Protein AF-0000000086481536 (afdb_homodimer)

Structure (mmCIF, N/CA/C/O backbone):
data_AF-0000000086481536-model_v1
#
loop_
_entity.id
_entity.type
_entity.pdbx_description
1 polymer 'Signal transducing adaptor molecule (SH3 domain and ITAM motif) 1'
#
loop_
_atom_site.group_PDB
_atom_site.id
_atom_site.type_symbol
_atom_site.label_atom_id
_atom_site.label_alt_id
_atom_site.label_comp_id
_atom_site.label_asym_id
_atom_site.label_entity_id
_atom_site.label_seq_id
_atom_site.pdbx_PDB_ins_code
_atom_site.Cartn_x
_atom_site.Cartn_y
_atom_site.Cartn_z
_atom_site.occupancy
_atom_site.B_iso_or_equiv
_atom_site.auth_seq_id
_atom_site.auth_comp_id
_atom_site.auth_asym_id
_atom_site.auth_atom_id
_atom_site.pdbx_PDB_model_num
ATOM 1 N N . ALA A 1 1 ? -9.383 -13.039 -30.172 1 30.11 1 ALA A N 1
ATOM 2 C CA . ALA A 1 1 ? -8.82 -13.742 -29.031 1 30.11 1 ALA A CA 1
ATOM 3 C C . ALA A 1 1 ? -9.461 -13.266 -27.734 1 30.11 1 ALA A C 1
ATOM 5 O O . ALA A 1 1 ? -9.453 -12.07 -27.422 1 30.11 1 ALA A O 1
ATOM 6 N N . GLY A 1 2 ? -10.602 -13.688 -27.375 1 34.97 2 GLY A N 1
ATOM 7 C CA . GLY A 1 2 ? -11.539 -13.227 -26.359 1 34.97 2 GLY A CA 1
ATOM 8 C C . GLY A 1 2 ? -10.852 -12.766 -25.078 1 34.97 2 GLY A C 1
ATOM 9 O O . GLY A 1 2 ? -9.914 -13.414 -24.609 1 34.97 2 GLY A O 1
ATOM 10 N N . LEU A 1 3 ? -10.633 -11.531 -24.875 1 40.69 3 LEU A N 1
ATOM 11 C CA . LEU A 1 3 ? -10.094 -11.023 -23.609 1 40.69 3 LEU A CA 1
ATOM 12 C C . LEU A 1 3 ? -10.508 -11.914 -22.453 1 40.69 3 LEU A C 1
ATOM 14 O O . LEU A 1 3 ? -11.688 -12.227 -22.281 1 40.69 3 LEU A O 1
ATOM 18 N N . CYS A 1 4 ? -9.891 -13.125 -22.219 1 49.91 4 CYS A N 1
ATOM 19 C CA . CYS A 1 4 ? -10.242 -14.117 -21.219 1 49.91 4 CYS A CA 1
ATOM 20 C C . CYS A 1 4 ? -10.969 -13.477 -20.031 1 49.91 4 CYS A C 1
ATOM 22 O O . CYS A 1 4 ? -10.641 -12.359 -19.641 1 49.91 4 CYS A O 1
ATOM 24 N N . PRO A 1 5 ? -12.375 -13.617 -19.969 1 56.5 5 PRO A N 1
ATOM 25 C CA . PRO A 1 5 ? -13.148 -13.188 -18.797 1 56.5 5 PRO A CA 1
ATOM 26 C C . PRO A 1 5 ? -12.266 -12.883 -17.578 1 56.5 5 PRO A C 1
ATOM 28 O O . PRO A 1 5 ? -12.57 -11.977 -16.812 1 56.5 5 PRO A O 1
ATOM 31 N N . THR A 1 6 ? -11.016 -13.312 -17.797 1 75.88 6 THR A N 1
ATOM 32 C CA . THR A 1 6 ? -10.078 -13.211 -16.688 1 75.88 6 THR A CA 1
ATOM 33 C C . THR A 1 6 ? -9.219 -11.961 -16.812 1 75.88 6 THR A C 1
ATOM 35 O O . THR A 1 6 ? -8.797 -11.383 -15.812 1 75.88 6 THR A O 1
ATOM 38 N N . ALA A 1 7 ? -9.391 -11.328 -18.078 1 83 7 ALA A N 1
ATOM 39 C CA . ALA A 1 7 ? -8.461 -10.211 -18.234 1 83 7 ALA A CA 1
ATOM 40 C C . ALA A 1 7 ? -8.984 -8.961 -17.547 1 83 7 ALA A C 1
ATOM 42 O O . ALA A 1 7 ? -8.219 -8.25 -16.875 1 83 7 ALA A O 1
ATOM 43 N N . GLU A 1 8 ? -10.266 -8.766 -17.75 1 90.81 8 GLU A N 1
ATOM 44 C CA . GLU A 1 8 ? -10.852 -7.605 -17.078 1 90.81 8 GLU A CA 1
ATOM 45 C C . GLU A 1 8 ? -10.789 -7.754 -15.555 1 90.81 8 GLU A C 1
ATOM 47 O O . GLU A 1 8 ? -10.492 -6.793 -14.844 1 90.81 8 GLU A O 1
ATOM 52 N N . ALA A 1 9 ? -11.125 -8.922 -15.164 1 94.75 9 ALA A N 1
ATOM 53 C CA . ALA A 1 9 ? -11.078 -9.188 -13.727 1 94.75 9 ALA A CA 1
ATOM 54 C C . ALA A 1 9 ? -9.656 -9.039 -13.188 1 94.75 9 ALA A C 1
ATOM 56 O O . ALA A 1 9 ? -9.461 -8.492 -12.094 1 94.75 9 ALA A O 1
ATOM 57 N N . LEU A 1 10 ? -8.789 -9.445 -13.961 1 96.12 10 LEU A N 1
ATOM 58 C CA . LEU A 1 10 ? -7.387 -9.367 -13.562 1 96.12 10 LEU A CA 1
ATOM 59 C C . LEU A 1 10 ? -6.918 -7.914 -13.492 1 96.12 10 LEU A C 1
ATOM 61 O O . LEU A 1 10 ? -6.227 -7.523 -12.547 1 96.12 10 LEU A O 1
ATOM 65 N N . GLU A 1 11 ? -7.348 -7.129 -14.422 1 96.62 11 GLU A N 1
ATOM 66 C CA . GLU A 1 11 ? -6.988 -5.715 -14.406 1 96.62 11 GLU A CA 1
ATOM 67 C C . GLU A 1 11 ? -7.602 -5.004 -13.203 1 96.62 11 GLU A C 1
ATOM 69 O O . GLU A 1 11 ? -6.953 -4.164 -12.57 1 96.62 11 GLU A O 1
ATOM 74 N N . LYS A 1 12 ? -8.789 -5.398 -12.922 1 97.25 12 LYS A N 1
ATOM 75 C CA . LYS A 1 12 ? -9.461 -4.812 -11.766 1 97.25 12 LYS A CA 1
ATOM 76 C C . LYS A 1 12 ? -8.789 -5.227 -10.469 1 97.25 12 LYS A C 1
ATOM 78 O O . LYS A 1 12 ? -8.594 -4.402 -9.57 1 97.25 12 LYS A O 1
ATOM 83 N N . ALA A 1 13 ? -8.383 -6.465 -10.367 1 97.62 13 ALA A N 1
ATOM 84 C CA . ALA A 1 13 ? -7.773 -7.016 -9.164 1 97.62 13 ALA A CA 1
ATOM 85 C C . ALA A 1 13 ? -6.398 -6.402 -8.914 1 97.62 13 ALA A C 1
ATOM 87 O O . ALA A 1 13 ? -5.902 -6.41 -7.785 1 97.62 13 ALA A O 1
ATOM 88 N N . THR A 1 14 ? -5.797 -5.852 -9.938 1 98 14 THR A N 1
ATOM 89 C CA . THR A 1 14 ? -4.438 -5.34 -9.812 1 98 14 THR A CA 1
ATOM 90 C C . THR A 1 14 ? -4.379 -3.861 -10.18 1 98 14 THR A C 1
ATOM 92 O O . THR A 1 14 ? -3.328 -3.355 -10.578 1 98 14 THR A O 1
ATOM 95 N N . SER A 1 15 ? -5.465 -3.193 -10.117 1 97.94 15 SER A N 1
ATOM 96 C CA . SER A 1 15 ? -5.562 -1.791 -10.508 1 97.94 15 SER A CA 1
ATOM 97 C C . SER A 1 15 ? -4.648 -0.917 -9.656 1 97.94 15 SER A C 1
ATOM 99 O O . SER A 1 15 ? -4.508 -1.143 -8.453 1 97.94 15 SER A O 1
ATOM 101 N N . GLU A 1 16 ? -4.129 0.098 -10.297 1 97 16 GLU A N 1
ATOM 102 C CA . GLU A 1 16 ? -3.297 1.069 -9.594 1 97 16 GLU A CA 1
ATOM 103 C C . GLU A 1 16 ? -4.117 1.87 -8.586 1 97 16 GLU A C 1
ATOM 105 O O . GLU A 1 16 ? -3.559 2.527 -7.707 1 97 16 GLU A O 1
ATOM 110 N N . MET A 1 17 ? -5.422 1.769 -8.68 1 97.44 17 MET A N 1
ATOM 111 C CA . MET A 1 17 ? -6.312 2.531 -7.812 1 97.44 17 MET A CA 1
ATOM 112 C C . MET A 1 17 ? -6.652 1.74 -6.555 1 97.44 17 MET A C 1
ATOM 114 O O . MET A 1 17 ? -7.258 2.277 -5.621 1 97.44 17 MET A O 1
ATOM 118 N N . ASN A 1 18 ? -6.246 0.458 -6.562 1 97.25 18 ASN A N 1
ATOM 119 C CA . ASN A 1 18 ? -6.527 -0.368 -5.395 1 97.25 18 ASN A CA 1
ATOM 120 C C . ASN A 1 18 ? -5.641 0.015 -4.211 1 97.25 18 ASN A C 1
ATOM 122 O O . ASN A 1 18 ? -4.434 0.187 -4.367 1 97.25 18 ASN A O 1
ATOM 126 N N . THR A 1 19 ? -6.332 0.157 -3.045 1 95.62 19 THR A N 1
ATOM 127 C CA . THR A 1 19 ? -5.57 0.422 -1.829 1 95.62 19 THR A CA 1
ATOM 128 C C . THR A 1 19 ? -5.594 -0.789 -0.901 1 95.62 19 THR A C 1
ATOM 130 O O . THR A 1 19 ? -5.082 -0.729 0.219 1 95.62 19 THR A O 1
ATOM 133 N N . ALA A 1 20 ? -6.246 -1.794 -1.311 1 93.81 20 ALA A N 1
ATOM 134 C CA . ALA A 1 20 ? -6.309 -3.082 -0.623 1 93.81 20 ALA A CA 1
ATOM 135 C C . ALA A 1 20 ? -6.582 -4.215 -1.606 1 93.81 20 ALA A C 1
ATOM 137 O O . ALA A 1 20 ? -7.066 -3.98 -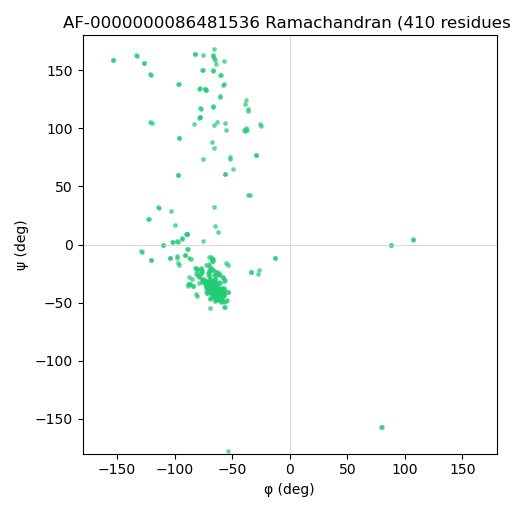2.715 1 93.81 20 ALA A O 1
ATOM 138 N N . GLU A 1 21 ? -6.215 -5.395 -1.151 1 94.94 21 GLU A N 1
ATOM 139 C CA . GLU A 1 21 ? -6.473 -6.57 -1.977 1 94.94 21 GLU A CA 1
ATOM 140 C C . GLU A 1 21 ? -7.957 -6.926 -1.981 1 94.94 21 GLU A C 1
ATOM 142 O O . GLU A 1 21 ? -8.617 -6.871 -0.941 1 94.94 21 GLU A O 1
ATOM 147 N N . ASP A 1 22 ? -8.453 -7.18 -3.135 1 94.62 22 ASP A N 1
ATOM 148 C CA . ASP A 1 22 ? -9.805 -7.711 -3.252 1 94.62 22 ASP A CA 1
ATOM 149 C C . ASP A 1 22 ? -9.789 -9.234 -3.373 1 94.62 22 ASP A C 1
ATOM 151 O O . ASP A 1 22 ? -9.859 -9.773 -4.477 1 94.62 22 ASP A O 1
ATOM 155 N N . TRP A 1 23 ? -9.875 -9.891 -2.262 1 96.44 23 TRP A N 1
ATOM 156 C CA . TRP A 1 23 ? -9.703 -11.336 -2.23 1 96.44 23 TRP A CA 1
ATOM 157 C C . TRP A 1 23 ? -10.898 -12.039 -2.861 1 96.44 23 TRP A C 1
ATOM 159 O O . TRP A 1 23 ? -10.766 -13.141 -3.406 1 96.44 23 TRP A O 1
ATOM 169 N N . GLY A 1 24 ? -12.062 -11.414 -2.703 1 96 24 GLY A N 1
ATOM 170 C CA . GLY A 1 24 ? -13.195 -11.969 -3.428 1 96 24 GLY A CA 1
ATOM 171 C C . GLY A 1 24 ? -12.945 -12.094 -4.922 1 96 24 GLY A C 1
ATOM 172 O O . GLY A 1 24 ? -13.195 -13.141 -5.512 1 96 24 GLY A O 1
ATOM 173 N N . LEU A 1 25 ? -12.492 -11.086 -5.422 1 96 25 LEU A N 1
ATOM 174 C CA . LEU A 1 25 ? -12.188 -11.07 -6.848 1 96 25 LEU A CA 1
ATOM 175 C C . LEU A 1 25 ? -11.031 -12.008 -7.172 1 96 25 LEU A C 1
ATOM 177 O O . LEU A 1 25 ? -11.07 -12.719 -8.18 1 96 25 LEU A O 1
ATOM 181 N N . ILE A 1 26 ? -10.047 -12.039 -6.379 1 96.75 26 ILE A N 1
ATOM 182 C CA . ILE A 1 26 ? -8.883 -12.898 -6.566 1 96.75 26 ILE A CA 1
ATOM 183 C C . ILE A 1 26 ? -9.328 -14.359 -6.586 1 96.75 26 ILE A C 1
ATOM 185 O O . ILE A 1 26 ? -8.945 -15.117 -7.48 1 96.75 26 ILE A O 1
ATOM 189 N N . LEU A 1 27 ? -10.188 -14.75 -5.648 1 95.75 27 LEU A N 1
ATOM 190 C CA . LEU A 1 27 ? -10.648 -16.125 -5.586 1 95.75 27 LEU A CA 1
ATOM 191 C C . LEU A 1 27 ? -11.547 -16.453 -6.777 1 95.75 27 LEU A C 1
ATOM 193 O O . LEU A 1 27 ? -11.508 -17.578 -7.293 1 95.75 27 LEU A O 1
ATOM 197 N N . ASP A 1 28 ? -12.289 -15.461 -7.199 1 94.75 28 ASP A N 1
ATOM 198 C CA . ASP A 1 28 ? -13.102 -15.648 -8.391 1 94.75 28 ASP A CA 1
ATOM 199 C C . ASP A 1 28 ? -12.234 -15.945 -9.609 1 94.75 28 ASP A C 1
ATOM 201 O O . ASP A 1 28 ? -12.578 -16.781 -10.438 1 94.75 28 ASP A O 1
ATOM 205 N N . ILE A 1 29 ? -11.195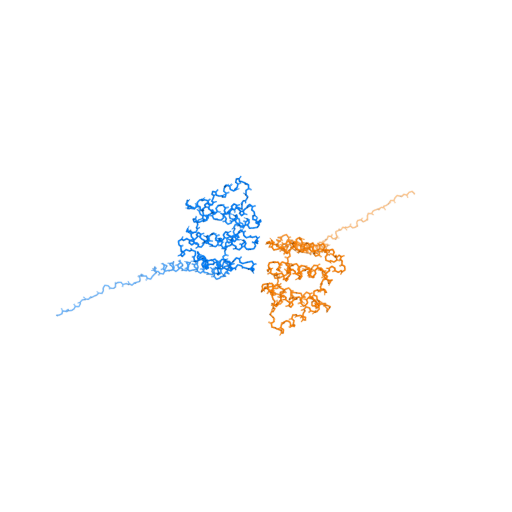 -15.258 -9.75 1 96.12 29 ILE A N 1
ATOM 206 C CA . ILE A 1 29 ? -10.258 -15.477 -10.844 1 96.12 29 ILE A CA 1
ATOM 207 C C . ILE A 1 29 ? -9.688 -16.891 -10.766 1 96.12 29 ILE A C 1
ATOM 209 O O . ILE A 1 29 ? -9.664 -17.625 -11.758 1 96.12 29 ILE A O 1
ATOM 213 N N . CYS A 1 30 ? -9.297 -17.281 -9.602 1 95.31 30 CYS A N 1
ATOM 214 C CA . CYS A 1 30 ? -8.742 -18.625 -9.414 1 95.31 30 CYS A CA 1
ATOM 215 C C . CYS A 1 30 ? -9.742 -19.688 -9.852 1 95.31 30 CYS A C 1
ATOM 217 O O . CYS A 1 30 ? -9.359 -20.672 -10.484 1 95.31 30 CYS A O 1
ATOM 219 N N . ASP A 1 31 ? -10.977 -19.516 -9.586 1 94.12 31 ASP A N 1
ATOM 220 C CA . ASP A 1 31 ? -12.016 -20.484 -9.891 1 94.12 31 ASP A CA 1
ATOM 221 C C . ASP A 1 31 ? -12.203 -20.641 -11.398 1 94.12 31 ASP A C 1
ATOM 223 O O . ASP A 1 31 ? -12.664 -21.672 -11.875 1 94.12 31 ASP A O 1
ATOM 227 N N . LYS A 1 32 ? -11.805 -19.672 -12.094 1 94.38 32 LYS A N 1
ATOM 228 C CA . LYS A 1 32 ? -12.062 -19.641 -13.531 1 94.38 32 LYS A CA 1
ATOM 229 C C . LYS A 1 32 ? -10.859 -20.156 -14.312 1 94.38 32 LYS A C 1
ATOM 231 O O . LYS A 1 32 ? -10.969 -20.5 -15.492 1 94.38 32 LYS A O 1
ATOM 236 N N . VAL A 1 33 ? -9.773 -20.203 -13.719 1 94.75 33 VAL A N 1
ATOM 237 C CA . VAL A 1 33 ? -8.508 -20.562 -14.367 1 94.75 33 VAL A CA 1
ATOM 238 C C . VAL A 1 33 ? -8.617 -21.953 -14.977 1 94.75 33 VAL A C 1
ATOM 240 O O . VAL A 1 33 ? -8.156 -22.172 -16.094 1 94.75 33 VAL A O 1
ATOM 243 N N . GLY A 1 34 ? -9.258 -22.922 -14.258 1 93 34 GLY A N 1
ATOM 244 C CA . GLY A 1 34 ? -9.297 -24.312 -14.68 1 93 34 GLY A CA 1
ATOM 245 C C . GLY A 1 34 ? -10.477 -24.641 -15.578 1 93 34 GLY A C 1
ATOM 246 O O . GLY A 1 34 ? -10.68 -25.781 -15.969 1 93 34 GLY A O 1
ATOM 247 N N . GLN A 1 35 ? -11.172 -23.609 -15.992 1 92.81 35 GLN A N 1
ATOM 248 C CA . GLN A 1 35 ? -12.391 -23.844 -16.75 1 92.81 35 GLN A CA 1
ATOM 249 C C . GLN A 1 35 ? -12.078 -24.109 -18.219 1 92.81 35 GLN A C 1
ATOM 251 O O . GLN A 1 35 ? -12.922 -24.656 -18.953 1 92.81 35 GLN A O 1
ATOM 256 N N . SER A 1 36 ? -10.906 -23.688 -18.656 1 92 36 SER A N 1
ATOM 257 C CA . SER A 1 36 ? -10.453 -23.969 -20.016 1 92 36 SER A CA 1
ATOM 258 C C . SER A 1 36 ? -9.078 -24.625 -20.031 1 92 36 SER A C 1
ATOM 260 O O . SER A 1 36 ? -8.305 -24.469 -19.078 1 92 36 SER A O 1
ATOM 262 N N . ARG A 1 37 ? -8.859 -25.312 -21.109 1 92.25 37 ARG A N 1
ATOM 263 C CA . ARG A 1 37 ? -7.598 -26.031 -21.25 1 92.25 37 ARG A CA 1
ATOM 264 C C . ARG A 1 37 ? -6.41 -25.078 -21.234 1 92.25 37 ARG A C 1
ATOM 266 O O . ARG A 1 37 ? -5.359 -25.391 -20.672 1 92.25 37 ARG A O 1
ATOM 273 N N . THR A 1 38 ? -6.602 -23.922 -21.906 1 94.38 38 THR A N 1
ATOM 274 C CA . THR A 1 38 ? -5.5 -22.969 -22 1 9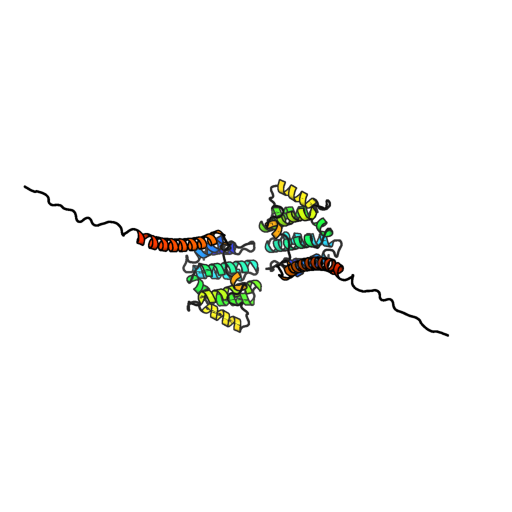4.38 38 THR A CA 1
ATOM 275 C C . THR A 1 38 ? -5.594 -21.922 -20.875 1 94.38 38 THR A C 1
ATOM 277 O O . THR A 1 38 ? -4.805 -20.984 -20.844 1 94.38 38 THR A O 1
ATOM 280 N 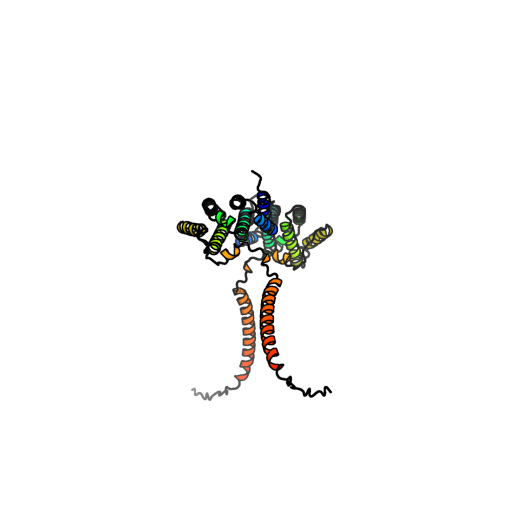N . GLY A 1 39 ? -6.566 -22.125 -19.984 1 94.5 39 GLY A N 1
ATOM 281 C CA . GLY A 1 39 ? -6.848 -21.172 -18.922 1 94.5 39 GLY A CA 1
ATOM 282 C C . GLY A 1 39 ? -5.641 -20.875 -18.047 1 94.5 39 GLY A C 1
ATOM 283 O O . GLY A 1 39 ? -5.25 -19.719 -17.875 1 94.5 39 GLY A O 1
ATOM 284 N N . PRO A 1 40 ? -5.066 -21.906 -17.531 1 96.31 40 PRO A N 1
ATOM 285 C CA . PRO A 1 40 ? -3.914 -21.703 -16.641 1 96.31 40 PRO A CA 1
ATOM 286 C C . PRO A 1 40 ? -2.768 -20.969 -17.328 1 96.31 40 PRO A C 1
ATOM 288 O O . PRO A 1 40 ? -2.213 -20.016 -16.75 1 96.31 40 PRO A O 1
ATOM 291 N N . LYS A 1 41 ? -2.506 -21.281 -18.547 1 96.12 41 LYS A N 1
ATOM 292 C CA . LYS A 1 41 ? -1.422 -20.641 -19.297 1 96.12 41 LYS A CA 1
ATOM 293 C C . LYS A 1 41 ? -1.739 -19.188 -19.594 1 96.12 41 LYS A C 1
ATOM 295 O O . LYS A 1 41 ? -0.891 -18.312 -19.391 1 96.12 41 LYS A O 1
ATOM 300 N N . ASP A 1 42 ? -2.924 -18.953 -20.047 1 95.19 42 ASP A N 1
ATOM 301 C CA . ASP A 1 42 ? -3.342 -17.594 -20.375 1 95.19 42 ASP A CA 1
ATOM 302 C C . ASP A 1 42 ? -3.379 -16.703 -19.125 1 95.19 42 ASP A C 1
ATOM 304 O O . ASP A 1 42 ? -2.992 -15.539 -19.172 1 95.19 42 ASP A O 1
ATOM 308 N N . CYS A 1 43 ? -3.873 -17.266 -18.078 1 95.12 43 CYS A N 1
ATOM 309 C CA . CYS A 1 43 ? -3.93 -16.531 -16.828 1 95.12 43 CYS A CA 1
ATOM 310 C C . CYS A 1 43 ? -2.533 -16.156 -16.359 1 95.12 43 CYS A C 1
ATOM 312 O O . CYS A 1 43 ? -2.295 -15 -15.984 1 95.12 43 CYS A O 1
ATOM 314 N N . LEU A 1 44 ? -1.641 -17.078 -16.422 1 97 44 LEU A N 1
ATOM 315 C CA . LEU A 1 44 ? -0.271 -16.797 -16 1 97 44 LEU A CA 1
ATOM 316 C C . LEU A 1 44 ? 0.345 -15.695 -16.859 1 97 44 LEU A C 1
ATOM 318 O O . LEU A 1 44 ? 0.983 -14.773 -16.328 1 97 44 LEU A O 1
ATOM 322 N N . ARG A 1 45 ? 0.13 -15.719 -18.094 1 96.19 45 ARG A N 1
ATOM 323 C CA . ARG A 1 45 ? 0.661 -14.703 -19 1 96.19 45 ARG A CA 1
ATOM 324 C C . ARG A 1 45 ? 0.137 -13.32 -18.641 1 96.19 45 ARG A C 1
ATOM 326 O O . ARG A 1 45 ? 0.902 -12.352 -18.594 1 96.19 45 ARG A O 1
ATOM 333 N N . SER A 1 46 ? -1.134 -13.289 -18.375 1 96.81 46 SER A N 1
ATOM 334 C CA . SER A 1 46 ? -1.756 -12.023 -18.016 1 96.81 46 SER A CA 1
ATOM 335 C C . SER A 1 46 ? -1.233 -11.516 -16.672 1 96.81 46 SER A C 1
ATOM 337 O O . SER A 1 46 ? -0.971 -10.32 -16.516 1 96.81 46 SER A O 1
ATOM 339 N N . ILE A 1 47 ? -1.056 -12.398 -15.758 1 97.62 47 ILE A N 1
ATOM 340 C CA . ILE A 1 47 ? -0.525 -12.031 -14.453 1 97.62 47 ILE A CA 1
ATOM 341 C C . ILE A 1 47 ? 0.89 -11.477 -14.602 1 97.62 47 ILE A C 1
ATOM 343 O O . ILE A 1 47 ? 1.22 -10.43 -14.039 1 97.62 47 ILE A O 1
ATOM 347 N N . MET A 1 48 ? 1.653 -12.133 -15.383 1 98.06 48 MET A N 1
ATOM 348 C CA . MET A 1 48 ? 3.051 -11.727 -15.516 1 98.06 48 MET A CA 1
ATOM 349 C C . MET A 1 48 ? 3.162 -10.398 -16.25 1 98.06 48 MET A C 1
ATOM 351 O O . MET A 1 48 ? 4.074 -9.609 -15.977 1 98.06 48 MET A O 1
ATOM 355 N N . ARG A 1 49 ? 2.23 -10.141 -17.109 1 96.94 49 ARG A N 1
ATOM 356 C CA . ARG A 1 49 ? 2.182 -8.828 -17.734 1 96.94 49 ARG A CA 1
ATOM 357 C C . ARG A 1 49 ? 2.01 -7.73 -16.688 1 96.94 49 ARG A C 1
ATOM 359 O O . ARG A 1 49 ? 2.641 -6.672 -16.781 1 96.94 49 ARG A O 1
ATOM 366 N N . ARG A 1 50 ? 1.192 -8.031 -15.734 1 97.94 50 ARG A N 1
ATOM 367 C CA . ARG A 1 50 ? 0.937 -7.055 -14.68 1 97.94 50 ARG A CA 1
ATOM 368 C C . ARG A 1 50 ? 2.104 -6.988 -13.703 1 97.94 50 ARG A C 1
ATOM 370 O O . ARG A 1 50 ? 2.387 -5.934 -13.133 1 97.94 50 ARG A O 1
ATOM 377 N N . VAL A 1 51 ? 2.789 -8.086 -13.539 1 98.38 51 VAL A N 1
ATOM 378 C CA . VAL A 1 51 ? 3.957 -8.117 -12.664 1 98.38 51 VAL A CA 1
ATOM 379 C C . VAL A 1 51 ? 5.051 -7.219 -13.234 1 98.38 51 VAL A C 1
ATOM 381 O O . VAL A 1 51 ? 5.809 -6.594 -12.492 1 98.38 51 VAL A O 1
ATOM 384 N N . ASN A 1 52 ? 5.035 -7.113 -14.516 1 97.94 52 ASN A N 1
ATOM 385 C CA . ASN A 1 52 ? 6.055 -6.32 -15.188 1 97.94 52 ASN A CA 1
ATOM 386 C C . ASN A 1 52 ? 5.629 -4.863 -15.336 1 97.94 52 ASN A C 1
ATOM 388 O O . ASN A 1 52 ? 6.312 -4.074 -15.984 1 97.94 52 ASN A O 1
ATOM 392 N N . HIS A 1 53 ? 4.578 -4.496 -14.727 1 97.44 53 HIS A N 1
ATOM 393 C CA . HIS A 1 53 ? 4.09 -3.123 -14.789 1 97.44 53 HIS A CA 1
ATOM 394 C C . HIS A 1 53 ? 5.055 -2.166 -14.102 1 97.44 53 HIS A C 1
ATOM 396 O O . HIS A 1 53 ? 5.691 -2.527 -13.109 1 97.44 53 HIS A O 1
ATOM 402 N N . LYS A 1 54 ? 5.129 -0.981 -14.531 1 96.81 54 LYS A N 1
ATOM 403 C CA . LYS A 1 54 ? 6.051 0.022 -14.008 1 96.81 54 LYS A CA 1
ATOM 404 C C . LYS A 1 54 ? 5.668 0.427 -12.586 1 96.81 54 LYS A C 1
ATOM 406 O O . LYS A 1 54 ? 6.539 0.747 -11.773 1 96.81 54 LYS A O 1
ATOM 411 N N . ASP A 1 55 ? 4.406 0.435 -12.367 1 97.38 55 ASP A N 1
ATOM 412 C CA . ASP A 1 55 ? 3.922 0.773 -11.031 1 97.38 55 ASP A CA 1
ATOM 413 C C . ASP A 1 55 ? 4.074 -0.409 -10.078 1 97.38 55 ASP A C 1
ATOM 415 O O . ASP A 1 55 ? 3.439 -1.45 -10.266 1 97.38 55 ASP A O 1
ATOM 419 N N . PRO A 1 56 ? 4.891 -0.2 -9.055 1 98.12 56 PRO A N 1
ATOM 420 C CA . PRO A 1 56 ? 5.152 -1.33 -8.164 1 98.12 56 PRO A CA 1
ATOM 421 C C . PRO A 1 56 ? 3.9 -1.808 -7.43 1 98.12 56 PRO A C 1
ATOM 423 O O . PRO A 1 56 ? 3.811 -2.979 -7.055 1 98.12 56 PRO A O 1
ATOM 426 N N . HIS A 1 57 ? 2.924 -0.974 -7.281 1 98.06 57 HIS A N 1
ATOM 427 C CA . HIS A 1 57 ? 1.709 -1.382 -6.586 1 98.06 57 HIS A CA 1
ATOM 428 C C . HIS A 1 57 ? 0.878 -2.334 -7.438 1 98.06 57 HIS A C 1
ATOM 430 O O . HIS A 1 57 ? 0.272 -3.273 -6.918 1 98.06 57 HIS A O 1
ATOM 436 N N . VAL A 1 58 ? 0.898 -2.061 -8.672 1 98.38 58 VAL A N 1
ATOM 437 C CA . VAL A 1 58 ? 0.266 -2.984 -9.602 1 98.38 58 VAL A CA 1
ATOM 438 C C . VAL A 1 58 ? 1.009 -4.32 -9.594 1 98.38 58 VAL A C 1
ATOM 440 O O . VAL A 1 58 ? 0.392 -5.379 -9.469 1 98.38 58 VAL A O 1
ATOM 443 N N . ALA A 1 59 ? 2.301 -4.219 -9.703 1 98.5 59 ALA A N 1
ATOM 444 C CA . ALA A 1 59 ? 3.131 -5.418 -9.75 1 98.5 59 ALA A CA 1
ATOM 445 C C . ALA A 1 59 ? 2.979 -6.238 -8.469 1 98.5 59 ALA A C 1
ATOM 447 O O . ALA A 1 59 ? 2.867 -7.465 -8.523 1 98.5 59 ALA A O 1
ATOM 448 N N . MET A 1 60 ? 2.877 -5.562 -7.367 1 98.38 60 MET A N 1
ATOM 449 C CA . MET A 1 60 ? 2.73 -6.23 -6.074 1 98.38 60 MET A CA 1
ATOM 450 C C . MET A 1 60 ? 1.391 -6.953 -5.988 1 98.38 60 MET A C 1
ATOM 452 O O . MET A 1 60 ? 1.321 -8.086 -5.496 1 98.38 60 MET A O 1
ATOM 456 N N . GLN A 1 61 ? 0.387 -6.293 -6.438 1 97.81 61 GLN A N 1
ATOM 457 C CA . GLN A 1 61 ? -0.939 -6.902 -6.449 1 97.81 61 GLN A CA 1
ATOM 458 C C . GLN A 1 61 ? -0.981 -8.109 -7.383 1 97.81 61 GLN A C 1
ATOM 460 O O . GLN A 1 61 ? -1.633 -9.109 -7.082 1 97.81 61 GLN A O 1
ATOM 465 N N . ALA A 1 62 ? -0.271 -8.016 -8.477 1 98.25 62 ALA A N 1
ATOM 466 C CA . ALA A 1 62 ? -0.204 -9.117 -9.43 1 98.25 62 ALA A CA 1
ATOM 467 C C . ALA A 1 62 ? 0.505 -10.32 -8.82 1 98.25 62 ALA A C 1
ATOM 469 O O . ALA A 1 62 ? 0.101 -11.469 -9.047 1 98.25 62 ALA A O 1
ATOM 470 N N . LEU A 1 63 ? 1.477 -10.086 -8.023 1 98.31 63 LEU A N 1
ATOM 471 C CA . LEU A 1 63 ? 2.176 -11.172 -7.344 1 98.31 63 LEU A CA 1
ATOM 472 C C . LEU A 1 63 ? 1.274 -11.836 -6.309 1 98.31 63 LEU A C 1
ATOM 474 O O . LEU A 1 63 ? 1.319 -13.055 -6.137 1 98.31 63 LEU A O 1
ATOM 478 N N . THR A 1 64 ? 0.469 -11.031 -5.676 1 98 64 THR A N 1
ATOM 479 C CA . THR A 1 64 ? -0.503 -11.594 -4.746 1 98 64 THR A CA 1
ATOM 480 C C . THR A 1 64 ? -1.472 -12.523 -5.477 1 98 64 THR A C 1
ATOM 482 O O . THR A 1 64 ? -1.751 -13.633 -5.012 1 98 64 THR A O 1
ATOM 485 N N . LEU A 1 65 ? -1.88 -12.078 -6.594 1 97.62 65 LEU A N 1
ATOM 486 C CA . LEU A 1 65 ? -2.762 -12.891 -7.426 1 97.62 65 LEU A CA 1
ATOM 487 C C . LEU A 1 65 ? -2.049 -14.156 -7.902 1 97.62 65 LEU A C 1
ATOM 489 O O . LEU A 1 65 ? -2.631 -15.242 -7.891 1 97.62 65 LEU A O 1
ATOM 493 N N . LEU A 1 66 ? -0.827 -14.016 -8.297 1 98 66 LEU A N 1
ATOM 494 C CA . LEU A 1 66 ? -0.022 -15.164 -8.703 1 98 66 LEU A CA 1
ATOM 495 C C . LEU A 1 66 ? 0.066 -16.188 -7.586 1 98 66 LEU A C 1
ATOM 497 O O . LEU A 1 66 ? -0.178 -17.375 -7.809 1 98 66 LEU A O 1
ATOM 501 N N . GLY A 1 67 ? 0.396 -15.734 -6.41 1 97.88 67 GLY A N 1
ATOM 502 C CA . GLY A 1 67 ? 0.45 -16.625 -5.266 1 97.88 67 GLY A CA 1
ATOM 503 C C . GLY A 1 67 ? -0.87 -17.328 -4.988 1 97.88 67 GLY A C 1
ATOM 504 O O . GLY A 1 67 ? -0.895 -18.516 -4.676 1 97.88 67 GLY A O 1
ATOM 505 N N . ALA A 1 68 ? -1.964 -16.578 -5.105 1 96.94 68 ALA A N 1
ATOM 506 C CA . ALA A 1 68 ? -3.291 -17.141 -4.887 1 96.94 68 ALA A CA 1
ATOM 507 C C . ALA A 1 68 ? -3.586 -18.25 -5.898 1 96.94 68 ALA A C 1
ATOM 509 O O . ALA A 1 68 ? -4.121 -19.297 -5.539 1 96.94 68 ALA A O 1
ATOM 510 N N . CYS A 1 69 ? -3.252 -18 -7.113 1 96.81 69 CYS A N 1
ATOM 511 C CA . CYS A 1 69 ? -3.488 -19 -8.148 1 96.81 69 CYS A CA 1
ATOM 512 C C . CYS A 1 69 ? -2.666 -20.266 -7.887 1 96.81 69 CYS A C 1
ATOM 514 O O . CYS A 1 69 ? -3.172 -21.375 -8.016 1 96.81 69 CYS A O 1
ATOM 516 N N . VAL A 1 70 ? -1.425 -20.109 -7.473 1 97.94 70 VAL A N 1
ATOM 517 C CA . VAL A 1 70 ? -0.575 -21.25 -7.199 1 97.94 70 VAL A CA 1
ATOM 518 C C . VAL A 1 70 ? -1.159 -22.062 -6.043 1 97.94 70 VAL A C 1
ATOM 520 O O . VAL A 1 70 ? -1.177 -23.297 -6.086 1 97.94 70 VAL A O 1
ATOM 523 N N . SER A 1 71 ? -1.755 -21.391 -5.121 1 96.69 71 SER A N 1
ATOM 524 C CA . SER A 1 71 ? -2.27 -22.031 -3.92 1 96.69 71 SER A CA 1
ATOM 525 C C . SER A 1 71 ? -3.627 -22.688 -4.18 1 96.69 71 SER A C 1
ATOM 527 O O . SER A 1 71 ? -4 -23.641 -3.508 1 96.69 71 SER A O 1
ATOM 529 N N . ASN A 1 72 ? -4.297 -22.219 -5.211 1 95.25 72 ASN A N 1
ATOM 530 C CA . ASN A 1 72 ? -5.703 -22.594 -5.285 1 95.25 72 ASN A CA 1
ATOM 531 C C . ASN A 1 72 ? -6.016 -23.359 -6.574 1 95.25 72 ASN A C 1
ATOM 533 O O . ASN A 1 72 ? -7.066 -24 -6.688 1 95.25 72 ASN A O 1
ATOM 537 N N . CYS A 1 73 ? -5.148 -23.375 -7.535 1 95.88 73 CYS A N 1
ATOM 538 C CA . CYS A 1 73 ? -5.539 -23.891 -8.844 1 95.88 73 CYS A CA 1
ATOM 539 C C . CYS A 1 73 ? -4.965 -25.281 -9.07 1 95.88 73 CYS A C 1
ATOM 541 O O . CYS A 1 73 ? -5.262 -25.922 -10.086 1 95.88 73 CYS A O 1
ATOM 543 N N . GLY A 1 74 ? -4.051 -25.703 -8.219 1 96.62 74 GLY A N 1
ATOM 544 C CA . GLY A 1 74 ? -3.555 -27.078 -8.273 1 96.62 74 GLY A CA 1
ATOM 545 C C . GLY A 1 74 ? -2.504 -27.281 -9.352 1 96.62 74 GLY A C 1
ATOM 546 O O . GLY A 1 74 ? -1.852 -26.328 -9.781 1 96.62 74 GLY A O 1
ATOM 547 N N . LYS A 1 75 ? -2.33 -28.547 -9.805 1 97.56 75 LYS A N 1
ATOM 548 C CA . LYS A 1 75 ? -1.205 -28.969 -10.633 1 97.56 75 LYS A CA 1
ATOM 549 C C . LYS A 1 75 ? -1.274 -28.359 -12.023 1 97.56 75 LYS A C 1
ATOM 551 O O . LYS A 1 75 ? -0.243 -28.062 -12.625 1 97.56 75 LYS A O 1
ATOM 556 N N . ILE A 1 76 ? -2.49 -28.125 -12.547 1 96.56 76 ILE A N 1
ATOM 557 C CA . ILE A 1 76 ? -2.627 -27.562 -13.883 1 96.56 76 ILE A CA 1
ATOM 558 C C . ILE A 1 76 ? -1.957 -26.188 -13.945 1 96.56 76 ILE A C 1
ATOM 560 O O . ILE A 1 76 ? -1.409 -25.812 -14.984 1 96.56 76 ILE A O 1
ATOM 564 N N . PHE A 1 77 ? -2.006 -25.531 -12.891 1 97.5 77 PHE A N 1
ATOM 565 C CA . PHE A 1 77 ? -1.383 -24.219 -12.836 1 97.5 77 PHE A CA 1
ATOM 566 C C . PHE A 1 77 ? 0.081 -24.328 -12.422 1 97.5 77 PHE A C 1
ATOM 568 O O . PHE A 1 77 ? 0.928 -23.578 -12.922 1 97.5 77 PHE A O 1
ATOM 575 N N . HIS A 1 78 ? 0.373 -25.266 -11.578 1 98.5 78 HIS A N 1
ATOM 576 C CA . HIS A 1 78 ? 1.746 -25.484 -11.141 1 98.5 78 HIS A CA 1
ATOM 577 C C . HIS A 1 78 ? 2.658 -25.797 -12.328 1 98.5 78 HIS A C 1
ATOM 579 O O . HIS A 1 78 ? 3.797 -25.328 -12.375 1 98.5 78 HIS A O 1
ATOM 585 N N . LEU A 1 79 ? 2.109 -26.516 -13.188 1 98.38 79 LEU A N 1
ATOM 586 C CA . LEU A 1 79 ? 2.895 -26.891 -14.359 1 98.38 79 LEU A CA 1
ATOM 587 C C . LEU A 1 79 ? 3.24 -25.656 -15.195 1 98.38 79 LEU A C 1
ATOM 589 O O . LEU A 1 79 ? 4.316 -25.578 -15.789 1 98.38 79 LEU A O 1
ATOM 593 N N . GLU A 1 80 ? 2.328 -24.656 -15.203 1 97.56 80 GLU A N 1
ATOM 594 C CA . GLU A 1 80 ? 2.6 -23.422 -15.93 1 97.56 80 GLU A CA 1
ATOM 595 C C . GLU A 1 80 ? 3.682 -22.609 -15.242 1 97.56 80 GLU A C 1
ATOM 597 O O . GLU A 1 80 ? 4.508 -21.969 -15.898 1 97.56 80 GLU A O 1
ATOM 602 N N . VAL A 1 81 ? 3.68 -22.609 -13.969 1 98.31 81 VAL A N 1
ATOM 603 C CA . VAL A 1 81 ? 4.672 -21.891 -13.172 1 98.31 81 VAL A CA 1
ATOM 604 C C . VAL A 1 81 ? 6.027 -22.578 -13.289 1 98.31 81 VAL A C 1
ATOM 606 O O . VAL A 1 81 ? 7.074 -21.938 -13.227 1 98.31 81 VAL A O 1
ATOM 609 N N . CYS A 1 82 ? 5.953 -23.859 -13.539 1 98.06 82 CYS A N 1
ATOM 610 C CA . CYS A 1 82 ? 7.164 -24.641 -13.766 1 98.06 82 CYS A CA 1
ATOM 611 C C . CYS A 1 82 ? 7.445 -24.797 -15.25 1 98.06 82 CYS A C 1
ATOM 613 O O . CYS A 1 82 ? 7.434 -25.906 -15.781 1 98.06 82 CYS A O 1
ATOM 615 N N . SER A 1 83 ? 7.609 -23.75 -15.914 1 97.62 83 SER A N 1
ATOM 616 C CA . SER A 1 83 ? 7.844 -23.734 -17.359 1 97.62 83 SER A CA 1
ATOM 617 C C . SER A 1 83 ? 9 -22.797 -17.703 1 97.62 83 SER A C 1
ATOM 619 O O . SER A 1 83 ? 9.391 -21.953 -16.906 1 97.62 83 SER A O 1
ATOM 621 N N . ARG A 1 84 ? 9.531 -22.969 -18.938 1 96.44 84 ARG A N 1
ATOM 622 C CA . ARG A 1 84 ? 10.602 -22.109 -19.406 1 96.44 84 ARG A CA 1
ATOM 623 C C . ARG A 1 84 ? 10.109 -20.672 -19.594 1 96.44 84 ARG A C 1
ATOM 625 O O . ARG A 1 84 ? 10.844 -19.719 -19.328 1 96.44 84 ARG A O 1
ATOM 632 N N . ASP A 1 85 ? 8.883 -20.531 -20 1 97.19 85 ASP A N 1
ATOM 633 C CA . ASP A 1 85 ? 8.297 -19.219 -20.188 1 97.19 85 ASP A CA 1
ATOM 634 C C . ASP A 1 85 ? 8.266 -18.438 -18.859 1 97.19 85 ASP A C 1
ATOM 636 O O . ASP A 1 85 ? 8.648 -17.266 -18.828 1 97.19 85 ASP A O 1
ATOM 640 N N . PHE A 1 86 ? 7.855 -19.125 -17.875 1 98.25 86 PHE A N 1
ATOM 641 C CA . PHE A 1 86 ? 7.82 -18.484 -16.562 1 98.25 86 PHE A CA 1
ATOM 642 C C . PHE A 1 86 ? 9.227 -18.125 -16.094 1 98.25 86 PHE A C 1
ATOM 644 O O . PHE A 1 86 ? 9.453 -17.047 -15.555 1 98.25 86 PHE A O 1
ATOM 651 N N . ALA A 1 87 ? 10.141 -19.031 -16.344 1 97.75 87 ALA A N 1
ATOM 652 C CA . ALA A 1 87 ? 11.539 -18.797 -15.969 1 97.75 87 ALA A CA 1
ATOM 653 C C . ALA A 1 87 ? 12.07 -17.516 -16.609 1 97.75 87 ALA A C 1
ATOM 655 O O . ALA A 1 87 ? 12.766 -16.734 -15.969 1 97.75 87 ALA A O 1
ATOM 656 N N . SER A 1 88 ? 11.727 -17.344 -17.828 1 97.62 88 SER A N 1
ATOM 657 C CA . SER A 1 88 ? 12.164 -16.156 -18.562 1 97.62 88 SER A CA 1
ATOM 658 C C . SER A 1 88 ? 11.57 -14.891 -17.953 1 97.62 88 SER A C 1
ATOM 660 O O . SER A 1 88 ? 12.258 -13.883 -17.797 1 97.62 88 SER A O 1
ATOM 662 N N . GLU A 1 89 ? 10.32 -14.953 -17.594 1 98 89 GLU A N 1
ATOM 663 C CA . GLU A 1 89 ? 9.648 -13.812 -16.984 1 98 89 GLU A CA 1
ATOM 664 C C . GLU A 1 89 ? 10.258 -13.477 -15.625 1 98 89 GLU A C 1
ATOM 666 O O . GLU A 1 89 ? 10.461 -12.305 -15.305 1 98 89 GLU A O 1
ATOM 671 N N . VAL A 1 90 ? 10.57 -14.516 -14.891 1 98.56 90 VAL A N 1
ATOM 672 C CA . VAL A 1 90 ? 11.18 -14.328 -13.578 1 98.56 90 VAL A CA 1
ATOM 673 C C . VAL A 1 90 ? 12.516 -13.609 -13.734 1 98.56 90 VAL A C 1
ATOM 675 O O . VAL A 1 90 ? 12.789 -12.641 -13.016 1 98.56 90 VAL A O 1
ATOM 678 N N . SER A 1 91 ? 13.242 -14.039 -14.664 1 97.69 91 SER A N 1
ATOM 679 C CA . SER A 1 91 ? 14.531 -13.406 -14.914 1 97.69 91 SER A CA 1
ATOM 680 C C . SER A 1 91 ? 14.367 -11.93 -15.266 1 97.69 91 SER A C 1
ATOM 682 O O . SER A 1 91 ? 15.102 -11.078 -14.773 1 97.69 91 SER A O 1
ATOM 684 N N . ASN A 1 92 ? 13.445 -11.633 -16.062 1 97.81 92 ASN A N 1
ATOM 685 C CA . ASN A 1 92 ? 13.172 -10.258 -16.469 1 97.81 92 ASN A CA 1
ATOM 686 C C . ASN A 1 92 ? 12.797 -9.391 -15.266 1 97.81 92 ASN A C 1
ATOM 688 O O . ASN A 1 92 ? 13.305 -8.281 -15.117 1 97.81 92 ASN A O 1
ATOM 692 N N . VAL A 1 93 ? 11.953 -9.883 -14.422 1 98.5 93 VAL A N 1
ATOM 693 C CA . VAL A 1 93 ? 11.484 -9.148 -13.25 1 98.5 93 VAL A CA 1
ATOM 694 C C . VAL A 1 93 ? 12.648 -8.914 -12.289 1 98.5 93 VAL A C 1
ATOM 696 O O . VAL A 1 93 ? 12.82 -7.801 -11.773 1 98.5 93 VAL A O 1
ATOM 699 N N . LEU A 1 94 ? 13.453 -9.898 -12.047 1 98.25 94 LEU A N 1
ATOM 700 C CA . LEU A 1 94 ? 14.547 -9.805 -11.086 1 98.25 94 LEU A CA 1
ATOM 701 C C . LEU A 1 94 ? 15.641 -8.883 -11.602 1 98.25 94 LEU A C 1
ATOM 703 O O . LEU A 1 94 ? 16.375 -8.273 -10.812 1 98.25 94 LEU A O 1
ATOM 707 N N . ASN A 1 95 ? 15.711 -8.68 -12.914 1 96.56 95 ASN A N 1
ATOM 708 C CA . ASN A 1 95 ? 16.734 -7.84 -13.523 1 96.56 95 ASN A CA 1
ATOM 709 C C . ASN A 1 95 ? 16.312 -6.375 -13.562 1 96.56 95 ASN A C 1
ATOM 711 O O . ASN A 1 95 ? 17.125 -5.477 -13.391 1 96.56 95 ASN A O 1
ATOM 715 N N . LYS A 1 96 ? 15.078 -6.105 -13.734 1 96.38 96 LYS A N 1
ATOM 716 C CA . LYS A 1 96 ? 14.68 -4.738 -14.055 1 96.38 96 LYS A CA 1
ATOM 717 C C . LYS A 1 96 ? 13.578 -4.25 -13.125 1 96.38 96 LYS A C 1
ATOM 719 O O . LYS A 1 96 ? 13.188 -3.084 -13.172 1 96.38 96 LYS A O 1
ATOM 724 N N . GLY A 1 97 ? 13.086 -5.156 -12.297 1 96.69 97 GLY A N 1
ATOM 725 C CA . GLY A 1 97 ? 11.906 -4.828 -11.516 1 96.69 97 GLY A CA 1
ATOM 726 C C . GLY A 1 97 ? 12.227 -4.031 -10.258 1 96.69 97 GLY A C 1
ATOM 727 O O . GLY A 1 97 ? 13.391 -3.906 -9.875 1 96.69 97 GLY A O 1
ATOM 728 N N . HIS A 1 98 ? 11.195 -3.439 -9.711 1 97.75 98 HIS A N 1
ATOM 729 C CA . HIS A 1 98 ? 11.289 -2.752 -8.43 1 97.75 98 HIS A CA 1
ATOM 730 C C . HIS A 1 98 ? 11.781 -3.691 -7.332 1 97.75 98 HIS A C 1
ATOM 732 O O . HIS A 1 98 ? 11.359 -4.852 -7.273 1 97.75 98 HIS A O 1
ATOM 738 N N . PRO A 1 99 ? 12.672 -3.266 -6.453 1 97.31 99 PRO A N 1
ATOM 739 C CA . PRO A 1 99 ? 13.289 -4.125 -5.438 1 97.31 99 PRO A CA 1
ATOM 740 C C . PRO A 1 99 ? 12.258 -4.859 -4.586 1 97.31 99 PRO A C 1
ATOM 742 O O . PRO A 1 99 ? 12.406 -6.055 -4.324 1 97.31 99 PRO A O 1
ATOM 745 N N . LYS A 1 100 ? 11.195 -4.199 -4.215 1 97.44 100 LYS A N 1
ATOM 746 C CA . LYS A 1 100 ? 10.195 -4.828 -3.357 1 97.44 100 LYS A CA 1
ATOM 747 C C . LYS A 1 100 ? 9.406 -5.883 -4.121 1 97.44 100 LYS A C 1
ATOM 749 O O . LYS A 1 100 ? 9 -6.898 -3.551 1 97.44 100 LYS A O 1
ATOM 754 N N . VAL A 1 101 ? 9.211 -5.621 -5.344 1 98.31 101 VAL A N 1
ATOM 755 C CA . VAL A 1 101 ? 8.547 -6.594 -6.207 1 98.31 101 VAL A CA 1
ATOM 756 C C . VAL A 1 101 ? 9.43 -7.828 -6.359 1 98.31 101 VAL A C 1
ATOM 758 O O . VAL A 1 101 ? 8.945 -8.961 -6.262 1 98.31 101 VAL A O 1
ATOM 761 N N . CYS A 1 102 ? 10.703 -7.602 -6.59 1 98.44 102 CYS A N 1
ATOM 762 C CA . CYS A 1 102 ? 11.656 -8.695 -6.699 1 98.44 102 CYS A CA 1
ATOM 763 C C . CYS A 1 102 ? 11.68 -9.531 -5.422 1 98.44 102 CYS A C 1
ATOM 765 O O . CYS A 1 102 ? 11.672 -10.758 -5.48 1 98.44 102 CYS A O 1
ATOM 767 N N . GLU A 1 103 ? 11.664 -8.891 -4.352 1 97.81 103 GLU A N 1
ATOM 768 C CA . GLU A 1 103 ? 11.688 -9.562 -3.053 1 97.81 103 GLU A CA 1
ATOM 769 C C . GLU A 1 103 ? 10.469 -10.453 -2.873 1 97.81 103 GLU A C 1
ATOM 771 O O . GLU A 1 103 ? 10.586 -11.602 -2.434 1 97.81 103 GLU A O 1
ATOM 776 N N . LYS A 1 104 ? 9.328 -9.938 -3.158 1 97.69 104 LYS A N 1
ATOM 777 C CA . LYS A 1 104 ? 8.102 -10.711 -3.004 1 97.69 104 LYS A CA 1
ATOM 778 C C . LYS A 1 104 ? 8.086 -11.914 -3.945 1 97.69 104 LYS A C 1
ATOM 780 O O . LYS A 1 104 ? 7.68 -13.008 -3.555 1 97.69 104 LYS A O 1
ATOM 785 N N . LEU A 1 105 ? 8.57 -11.703 -5.152 1 98.44 105 LEU A N 1
ATOM 786 C CA . LEU A 1 105 ? 8.625 -12.805 -6.102 1 98.44 105 LEU A CA 1
ATOM 787 C C . LEU A 1 105 ? 9.578 -13.898 -5.609 1 98.44 105 LEU A C 1
ATOM 789 O O . LEU A 1 105 ? 9.234 -15.086 -5.648 1 98.44 105 LEU A O 1
ATOM 793 N N . LYS A 1 106 ? 10.703 -13.516 -5.176 1 98.31 106 LYS A N 1
ATOM 794 C CA . LYS A 1 106 ? 11.664 -14.469 -4.633 1 98.31 106 LYS A CA 1
ATOM 795 C C . LYS A 1 106 ? 11.07 -15.258 -3.469 1 98.31 106 LYS A C 1
ATOM 797 O O . LYS A 1 106 ? 11.25 -16.469 -3.377 1 98.31 106 LYS A O 1
ATOM 802 N N . ALA A 1 107 ? 10.398 -14.602 -2.627 1 97.81 107 ALA A N 1
ATOM 803 C CA . ALA A 1 107 ? 9.773 -15.25 -1.479 1 97.81 107 ALA A CA 1
ATOM 804 C C . ALA A 1 107 ? 8.727 -16.266 -1.925 1 97.81 107 ALA A C 1
ATOM 806 O O . ALA A 1 107 ? 8.656 -17.375 -1.38 1 97.81 107 ALA A O 1
ATOM 807 N N . LEU A 1 108 ? 7.945 -15.906 -2.873 1 97.88 108 LEU A N 1
ATOM 808 C CA . LEU A 1 108 ? 6.941 -16.812 -3.414 1 97.88 108 LEU A CA 1
ATOM 809 C C . LEU A 1 108 ? 7.598 -18.062 -3.994 1 97.88 108 LEU A C 1
ATOM 811 O O . LEU A 1 108 ? 7.168 -19.188 -3.709 1 97.88 108 LEU A O 1
ATOM 815 N N . MET A 1 109 ? 8.664 -17.812 -4.781 1 98.19 109 MET A N 1
ATOM 816 C CA . MET A 1 109 ? 9.359 -18.922 -5.426 1 98.19 109 MET A CA 1
ATOM 817 C C . MET A 1 109 ? 9.906 -19.906 -4.387 1 98.19 109 MET A C 1
ATOM 819 O O . MET A 1 109 ? 9.812 -21.109 -4.559 1 98.19 109 MET A O 1
ATOM 823 N N . VAL A 1 110 ? 10.406 -19.359 -3.307 1 97.69 110 VAL A N 1
ATOM 824 C CA . VAL A 1 110 ? 10.961 -20.188 -2.244 1 97.69 110 VAL A CA 1
ATOM 825 C C . VAL A 1 110 ? 9.852 -21.016 -1.603 1 97.69 110 VAL A C 1
ATOM 827 O O . VAL A 1 110 ? 10.023 -22.219 -1.348 1 97.69 110 VAL A O 1
ATOM 830 N N . GLU A 1 111 ? 8.75 -20.422 -1.382 1 96.56 111 GLU A N 1
ATOM 831 C CA . GLU A 1 111 ? 7.605 -21.141 -0.817 1 96.56 111 GLU A CA 1
ATOM 832 C C . GLU A 1 111 ? 7.156 -22.281 -1.736 1 96.56 111 GLU A C 1
ATOM 834 O O . GLU A 1 111 ? 6.805 -23.359 -1.269 1 96.56 111 GLU A O 1
ATOM 839 N N . TRP A 1 112 ? 7.207 -22.047 -2.949 1 97.75 112 TRP A N 1
ATOM 840 C CA . TRP A 1 112 ? 6.742 -23.031 -3.916 1 97.75 112 TRP A CA 1
ATOM 841 C C . TRP A 1 112 ? 7.688 -24.219 -3.973 1 97.75 112 TRP A C 1
ATOM 843 O O . TRP A 1 112 ? 7.266 -25.344 -4.25 1 97.75 112 TRP A O 1
ATOM 853 N N . THR A 1 113 ? 9 -24 -3.752 1 96.5 113 THR A N 1
ATOM 854 C CA . THR A 1 113 ? 9.922 -25.125 -3.709 1 96.5 113 THR A CA 1
ATOM 855 C C . THR A 1 113 ? 9.508 -26.125 -2.637 1 96.5 113 THR A C 1
ATOM 857 O O . THR A 1 113 ? 9.633 -27.344 -2.828 1 96.5 113 THR A O 1
ATOM 860 N N . ASP A 1 114 ? 9.062 -25.578 -1.572 1 94.56 114 ASP A N 1
ATOM 861 C CA . ASP A 1 114 ? 8.602 -26.453 -0.495 1 94.56 114 ASP A CA 1
ATOM 862 C C . ASP A 1 114 ? 7.277 -27.125 -0.858 1 94.56 114 ASP A C 1
ATOM 864 O O . ASP A 1 114 ? 7.094 -28.312 -0.612 1 94.56 114 ASP A O 1
ATOM 868 N N . GLU A 1 115 ? 6.41 -26.406 -1.426 1 94.44 115 GLU A N 1
ATOM 869 C CA . GLU A 1 115 ? 5.09 -26.906 -1.794 1 94.44 115 GLU A CA 1
ATOM 870 C C . GLU A 1 115 ? 5.184 -27.984 -2.879 1 94.44 115 GLU A C 1
ATOM 872 O O . GLU A 1 115 ? 4.387 -28.922 -2.9 1 94.44 115 GLU A O 1
ATOM 877 N N . PHE A 1 116 ? 6.203 -27.859 -3.736 1 97.12 116 PHE A N 1
ATOM 878 C CA . PHE A 1 116 ? 6.293 -28.719 -4.914 1 97.12 116 PHE A CA 1
ATOM 879 C C . PHE A 1 116 ? 7.309 -29.844 -4.695 1 97.12 116 PHE A C 1
ATOM 881 O O . PHE A 1 116 ? 7.574 -30.625 -5.605 1 97.12 116 PHE A O 1
ATOM 888 N N . LYS A 1 117 ? 7.922 -29.969 -3.574 1 95.38 117 LYS A N 1
ATOM 889 C CA . LYS A 1 117 ? 9.102 -30.781 -3.303 1 95.38 117 LYS A CA 1
ATOM 890 C C . LYS A 1 117 ? 8.82 -32.25 -3.586 1 95.38 117 LYS A C 1
ATOM 892 O O . LYS A 1 117 ? 9.734 -33 -3.93 1 95.38 117 LYS A O 1
ATOM 897 N N . ASN A 1 118 ? 7.539 -32.656 -3.496 1 96.38 118 ASN A N 1
ATOM 898 C CA . ASN A 1 118 ? 7.219 -34.062 -3.592 1 96.38 118 ASN A CA 1
ATOM 899 C C . ASN A 1 118 ? 6.781 -34.469 -5.004 1 96.38 118 ASN A C 1
ATOM 901 O O . ASN A 1 118 ? 6.426 -35.625 -5.258 1 96.38 118 ASN A O 1
ATOM 905 N N . ASP A 1 119 ? 6.777 -33.594 -5.918 1 96.75 119 ASP A N 1
ATOM 906 C CA . ASP A 1 119 ? 6.371 -33.844 -7.293 1 96.75 119 ASP A CA 1
ATOM 907 C C . ASP A 1 119 ? 7.508 -33.562 -8.266 1 96.75 119 ASP A C 1
ATOM 909 O O . ASP A 1 119 ? 7.793 -32.406 -8.562 1 96.75 119 ASP A O 1
ATOM 913 N N . PRO A 1 120 ? 8.109 -34.562 -8.773 1 96.38 120 PRO A N 1
ATOM 914 C CA . PRO A 1 120 ? 9.242 -34.375 -9.68 1 96.38 120 PRO A CA 1
ATOM 915 C C . PRO A 1 120 ? 8.891 -33.531 -10.914 1 96.38 120 PRO A C 1
ATOM 917 O O . PRO A 1 120 ? 9.758 -32.875 -11.492 1 96.38 120 PRO A O 1
ATOM 920 N N . GLN A 1 121 ? 7.582 -33.562 -11.336 1 96.94 121 GLN A N 1
ATOM 921 C CA . GLN A 1 121 ? 7.16 -32.812 -12.492 1 96.94 121 GLN A CA 1
ATOM 922 C C . GLN A 1 121 ? 7.242 -31.297 -12.219 1 96.94 121 GLN A C 1
ATOM 924 O O . GLN A 1 121 ? 7.191 -30.484 -13.141 1 96.94 121 GLN A O 1
ATOM 929 N N . LEU A 1 122 ? 7.375 -31 -11.008 1 98.19 122 LEU A N 1
ATOM 930 C CA . LEU A 1 122 ? 7.367 -29.609 -10.594 1 98.19 122 LEU A CA 1
ATOM 931 C C . LEU A 1 122 ? 8.727 -29.203 -10.031 1 98.19 122 LEU A C 1
ATOM 933 O O . LEU A 1 122 ? 8.805 -28.297 -9.195 1 98.19 122 LEU A O 1
ATOM 937 N N . SER A 1 123 ? 9.773 -29.719 -10.477 1 97.12 123 SER A N 1
ATOM 938 C CA . SER A 1 123 ? 11.117 -29.531 -9.93 1 97.12 123 SER A CA 1
ATOM 939 C C . SER A 1 123 ? 11.789 -28.297 -10.523 1 97.12 123 SER A C 1
ATOM 941 O O . SER A 1 123 ? 12.812 -27.844 -10.016 1 97.12 123 SER A O 1
ATOM 943 N N . LEU A 1 124 ? 11.211 -27.734 -11.555 1 97.62 124 LEU A N 1
ATOM 944 C CA . LEU A 1 124 ? 11.867 -26.672 -12.305 1 97.62 124 LEU A CA 1
ATOM 945 C C . LEU A 1 124 ? 12.062 -25.438 -11.43 1 97.62 124 LEU A C 1
ATOM 947 O O . LEU A 1 124 ? 13.055 -24.719 -11.586 1 97.62 124 LEU A O 1
ATOM 951 N N . ILE A 1 125 ? 11.148 -25.125 -10.484 1 97.69 125 ILE A N 1
ATOM 952 C CA . ILE A 1 125 ? 11.25 -23.953 -9.633 1 97.69 125 ILE A CA 1
ATOM 953 C C . ILE A 1 125 ? 12.516 -24.031 -8.789 1 97.69 125 ILE A C 1
ATOM 955 O O . ILE A 1 125 ? 13.258 -23.047 -8.672 1 97.69 125 ILE A O 1
ATOM 959 N N . SER A 1 126 ? 12.727 -25.219 -8.242 1 96.88 126 SER A N 1
ATOM 960 C CA . SER A 1 126 ? 13.945 -25.422 -7.461 1 96.88 126 SER A CA 1
ATOM 961 C C . SER A 1 126 ? 15.195 -25.234 -8.32 1 96.88 126 SER A C 1
ATOM 963 O O . SER A 1 126 ? 16.172 -24.625 -7.887 1 96.88 126 SER A O 1
ATOM 965 N N . ALA A 1 127 ? 15.156 -25.75 -9.477 1 97.5 127 ALA A N 1
ATOM 966 C CA . ALA A 1 127 ? 16.281 -25.609 -10.406 1 97.5 127 ALA A CA 1
ATOM 967 C C . ALA A 1 127 ? 16.5 -24.141 -10.758 1 97.5 127 ALA A C 1
ATOM 969 O O . ALA A 1 127 ? 17.656 -23.688 -10.859 1 97.5 127 ALA A O 1
ATOM 970 N N . MET A 1 128 ? 15.406 -23.391 -10.945 1 97.5 128 MET A N 1
ATOM 971 C CA . MET A 1 128 ? 15.484 -21.969 -11.258 1 97.5 128 MET A CA 1
ATOM 972 C C . MET A 1 128 ? 16.172 -21.203 -10.133 1 97.5 128 MET A C 1
ATOM 974 O O . MET A 1 128 ? 17.047 -20.375 -10.391 1 97.5 128 MET A O 1
ATOM 978 N N . ILE A 1 129 ? 15.812 -21.484 -8.93 1 97.69 129 ILE A N 1
ATOM 979 C CA . ILE A 1 129 ? 16.359 -20.797 -7.77 1 97.69 129 ILE A CA 1
ATOM 980 C C . ILE A 1 129 ? 17.859 -21.094 -7.664 1 97.69 129 ILE A C 1
ATOM 982 O O . ILE A 1 129 ? 18.656 -20.188 -7.422 1 97.69 129 ILE A O 1
ATOM 986 N N . LYS A 1 130 ? 18.234 -22.312 -7.895 1 97.62 130 LYS A N 1
ATOM 987 C CA . LYS A 1 130 ? 19.641 -22.688 -7.867 1 97.62 130 LYS A CA 1
ATOM 988 C C . LYS A 1 130 ? 20.438 -21.906 -8.898 1 97.62 130 LYS A C 1
ATOM 990 O O . LYS A 1 130 ? 21.5 -21.359 -8.586 1 97.62 130 LYS A O 1
ATOM 995 N N . ASN A 1 131 ? 19.922 -21.891 -10.109 1 97.81 131 ASN A N 1
ATOM 996 C CA . ASN A 1 131 ? 20.562 -21.156 -11.188 1 97.81 131 ASN A CA 1
ATOM 997 C C . ASN A 1 131 ? 20.719 -19.672 -10.859 1 97.81 131 ASN A C 1
ATOM 999 O O . ASN A 1 131 ? 21.766 -19.094 -11.094 1 97.81 131 ASN A O 1
ATOM 1003 N N . LEU A 1 132 ? 19.656 -19.078 -10.32 1 98.25 132 LEU A N 1
ATOM 1004 C CA . LEU A 1 132 ? 19.656 -17.656 -9.969 1 98.25 132 LEU A CA 1
ATOM 1005 C C . LEU A 1 132 ? 20.625 -17.375 -8.828 1 98.25 132 LEU A C 1
ATOM 1007 O O . LEU A 1 132 ? 21.312 -16.359 -8.828 1 98.25 132 LEU A O 1
ATOM 1011 N N . LYS A 1 133 ? 20.672 -18.297 -7.879 1 97.81 133 LYS A N 1
ATOM 1012 C CA . LYS A 1 133 ? 21.641 -18.156 -6.797 1 97.81 133 LYS A CA 1
ATOM 1013 C C . LYS A 1 133 ? 23.062 -18.188 -7.328 1 97.81 133 LYS A C 1
ATOM 1015 O O . LYS A 1 133 ? 23.922 -17.422 -6.859 1 97.81 133 LYS A O 1
ATOM 1020 N N . GLU A 1 134 ? 23.297 -19.016 -8.234 1 97.88 134 GLU A N 1
ATOM 1021 C CA . GLU A 1 134 ? 24.609 -19.078 -8.867 1 97.88 134 GLU A CA 1
ATOM 1022 C C . GLU A 1 134 ? 24.953 -17.781 -9.586 1 97.88 134 GLU A C 1
ATOM 1024 O O . GLU A 1 134 ? 26.125 -17.422 -9.719 1 97.88 134 GLU A O 1
ATOM 1029 N N . GLN A 1 135 ? 24.016 -17.031 -10.023 1 97.25 135 GLN A N 1
ATOM 1030 C CA . GLN A 1 135 ? 24.203 -15.758 -10.711 1 97.25 135 GLN A CA 1
ATOM 1031 C C . GLN A 1 135 ? 24.281 -14.609 -9.711 1 97.25 135 GLN A C 1
ATOM 1033 O O . GLN A 1 135 ? 24.328 -13.438 -10.109 1 97.25 135 GLN A O 1
ATOM 1038 N N . GLY A 1 136 ? 24.094 -14.922 -8.5 1 97.31 136 GLY A N 1
ATOM 1039 C CA . GLY A 1 136 ? 24.312 -13.914 -7.473 1 97.31 136 GLY A CA 1
ATOM 1040 C C . GLY A 1 136 ? 23.016 -13.398 -6.863 1 97.31 136 GLY A C 1
ATOM 1041 O O . GLY A 1 136 ? 23.031 -12.453 -6.074 1 97.31 136 GLY A O 1
ATOM 1042 N N . VAL A 1 137 ? 21.938 -13.977 -7.266 1 98 137 VAL A N 1
ATOM 1043 C CA . VAL A 1 137 ? 20.656 -13.547 -6.707 1 98 137 VAL A CA 1
ATOM 1044 C C . VAL A 1 137 ? 20.453 -14.164 -5.324 1 98 137 VAL A C 1
ATOM 1046 O O . VAL A 1 137 ? 20.703 -15.359 -5.129 1 98 137 VAL A O 1
ATOM 1049 N N . THR A 1 138 ? 20.031 -13.352 -4.363 1 97.69 138 THR A N 1
ATOM 1050 C CA . THR A 1 138 ? 19.781 -13.82 -3.002 1 97.69 138 THR A CA 1
ATOM 1051 C C . THR A 1 138 ? 18.312 -14.133 -2.791 1 97.69 138 THR A C 1
ATOM 1053 O O . THR A 1 138 ? 17.438 -13.422 -3.289 1 97.69 138 THR A O 1
ATOM 1056 N N . PHE A 1 139 ? 18.078 -15.227 -2.117 1 97.81 139 PHE A N 1
ATOM 1057 C CA . PHE A 1 139 ? 16.734 -15.648 -1.788 1 97.81 139 PHE A CA 1
ATOM 1058 C C . PHE A 1 139 ? 16.547 -15.766 -0.28 1 97.81 139 PHE A C 1
ATOM 1060 O O . PHE A 1 139 ? 17.5 -16.078 0.441 1 97.81 139 PHE A O 1
ATOM 1067 N N . PRO A 1 140 ? 15.359 -15.453 0.182 1 96.44 140 PRO A N 1
ATOM 1068 C CA . PRO A 1 140 ? 15.102 -15.711 1.601 1 96.44 140 PRO A CA 1
ATOM 1069 C C . PRO A 1 140 ? 15.086 -17.203 1.934 1 96.44 140 PRO A C 1
ATOM 1071 O O . PRO A 1 140 ? 14.977 -18.047 1.033 1 96.44 140 PRO A O 1
ATOM 1074 N N . ALA A 1 141 ? 15.219 -17.484 3.189 1 92.44 141 ALA A N 1
ATOM 1075 C CA . ALA A 1 141 ? 15.211 -18.875 3.633 1 92.44 141 ALA A CA 1
ATOM 1076 C C . ALA A 1 141 ? 13.789 -19.438 3.621 1 92.44 141 ALA A C 1
ATOM 1078 O O . ALA A 1 141 ? 12.82 -18.703 3.807 1 92.44 141 ALA A O 1
ATOM 1079 N N . VAL A 1 142 ? 13.734 -20.719 3.404 1 89 142 VAL A N 1
ATOM 1080 C CA . VAL A 1 142 ? 12.445 -21.391 3.506 1 89 142 VAL A CA 1
ATOM 1081 C C . VAL A 1 142 ? 11.883 -21.234 4.918 1 89 142 VAL A C 1
ATOM 1083 O O . VAL A 1 142 ? 12.602 -21.422 5.902 1 89 142 VAL A O 1
ATOM 1086 N N . GLY A 1 143 ? 10.68 -20.766 5.031 1 85.5 143 GLY A N 1
ATOM 1087 C CA . GLY A 1 143 ? 10.062 -20.594 6.34 1 85.5 143 GLY A CA 1
ATOM 1088 C C . GLY A 1 143 ? 10.352 -19.25 6.961 1 85.5 143 GLY A C 1
ATOM 1089 O O . GLY A 1 143 ? 9.922 -18.969 8.078 1 85.5 143 GLY A O 1
ATOM 1090 N N . SER A 1 144 ? 11.047 -18.469 6.336 1 87.75 144 SER A N 1
ATOM 1091 C CA . SER A 1 144 ? 11.305 -17.125 6.844 1 87.75 144 SER A CA 1
ATOM 1092 C C . SER A 1 144 ? 10.031 -16.297 6.895 1 87.75 144 SER A C 1
ATOM 1094 O O . SER A 1 144 ? 9.047 -16.625 6.227 1 87.75 144 SER A O 1
ATOM 1096 N N . GLN A 1 145 ? 10.094 -15.273 7.719 1 86.69 145 GLN A N 1
ATOM 1097 C CA . GLN A 1 145 ? 8.953 -14.367 7.82 1 86.69 145 GLN A CA 1
ATOM 1098 C C . G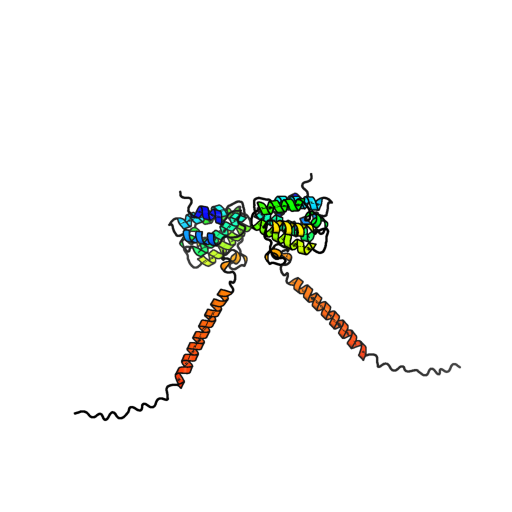LN A 1 145 ? 8.609 -13.766 6.465 1 86.69 145 GLN A C 1
ATOM 1100 O O . GLN A 1 145 ? 7.43 -13.641 6.121 1 86.69 145 GLN A O 1
ATOM 1105 N N . ALA A 1 146 ? 9.586 -13.5 5.762 1 85.12 146 ALA A N 1
ATOM 1106 C CA . ALA A 1 146 ? 9.375 -12.922 4.434 1 85.12 146 ALA A CA 1
ATOM 1107 C C . ALA A 1 146 ? 8.656 -13.898 3.516 1 85.12 146 ALA A C 1
ATOM 1109 O O . ALA A 1 146 ? 7.723 -13.516 2.803 1 85.12 146 ALA A O 1
ATOM 1110 N N . ALA A 1 147 ? 9.055 -15.117 3.605 1 85.25 147 ALA A N 1
ATOM 1111 C CA . ALA A 1 147 ? 8.422 -16.141 2.781 1 85.25 147 ALA A CA 1
ATOM 1112 C C . ALA A 1 147 ? 6.984 -16.391 3.221 1 85.25 147 ALA A C 1
ATOM 1114 O O . ALA A 1 147 ? 6.09 -16.547 2.385 1 85.25 147 ALA A O 1
ATOM 1115 N N . GLU A 1 148 ? 6.801 -16.281 4.492 1 83.56 148 GLU A N 1
ATOM 1116 C CA . GLU A 1 148 ? 5.465 -16.547 5.023 1 83.56 148 GLU A CA 1
ATOM 1117 C C . GLU A 1 148 ? 4.5 -15.414 4.676 1 83.56 148 GLU A C 1
ATOM 1119 O O . GLU A 1 148 ? 3.326 -15.664 4.395 1 83.56 148 GLU A O 1
ATOM 1124 N N . GLN A 1 149 ? 5.047 -14.297 4.594 1 84.81 149 GLN A N 1
ATOM 1125 C CA . GLN A 1 149 ? 4.23 -13.125 4.305 1 84.81 149 GLN A CA 1
ATOM 1126 C C . GLN A 1 149 ? 3.85 -13.07 2.828 1 84.81 149 GLN A C 1
ATOM 1128 O O . GLN A 1 149 ? 2.865 -12.43 2.459 1 84.81 149 GLN A O 1
ATOM 1133 N N . ALA A 1 150 ? 4.613 -13.703 2.072 1 83.62 150 ALA A N 1
ATOM 1134 C CA . ALA A 1 150 ? 4.371 -13.672 0.632 1 83.62 150 ALA A CA 1
ATOM 1135 C C . ALA A 1 150 ? 3.211 -14.586 0.249 1 83.62 150 ALA A C 1
ATOM 1137 O O . ALA A 1 150 ? 2.574 -14.391 -0.791 1 83.62 150 ALA A O 1
ATOM 1138 N N . LYS A 1 151 ? 2.996 -15.5 1.194 1 73.94 151 LYS A N 1
ATOM 1139 C CA . LYS A 1 151 ? 1.892 -16.422 0.928 1 73.94 151 LYS A CA 1
ATOM 1140 C C . LYS A 1 151 ? 0.554 -15.68 0.942 1 73.94 151 LYS A C 1
ATOM 1142 O O . LYS A 1 151 ? 0.304 -14.852 1.819 1 73.94 151 LYS A O 1
ATOM 1147 N N . ALA A 1 152 ? -0.168 -15.68 -0.133 1 66.19 152 ALA A N 1
ATOM 1148 C CA . ALA A 1 152 ? -1.457 -15.016 -0.309 1 66.19 152 ALA A CA 1
ATOM 1149 C C . ALA A 1 152 ? -2.465 -15.484 0.736 1 66.19 152 ALA A C 1
ATOM 1151 O O . ALA A 1 152 ? -2.824 -16.672 0.773 1 66.19 152 ALA A O 1
ATOM 1152 N N . SER A 1 153 ? -2.24 -15.297 2.037 1 58.19 153 SER A N 1
ATOM 1153 C CA . SER A 1 153 ? -3.275 -15.828 2.916 1 58.19 153 SER A CA 1
ATOM 1154 C C . SER A 1 153 ? -4.492 -14.914 2.961 1 58.19 153 SER A C 1
ATOM 1156 O O . SER A 1 153 ? -4.352 -13.703 3.139 1 58.19 153 SER A O 1
ATOM 1158 N N . PRO A 1 154 ? -5.562 -15.352 2.391 1 51.91 154 PRO A N 1
ATOM 1159 C CA . PRO A 1 154 ? -6.762 -14.539 2.641 1 51.91 154 PRO A CA 1
ATOM 1160 C C . PRO A 1 154 ? -6.801 -13.969 4.055 1 51.91 154 PRO A C 1
ATOM 1162 O O . PRO A 1 154 ? -6.254 -14.57 4.984 1 51.91 154 PRO A O 1
ATOM 1165 N N . ALA A 1 155 ? -6.77 -12.734 4.227 1 44.25 155 ALA A N 1
ATOM 1166 C CA . ALA A 1 155 ? -7.148 -12.281 5.562 1 44.25 155 ALA A CA 1
ATOM 1167 C C . ALA A 1 155 ? -8.102 -13.273 6.227 1 44.25 155 ALA A C 1
ATOM 1169 O O . ALA A 1 155 ? -8.586 -13.031 7.336 1 44.25 155 ALA A O 1
ATOM 1170 N N . LEU A 1 156 ? -8.812 -14.023 5.504 1 42.81 156 LEU A N 1
ATOM 1171 C CA . LEU A 1 156 ? -9.703 -14.922 6.234 1 42.81 156 LEU A CA 1
ATOM 1172 C C . LEU A 1 156 ? -8.914 -15.773 7.23 1 42.81 156 LEU A C 1
ATOM 1174 O O . LEU A 1 156 ? -9.477 -16.672 7.863 1 42.81 156 LEU A O 1
ATOM 1178 N N . ALA A 1 157 ? -7.723 -15.852 7.121 1 35.94 157 ALA A N 1
ATOM 1179 C CA . ALA A 1 157 ? -7.148 -16.391 8.352 1 35.94 157 ALA A CA 1
ATOM 1180 C C . ALA A 1 157 ? -7.285 -15.383 9.5 1 35.94 157 ALA A C 1
ATOM 1182 O O . ALA A 1 157 ? -6.527 -15.438 10.469 1 35.94 157 ALA A O 1
ATOM 1183 N N . ALA A 1 158 ? -7.641 -14.234 9.234 1 36.03 158 ALA A N 1
ATOM 1184 C CA . ALA A 1 158 ? -7.93 -13.539 10.484 1 36.03 158 ALA A CA 1
ATOM 1185 C C . ALA A 1 158 ? -8.602 -14.469 11.492 1 36.03 158 ALA A C 1
ATOM 1187 O O . ALA A 1 158 ? -9.367 -15.352 11.109 1 36.03 158 ALA A O 1
ATOM 1188 N N . LYS A 1 159 ? -8.055 -14.586 12.625 1 36.84 159 LYS A N 1
ATOM 1189 C CA . LYS A 1 159 ? -8.539 -15.406 13.727 1 36.84 159 LYS A CA 1
ATOM 1190 C C . LYS A 1 159 ? -10.062 -15.406 13.781 1 36.84 159 LYS A C 1
ATOM 1192 O O . LYS A 1 159 ? -10.68 -14.422 14.195 1 36.84 159 LYS A O 1
ATOM 1197 N N . ASP A 1 160 ? -10.711 -15.5 12.75 1 33.31 160 ASP A N 1
ATOM 1198 C CA . ASP A 1 160 ? -12.055 -15.719 13.273 1 33.31 160 ASP A CA 1
ATOM 1199 C C . ASP A 1 160 ? -12.031 -16.594 14.523 1 33.31 160 ASP A C 1
ATOM 1201 O O . ASP A 1 160 ? -11.438 -17.672 14.523 1 33.31 160 ASP A O 1
ATOM 1205 N N . PRO A 1 161 ? -12.094 -15.898 15.688 1 35.75 161 PRO A N 1
ATOM 1206 C CA . PRO A 1 161 ? -12.148 -16.656 16.938 1 35.75 161 PRO A CA 1
ATOM 1207 C C . PRO A 1 161 ? -12.922 -17.969 16.797 1 35.75 161 PRO A C 1
ATOM 1209 O O . PRO A 1 161 ? -12.984 -18.75 17.75 1 35.75 161 PRO A O 1
ATOM 1212 N N . GLY A 1 162 ? -13.797 -17.969 15.805 1 32.94 162 GLY A N 1
ATOM 1213 C CA . GLY A 1 162 ? -14.672 -19.125 15.852 1 32.94 162 GLY A CA 1
ATOM 1214 C C . GLY A 1 162 ? -13.984 -20.406 15.438 1 32.94 162 GLY A C 1
ATOM 1215 O O . GLY A 1 162 ? -14.57 -21.484 15.531 1 32.94 162 GLY A O 1
ATOM 1216 N N . THR A 1 163 ? -13.055 -20.328 14.547 1 34.34 163 THR A N 1
ATOM 1217 C CA . THR A 1 163 ? -12.531 -21.625 14.133 1 34.34 163 THR A CA 1
ATOM 1218 C C . THR A 1 163 ? -11.547 -22.156 15.164 1 34.34 163 THR A C 1
ATOM 1220 O O . THR A 1 163 ? -11.211 -23.344 15.141 1 34.34 163 THR A O 1
ATOM 1223 N N . ALA A 1 164 ? -10.953 -21.25 15.844 1 36.28 164 ALA A N 1
ATOM 1224 C CA . ALA A 1 164 ? -10.305 -21.828 17.016 1 36.28 164 ALA A CA 1
ATOM 1225 C C . ALA A 1 164 ? -11.305 -22.578 17.891 1 36.28 164 ALA A C 1
ATOM 1227 O O . ALA A 1 164 ? -10.922 -23.375 18.75 1 36.28 164 ALA A O 1
ATOM 1228 N N . ALA A 1 165 ? -12.523 -22 17.812 1 35.06 165 ALA A N 1
ATOM 1229 C CA . ALA A 1 165 ? -13.531 -22.703 18.609 1 35.06 165 ALA A CA 1
ATOM 1230 C C . ALA A 1 165 ? -13.891 -24.047 17.984 1 35.06 165 ALA A C 1
ATOM 1232 O O . ALA A 1 165 ? -14.398 -24.938 18.672 1 35.06 165 ALA A O 1
ATOM 1233 N N . ASN A 1 166 ? -13.656 -24.094 16.688 1 36.03 166 ASN A N 1
ATOM 1234 C CA . ASN A 1 166 ? -14.117 -25.344 16.094 1 36.03 166 ASN A CA 1
ATOM 1235 C C . ASN A 1 166 ? -13.086 -26.453 16.234 1 36.03 166 ASN A C 1
ATOM 1237 O O . ASN A 1 166 ? -13.438 -27.641 16.234 1 36.03 166 ASN A O 1
ATOM 1241 N N . LYS A 1 167 ? -11.875 -26.078 16.141 1 41.97 167 LYS A N 1
ATOM 1242 C CA . LYS A 1 167 ? -10.898 -27.109 16.453 1 41.97 167 LYS A CA 1
ATOM 1243 C C . LYS A 1 167 ? -10.984 -27.531 17.922 1 41.97 167 LYS A C 1
ATOM 1245 O O . LYS A 1 167 ? -10.82 -28.719 18.234 1 41.97 167 LYS A O 1
ATOM 1250 N N . LYS A 1 168 ? -11.281 -26.516 18.781 1 42.66 168 LYS A N 1
ATOM 1251 C CA . LYS A 1 168 ? -11.5 -26.828 20.203 1 42.66 168 LYS A CA 1
ATOM 1252 C C . LYS A 1 168 ? -12.766 -27.641 20.391 1 42.66 168 LYS A C 1
ATOM 1254 O O . LYS A 1 168 ? -12.805 -28.547 21.234 1 42.66 168 LYS A O 1
ATOM 1259 N N . GLU A 1 169 ? -13.672 -27.344 19.562 1 46.38 169 GLU A N 1
ATOM 1260 C CA . GLU A 1 169 ? -14.883 -28.156 19.609 1 46.38 169 GLU A CA 1
ATOM 1261 C C . GLU A 1 169 ? -14.633 -29.562 19.062 1 46.38 169 GLU A C 1
ATOM 1263 O O . GLU A 1 169 ? -15.203 -30.547 19.547 1 46.38 169 GLU A O 1
ATOM 1268 N N . GLU A 1 170 ? -13.805 -29.625 18.031 1 45.69 170 GLU A N 1
ATOM 1269 C CA . GLU A 1 170 ? -13.484 -30.953 17.531 1 45.69 170 GLU A CA 1
ATOM 1270 C C . GLU A 1 170 ? -12.602 -31.719 18.5 1 45.69 170 GLU A C 1
ATOM 1272 O O . GLU A 1 170 ? -12.758 -32.938 18.672 1 45.69 170 GLU A O 1
ATOM 1277 N N . GLU A 1 171 ? -11.758 -30.922 19.172 1 47.47 171 GLU A N 1
ATOM 1278 C CA . GLU A 1 171 ? -10.977 -31.609 20.203 1 47.47 171 GLU A CA 1
ATOM 1279 C C . GLU A 1 171 ? -11.844 -31.953 21.422 1 47.47 171 GLU A C 1
ATOM 1281 O O . GLU A 1 171 ? -11.664 -33 22.047 1 47.47 171 GLU A O 1
ATOM 1286 N N . ASP A 1 172 ? -12.781 -31.062 21.688 1 49.19 172 ASP A N 1
ATOM 1287 C CA . ASP A 1 172 ? -13.695 -31.344 22.781 1 49.19 172 ASP A CA 1
ATOM 1288 C C . ASP A 1 172 ? -14.648 -32.469 22.438 1 49.19 172 ASP A C 1
ATOM 1290 O O . ASP A 1 172 ? -15.031 -33.281 23.297 1 49.19 172 ASP A O 1
ATOM 1294 N N . LEU A 1 173 ? -14.984 -32.5 21.078 1 47.53 173 LEU A N 1
ATOM 1295 C CA . LEU A 1 173 ? -15.867 -33.562 20.656 1 47.53 173 LEU A CA 1
ATOM 1296 C C . LEU A 1 173 ? -15.133 -34.906 20.672 1 47.53 173 LEU A C 1
ATOM 1298 O O . LEU A 1 173 ? -15.703 -35.938 21.062 1 47.53 173 LEU A O 1
ATOM 1302 N N . ALA A 1 174 ? -13.828 -34.906 20.297 1 52.91 174 ALA A N 1
ATOM 1303 C CA . ALA A 1 174 ? -13.039 -36.156 20.328 1 52.91 174 ALA A CA 1
ATOM 1304 C C . ALA A 1 174 ? -12.836 -36.625 21.766 1 52.91 174 ALA A C 1
ATOM 1306 O O . ALA A 1 174 ? -12.922 -37.812 22.047 1 52.91 174 ALA A O 1
ATOM 1307 N N . LYS A 1 175 ? -12.602 -35.594 22.656 1 51.31 175 LYS A N 1
ATOM 1308 C CA . LYS A 1 175 ? -12.438 -35.969 24.062 1 51.31 175 LYS A CA 1
ATOM 1309 C C . LYS A 1 175 ? -13.75 -36.469 24.656 1 51.31 175 LYS A C 1
ATOM 1311 O O . LYS A 1 175 ? -13.742 -37.375 25.484 1 51.31 175 LYS A O 1
ATOM 1316 N N . ALA A 1 176 ? -14.828 -35.906 24.219 1 55.66 176 ALA A N 1
ATOM 1317 C CA . ALA A 1 176 ? -16.141 -36.312 24.719 1 55.66 176 ALA A CA 1
ATOM 1318 C C . ALA A 1 176 ? -16.469 -37.719 24.266 1 55.66 176 ALA A C 1
ATOM 1320 O O . ALA A 1 176 ? -17 -38.531 25.047 1 55.66 176 ALA A O 1
ATOM 1321 N N . ILE A 1 177 ? -16.078 -38.062 22.984 1 50.97 177 ILE A N 1
ATOM 1322 C CA . ILE A 1 177 ? -16.281 -39.406 22.453 1 50.97 177 ILE A CA 1
ATOM 1323 C C . ILE A 1 177 ? -15.422 -40.406 23.219 1 50.97 177 ILE A C 1
ATOM 1325 O O . ILE A 1 177 ? -15.883 -41.469 23.578 1 50.97 177 ILE A O 1
ATOM 1329 N N . GLU A 1 178 ? -14.156 -39.844 23.438 1 53.84 178 GLU A N 1
ATOM 1330 C CA . GLU A 1 178 ? -13.25 -40.719 24.188 1 53.84 178 GLU A CA 1
ATOM 1331 C C . GLU A 1 178 ? -13.758 -40.969 25.594 1 53.84 178 GLU A C 1
ATOM 1333 O O . GLU A 1 178 ? -13.711 -42.094 26.094 1 53.84 178 GLU A O 1
ATOM 1338 N N . LEU A 1 179 ? -14.242 -39.875 26.172 1 54.22 179 LEU A N 1
ATOM 1339 C CA . LEU A 1 179 ? -14.75 -40 27.531 1 54.22 179 LEU A CA 1
ATOM 1340 C C . LEU A 1 179 ? -16.031 -40.812 27.562 1 54.22 179 LEU A C 1
ATOM 1342 O O . LEU A 1 179 ? -16.25 -41.594 28.484 1 54.22 179 LEU A O 1
ATOM 1346 N N . SER A 1 180 ? -16.906 -40.594 26.469 1 54.31 180 SER A N 1
ATOM 1347 C CA . SER A 1 180 ? -18.172 -41.312 26.391 1 54.31 180 SER A CA 1
ATOM 1348 C C . SER A 1 180 ? -17.938 -42.781 26.156 1 54.31 180 SER A C 1
ATOM 1350 O O . SER A 1 180 ? -18.609 -43.625 26.75 1 54.31 180 SER A O 1
ATOM 1352 N N . LEU A 1 181 ? -16.938 -43.062 25.281 1 51.72 181 LEU A N 1
ATOM 1353 C CA . LEU A 1 181 ? -16.578 -44.469 25 1 51.72 181 LEU A CA 1
ATOM 1354 C C . LEU A 1 181 ? -15.992 -45.125 26.234 1 51.72 181 LEU A C 1
ATOM 1356 O O . LEU A 1 181 ? -16.266 -46.312 26.5 1 51.72 181 LEU A O 1
ATOM 1360 N N . LYS A 1 182 ? -15.273 -44.312 27.047 1 49.66 182 LYS A N 1
ATOM 1361 C CA . LYS A 1 182 ? -14.703 -44.844 28.281 1 49.66 182 LYS A CA 1
ATOM 1362 C C . LYS A 1 182 ? -15.789 -45.094 29.328 1 49.66 182 LYS A C 1
ATOM 1364 O O . LYS A 1 182 ? -15.75 -46.094 30.047 1 49.66 182 LYS A O 1
ATOM 1369 N N . GLU A 1 183 ? -16.734 -44.094 29.344 1 50.5 183 GLU A N 1
ATOM 1370 C CA . GLU A 1 183 ? -17.781 -44.25 30.344 1 50.5 183 GLU A CA 1
ATOM 1371 C C . GLU A 1 183 ? -18.703 -45.406 30.016 1 50.5 183 GLU A C 1
ATOM 1373 O O . GLU A 1 183 ? -19.219 -46.062 30.922 1 50.5 183 GLU A O 1
ATOM 1378 N N . GLN A 1 184 ? -18.984 -45.594 28.703 1 45.59 184 GLN A N 1
ATOM 1379 C CA . GLN A 1 184 ? -19.859 -46.688 28.297 1 45.59 184 GLN A CA 1
ATOM 1380 C C . GLN A 1 184 ? -19.234 -48.031 28.625 1 45.59 184 GLN A C 1
ATOM 1382 O O . GLN A 1 184 ? -19.938 -49 28.953 1 45.59 184 GLN A O 1
ATOM 1387 N N . ARG A 1 185 ? -17.891 -48.125 28.562 1 44.09 185 ARG A N 1
ATOM 1388 C CA . ARG A 1 185 ? -17.266 -49.375 28.953 1 44.09 185 ARG A CA 1
ATOM 1389 C C . ARG A 1 185 ? -17.422 -49.625 30.453 1 44.09 185 ARG A C 1
ATOM 1391 O O . ARG A 1 185 ? -17.547 -50.781 30.891 1 44.09 185 ARG A O 1
ATOM 1398 N N . GLN A 1 186 ? -17.406 -48.5 31.203 1 42.72 186 GLN A N 1
ATOM 1399 C CA . GLN A 1 186 ? -17.453 -48.719 32.656 1 42.72 186 GLN A CA 1
ATOM 1400 C C . GLN A 1 186 ? -18.859 -49.094 33.094 1 42.72 186 GLN A C 1
ATOM 1402 O O . GLN A 1 186 ? -19.031 -49.719 34.156 1 42.72 186 GLN A O 1
ATOM 1407 N N . GLN A 1 187 ? -19.875 -48.594 32.438 1 41.44 187 GLN A N 1
ATOM 1408 C CA . GLN A 1 187 ? -21.203 -48.875 32.969 1 41.44 187 GLN A CA 1
ATOM 1409 C C . GLN A 1 187 ? -21.609 -50.312 32.688 1 41.44 187 GLN A C 1
ATOM 1411 O O . GLN A 1 187 ? -22.578 -50.812 33.281 1 41.44 187 GLN A O 1
ATOM 1416 N N . SER A 1 188 ? -21.141 -50.906 31.625 1 40.75 188 SER A N 1
ATOM 1417 C CA . SER A 1 188 ? -21.672 -52.219 31.281 1 40.75 188 SER A CA 1
ATOM 1418 C C . SER A 1 188 ? -21.297 -53.25 32.344 1 40.75 188 SER A C 1
ATOM 1420 O O . SER A 1 188 ? -21.875 -54.344 32.375 1 40.75 188 SER A O 1
ATOM 1422 N N . THR A 1 189 ? -20.25 -53.031 33.031 1 37.59 189 THR A N 1
ATOM 1423 C CA . THR A 1 189 ? -19.859 -54.188 33.844 1 37.59 189 THR A CA 1
ATOM 1424 C C . THR A 1 189 ? -20.859 -54.438 34.969 1 37.59 189 THR A C 1
ATOM 1426 O O . THR A 1 189 ? -20.922 -55.562 35.5 1 37.59 189 THR A O 1
ATOM 1429 N N . THR A 1 190 ? -21.422 -53.438 35.531 1 36.47 190 THR A N 1
ATOM 1430 C CA . THR A 1 190 ? -21.938 -53.75 36.844 1 36.47 190 THR A CA 1
ATOM 1431 C C . THR A 1 190 ? -23.297 -54.438 36.75 1 36.47 190 THR A C 1
ATOM 1433 O O . THR A 1 190 ? -23.828 -54.938 37.75 1 36.47 190 THR A O 1
ATOM 1436 N N . LEU A 1 191 ? -24.016 -54.219 35.656 1 34.91 191 LEU A N 1
ATOM 1437 C CA . LEU A 1 191 ? -25.422 -54.531 35.875 1 34.91 191 LEU A CA 1
ATOM 1438 C C . LEU A 1 191 ? -25.656 -56.031 35.812 1 34.91 191 LEU A C 1
ATOM 1440 O O . LEU A 1 191 ? -26.734 -56.531 36.156 1 34.91 191 LEU A O 1
ATOM 1444 N N . SER A 1 192 ? -24.938 -56.719 35.031 1 35.72 192 SER A N 1
ATOM 1445 C CA . SER A 1 192 ? -25.531 -57.969 34.5 1 35.72 192 SER A CA 1
ATOM 1446 C C . SER A 1 192 ? -25.75 -59 35.625 1 35.72 192 SER A C 1
ATOM 1448 O O . SER A 1 192 ? -26.031 -60.156 35.344 1 35.72 192 SER A O 1
ATOM 1450 N N . THR A 1 193 ? -25.234 -58.844 36.75 1 34.84 193 THR A N 1
ATOM 1451 C CA . THR A 1 193 ? -25.078 -60.094 37.438 1 34.84 193 THR A CA 1
ATOM 1452 C C . THR A 1 193 ? -26.422 -60.625 37.906 1 34.84 193 THR A C 1
ATOM 1454 O O . THR A 1 193 ? -26.516 -61.75 38.438 1 34.84 193 THR A O 1
ATOM 1457 N N . LEU A 1 194 ? -27.469 -59.875 38 1 30.5 194 LEU A N 1
ATOM 1458 C CA . LEU A 1 194 ? -28.281 -60.281 39.125 1 30.5 194 LEU A CA 1
ATOM 1459 C C . LEU A 1 194 ? -29.25 -61.375 38.719 1 30.5 194 LEU A C 1
ATOM 1461 O O . LEU A 1 194 ? -29.984 -61.938 39.562 1 30.5 194 LEU A O 1
ATOM 1465 N N . TYR A 1 195 ? -29.734 -61.531 37.469 1 32.25 195 TYR A N 1
ATOM 1466 C CA . TYR A 1 195 ? -31.062 -62.125 37.375 1 32.25 195 TYR A CA 1
ATOM 1467 C C . TYR A 1 195 ? -30.969 -63.656 37.562 1 32.25 195 TYR A C 1
ATOM 1469 O O . TYR A 1 195 ? -30.188 -64.312 36.906 1 32.25 195 TYR A O 1
ATOM 1477 N N . PRO A 1 196 ? -31.422 -64.312 38.688 1 36.47 196 PRO A N 1
ATOM 1478 C CA . PRO A 1 196 ? -31.453 -65.688 39.094 1 36.47 196 PRO A CA 1
ATOM 1479 C C . PRO A 1 196 ? -32.375 -66.562 38.219 1 36.47 196 PRO A C 1
ATOM 1481 O O . PRO A 1 196 ? -33.406 -66.062 37.75 1 36.47 196 PRO A O 1
ATOM 1484 N N . SER A 1 197 ? -31.875 -67.438 37.219 1 32.62 197 SER A N 1
ATOM 1485 C CA . SER A 1 197 ? -32.469 -68.375 36.312 1 32.62 197 SER A CA 1
ATOM 1486 C C . SER A 1 197 ? -33.406 -69.375 37.031 1 32.62 197 SER A C 1
ATOM 1488 O O . SER A 1 197 ? -32.906 -70.188 37.781 1 32.62 197 SER A O 1
ATOM 1490 N N . THR A 1 198 ? -34.594 -69.062 37.5 1 28.12 198 THR A N 1
ATOM 1491 C CA . THR A 1 198 ? -35.562 -69.875 38.219 1 28.12 198 THR A CA 1
ATOM 1492 C C . THR A 1 198 ? -36.094 -71 37.312 1 28.12 198 THR A C 1
ATOM 1494 O O . THR A 1 198 ? -36.594 -70.75 36.219 1 28.12 198 THR A O 1
ATOM 1497 N N . SER A 1 199 ? -35.469 -72.188 37.094 1 33.31 199 SER A N 1
ATOM 1498 C CA . SER A 1 199 ? -35.844 -73.5 36.469 1 33.31 199 SER A CA 1
ATOM 1499 C C . SER A 1 199 ? -37.188 -74 37.031 1 33.31 199 SER A C 1
ATOM 1501 O O . SER A 1 199 ? -37.281 -74.375 38.188 1 33.31 199 SER A O 1
ATOM 1503 N N . ASN A 1 200 ? -38.375 -73.312 36.812 1 26.86 200 ASN A N 1
ATOM 1504 C CA . ASN A 1 200 ? -39.656 -73.688 37.406 1 26.86 200 ASN A CA 1
ATOM 1505 C C . ASN A 1 200 ? -40.125 -75 36.906 1 26.86 200 ASN A C 1
ATOM 1507 O O . ASN A 1 200 ? -39.719 -75.438 35.812 1 26.86 200 ASN A O 1
ATOM 1511 N N . LEU A 1 201 ? -41.25 -75.688 37.562 1 30.81 201 LEU A N 1
ATOM 1512 C CA . LEU A 1 201 ? -42 -76.812 38.156 1 30.81 201 LEU A CA 1
ATOM 1513 C C . LEU A 1 201 ? -43.062 -77.312 37.219 1 30.81 201 LEU A C 1
ATOM 1515 O O . LEU A 1 201 ? -43.906 -78.125 37.625 1 30.81 201 LEU A O 1
ATOM 1519 N N . LEU A 1 202 ? -43 -77.25 35.844 1 30.34 202 LEU A N 1
ATOM 1520 C CA . LEU A 1 202 ? -44.344 -77.438 35.281 1 30.34 202 LEU A CA 1
ATOM 1521 C C . LEU A 1 202 ? -44.781 -78.875 35.344 1 30.34 202 LEU A C 1
ATOM 1523 O O . LEU A 1 202 ? -44.25 -79.75 34.656 1 30.34 202 LEU A O 1
ATOM 1527 N N . THR A 1 203 ? -45.125 -79.438 36.406 1 31.98 203 THR A N 1
ATOM 1528 C CA . THR A 1 203 ? -45.688 -80.75 36.688 1 31.98 203 THR A CA 1
ATOM 1529 C C . THR A 1 203 ? -47.062 -80.938 36.094 1 31.98 203 THR A C 1
ATOM 1531 O O . THR A 1 203 ? -47.75 -81.938 36.312 1 31.98 203 THR A O 1
ATOM 1534 N N . ASN A 1 204 ? -47.562 -80.125 35.125 1 28.28 204 ASN A N 1
ATOM 1535 C CA . ASN A 1 204 ? -49 -80.188 35.062 1 28.28 204 ASN A CA 1
ATOM 1536 C C . ASN A 1 204 ? -49.5 -81.562 34.656 1 28.28 204 ASN A C 1
ATOM 1538 O O . ASN A 1 204 ? -48.781 -82.312 33.938 1 28.28 204 ASN A O 1
ATOM 1542 N N . HIS A 1 205 ? -50.75 -81.875 35.062 1 34.16 205 HIS A N 1
ATOM 1543 C CA . HIS A 1 205 ? -51.812 -82.812 35.438 1 34.16 205 HIS A CA 1
ATOM 1544 C C . HIS A 1 205 ? -52.406 -83.5 34.219 1 34.16 205 HIS A C 1
ATOM 1546 O O . HIS A 1 205 ? -53.344 -84.312 34.344 1 34.16 205 HIS A O 1
ATOM 1552 N N . GLN A 1 206 ? -51.938 -83.312 32.875 1 29.58 206 GLN A N 1
ATOM 1553 C CA . GLN A 1 206 ? -53.062 -83.625 31.969 1 29.58 206 GLN A CA 1
ATOM 1554 C C . GLN A 1 206 ? -53.5 -85.062 32.062 1 29.58 206 GLN A C 1
ATOM 1556 O O . GLN A 1 206 ? -52.688 -86 31.859 1 29.58 206 GLN A O 1
ATOM 1561 N N . HIS A 1 207 ? -54.75 -85.188 32.781 1 30.16 207 HIS A N 1
ATOM 1562 C CA . HIS A 1 207 ? -55.812 -86.188 32.719 1 30.16 207 HIS A CA 1
ATOM 1563 C C . HIS A 1 207 ? -56.219 -86.5 31.281 1 30.16 207 HIS A C 1
ATOM 1565 O O . HIS A 1 207 ? -56.375 -85.562 30.484 1 30.16 207 HIS A O 1
ATOM 1571 N N . ALA B 1 1 ? 11.383 31.156 -7.953 1 30.02 1 ALA B N 1
ATOM 1572 C CA . ALA B 1 1 ? 10.742 30.734 -6.703 1 30.02 1 ALA B CA 1
ATOM 1573 C C . ALA B 1 1 ? 11.281 29.391 -6.246 1 30.02 1 ALA B C 1
ATOM 1575 O O . ALA B 1 1 ? 11.227 28.406 -6.992 1 30.02 1 ALA B O 1
ATOM 1576 N N . GLY B 1 2 ? 12.398 29.266 -5.656 1 34.5 2 GLY B N 1
ATOM 1577 C CA . GLY B 1 2 ? 13.242 28.125 -5.359 1 34.5 2 GLY B CA 1
ATOM 1578 C C . GLY B 1 2 ? 12.453 26.906 -4.938 1 34.5 2 GLY B C 1
ATOM 1579 O O . GLY B 1 2 ? 11.508 27 -4.156 1 34.5 2 GLY B O 1
ATOM 1580 N N . LEU B 1 3 ? 12.188 25.984 -5.773 1 40.44 3 LEU B N 1
ATOM 1581 C CA . LEU B 1 3 ? 11.539 24.734 -5.41 1 40.44 3 LEU B CA 1
ATOM 1582 C C . LEU B 1 3 ? 11.859 24.344 -3.969 1 40.44 3 LEU B C 1
ATOM 1584 O O . LEU B 1 3 ? 13.031 24.328 -3.574 1 40.44 3 LEU B O 1
ATOM 1588 N N . CYS B 1 4 ? 11.234 24.953 -2.9 1 49.38 4 CYS B N 1
ATOM 1589 C CA . CYS B 1 4 ? 11.516 24.781 -1.48 1 49.38 4 CYS B CA 1
ATOM 1590 C C . CYS B 1 4 ? 12.141 23.422 -1.218 1 49.38 4 CYS B C 1
ATOM 1592 O O . CYS B 1 4 ? 11.805 22.438 -1.875 1 49.38 4 CYS B O 1
ATOM 1594 N N . PRO B 1 5 ? 13.555 23.375 -0.974 1 56.34 5 PRO B N 1
ATOM 1595 C CA . PRO B 1 5 ? 14.242 22.156 -0.549 1 56.34 5 PRO B CA 1
ATOM 1596 C C . PRO B 1 5 ? 13.273 21.062 -0.094 1 56.34 5 PRO B C 1
ATOM 1598 O O . PRO B 1 5 ? 13.531 19.875 -0.311 1 56.34 5 PRO B O 1
ATOM 1601 N N . THR B 1 6 ? 12.039 21.562 0.041 1 75.75 6 THR B N 1
ATOM 1602 C CA . THR B 1 6 ? 11.031 20.672 0.599 1 75.75 6 THR B CA 1
ATOM 1603 C C . THR B 1 6 ? 10.203 20.031 -0.511 1 75.75 6 THR B C 1
ATOM 1605 O O . THR B 1 6 ? 9.75 18.891 -0.375 1 75.75 6 THR B O 1
ATOM 1608 N N . ALA B 1 7 ? 10.445 20.656 -1.772 1 83.25 7 ALA B N 1
ATOM 1609 C CA . ALA B 1 7 ? 9.555 20.141 -2.801 1 83.25 7 ALA B CA 1
ATOM 1610 C C . ALA B 1 7 ? 10.07 18.797 -3.346 1 83.25 7 ALA B C 1
ATOM 1612 O O . ALA B 1 7 ? 9.289 17.875 -3.549 1 83.25 7 ALA B O 1
ATOM 1613 N N . GLU B 1 8 ? 11.359 18.828 -3.568 1 91 8 GLU B N 1
ATOM 1614 C CA . GLU B 1 8 ? 11.945 17.578 -4.051 1 91 8 GLU B CA 1
ATOM 1615 C C . GLU B 1 8 ? 11.805 16.469 -3.014 1 91 8 GLU B C 1
ATOM 1617 O O . GLU B 1 8 ? 11.5 15.32 -3.357 1 91 8 GLU B O 1
ATOM 1622 N N . ALA B 1 9 ? 12.094 16.859 -1.843 1 94.88 9 ALA B N 1
ATOM 1623 C CA . ALA B 1 9 ? 11.977 15.891 -0.756 1 94.88 9 ALA B CA 1
ATOM 1624 C C . ALA B 1 9 ? 10.539 15.391 -0.611 1 94.88 9 ALA B C 1
ATOM 1626 O O . ALA B 1 9 ? 10.305 14.203 -0.39 1 94.88 9 ALA B O 1
ATOM 1627 N N . LEU B 1 10 ? 9.695 16.266 -0.79 1 96.25 10 LEU B N 1
ATOM 1628 C CA . LEU B 1 10 ? 8.281 15.945 -0.672 1 96.25 10 LEU B CA 1
ATOM 1629 C C . LEU B 1 10 ? 7.844 15.008 -1.799 1 96.25 10 LEU B C 1
ATOM 1631 O O . LEU B 1 10 ? 7.113 14.047 -1.564 1 96.25 10 LEU B O 1
ATOM 1635 N N . GLU B 1 11 ? 8.328 15.266 -2.967 1 96.69 11 GLU B N 1
ATOM 1636 C CA . GLU B 1 11 ? 8.008 14.398 -4.094 1 96.69 11 GLU B CA 1
ATOM 1637 C C . GLU B 1 11 ? 8.578 12.992 -3.896 1 96.69 11 GLU B C 1
ATOM 1639 O O . GLU B 1 11 ? 7.922 12 -4.207 1 96.69 11 GLU B O 1
ATOM 1644 N N . LYS B 1 12 ? 9.742 12.992 -3.367 1 97.31 12 LYS B N 1
ATOM 1645 C CA . LYS B 1 12 ? 10.375 11.711 -3.096 1 97.31 12 LYS B CA 1
ATOM 1646 C C . LYS B 1 12 ? 9.633 10.945 -2.002 1 97.31 12 LYS B C 1
ATOM 1648 O O . LYS B 1 12 ? 9.414 9.742 -2.115 1 97.31 12 LYS B O 1
ATOM 1653 N N . ALA B 1 13 ? 9.195 11.633 -0.986 1 97.69 13 ALA B N 1
ATOM 1654 C CA . ALA B 1 13 ? 8.516 11.031 0.158 1 97.69 13 ALA B CA 1
ATOM 1655 C C . ALA B 1 13 ? 7.148 10.492 -0.238 1 97.69 13 ALA B C 1
ATOM 1657 O O . ALA B 1 13 ? 6.602 9.609 0.432 1 97.69 13 ALA B O 1
ATOM 1658 N N . THR B 1 14 ? 6.613 10.969 -1.323 1 98 14 THR B N 1
ATOM 1659 C CA . THR B 1 14 ? 5.258 10.578 -1.711 1 98 14 THR B CA 1
ATOM 1660 C C . THR B 1 14 ? 5.25 9.969 -3.109 1 98 14 THR B C 1
ATOM 1662 O O . THR B 1 14 ? 4.227 10 -3.797 1 98 14 THR B O 1
ATOM 1665 N N . SER B 1 15 ? 6.344 9.5 -3.551 1 97.94 15 SER B N 1
ATOM 1666 C CA . SER B 1 15 ? 6.488 8.945 -4.895 1 97.94 15 SER B CA 1
ATOM 1667 C C . SER B 1 15 ? 5.555 7.758 -5.105 1 97.94 15 SER B C 1
ATOM 1669 O O . SER B 1 15 ? 5.355 6.949 -4.195 1 97.94 15 SER B O 1
ATOM 1671 N N . GLU B 1 16 ? 5.082 7.652 -6.32 1 97 16 GLU B N 1
ATOM 1672 C CA . GLU B 1 16 ? 4.242 6.52 -6.691 1 97 16 GLU B CA 1
ATOM 1673 C C . GLU B 1 16 ? 5.039 5.215 -6.684 1 97 16 GLU B C 1
ATOM 1675 O O . GLU B 1 16 ? 4.457 4.129 -6.691 1 97 16 GLU B O 1
ATOM 1680 N N . MET B 1 17 ? 6.332 5.324 -6.609 1 97.44 17 MET B N 1
ATOM 1681 C CA . MET B 1 17 ? 7.207 4.152 -6.648 1 97.44 17 MET B CA 1
ATOM 1682 C C . MET B 1 17 ? 7.477 3.631 -5.242 1 97.44 17 MET B C 1
ATOM 1684 O O . MET B 1 17 ? 8.055 2.555 -5.074 1 97.44 17 MET B O 1
ATOM 1688 N N . ASN B 1 18 ? 7.039 4.434 -4.246 1 97.25 18 ASN B N 1
ATOM 1689 C CA . ASN B 1 18 ? 7.254 4.004 -2.871 1 97.25 18 ASN B CA 1
ATOM 1690 C C . ASN B 1 18 ? 6.328 2.852 -2.492 1 97.25 18 ASN B C 1
ATOM 1692 O O . ASN B 1 18 ? 5.129 2.895 -2.773 1 97.25 18 ASN B O 1
ATOM 1696 N N . THR B 1 19 ? 6.969 1.826 -1.853 1 95.62 19 THR B N 1
ATOM 1697 C CA . THR B 1 19 ? 6.164 0.714 -1.357 1 95.62 19 THR B CA 1
ATOM 1698 C C . THR B 1 19 ? 6.117 0.718 0.168 1 95.62 19 THR B C 1
ATOM 1700 O O . THR B 1 19 ? 5.559 -0.194 0.779 1 95.62 19 THR B O 1
ATOM 1703 N N . ALA B 1 20 ? 6.766 1.647 0.746 1 93.88 20 ALA B N 1
ATOM 1704 C CA . ALA B 1 20 ? 6.762 1.889 2.186 1 93.88 20 ALA B CA 1
ATOM 1705 C C . ALA B 1 20 ? 7.051 3.354 2.498 1 93.88 20 ALA B C 1
ATOM 1707 O O . ALA B 1 20 ? 7.594 4.078 1.659 1 93.88 20 ALA B O 1
ATOM 1708 N N . GLU B 1 21 ? 6.641 3.717 3.686 1 95 21 GLU B N 1
ATOM 1709 C CA . GLU B 1 21 ? 6.906 5.082 4.125 1 95 21 GLU B CA 1
ATOM 1710 C C . GLU B 1 21 ? 8.383 5.273 4.469 1 95 21 GLU B C 1
ATOM 1712 O O . GLU B 1 21 ? 8.992 4.406 5.09 1 95 21 GLU B O 1
ATOM 1717 N N . ASP B 1 22 ? 8.922 6.328 3.99 1 94.75 22 ASP B N 1
ATOM 1718 C CA . ASP B 1 22 ? 10.266 6.719 4.398 1 94.75 22 ASP B CA 1
ATOM 1719 C C . ASP B 1 22 ? 10.219 7.742 5.527 1 94.75 22 ASP B C 1
ATOM 1721 O O . ASP B 1 22 ? 10.328 8.945 5.289 1 94.75 22 ASP B O 1
ATOM 1725 N N . TRP B 1 23 ? 10.242 7.27 6.727 1 96.5 23 TRP B N 1
ATOM 1726 C CA . TRP B 1 23 ? 10.039 8.133 7.887 1 96.5 23 TRP B CA 1
ATOM 1727 C C . TRP B 1 23 ? 11.25 9.031 8.109 1 96.5 23 TRP B C 1
ATOM 1729 O O . TRP B 1 23 ? 11.117 10.141 8.641 1 96.5 23 TRP B O 1
ATOM 1739 N N . GLY B 1 24 ? 12.422 8.492 7.766 1 96.06 24 GLY B N 1
ATOM 1740 C CA . GLY B 1 24 ? 13.57 9.375 7.816 1 96.06 24 GLY B CA 1
ATOM 1741 C C . GLY B 1 24 ? 13.383 10.641 6.992 1 96.06 24 GLY B C 1
ATOM 1742 O O . GLY B 1 24 ? 13.641 11.742 7.477 1 96.06 24 GLY B O 1
ATOM 1743 N N . LEU B 1 25 ? 12.969 10.438 5.871 1 96.12 25 LEU B N 1
ATOM 1744 C CA . LEU B 1 25 ? 12.727 11.562 4.969 1 96.12 25 LEU B CA 1
ATOM 1745 C C . LEU B 1 25 ? 11.57 12.422 5.469 1 96.12 25 LEU B C 1
ATOM 1747 O O . LEU B 1 25 ? 11.633 13.648 5.418 1 96.12 25 LEU B O 1
ATOM 1751 N N . ILE B 1 26 ? 10.555 11.828 5.93 1 96.81 26 ILE B N 1
ATOM 1752 C CA . ILE B 1 26 ? 9.383 12.523 6.449 1 96.81 26 ILE B CA 1
ATOM 1753 C C . ILE B 1 26 ? 9.797 13.422 7.613 1 96.81 26 ILE B C 1
ATOM 1755 O O . ILE B 1 26 ? 9.438 14.602 7.648 1 96.81 26 ILE B O 1
ATOM 1759 N N . LEU B 1 27 ? 10.594 12.898 8.523 1 95.88 27 LEU B N 1
ATOM 1760 C CA . LEU B 1 27 ? 11.031 13.68 9.68 1 95.88 27 LEU B CA 1
ATOM 1761 C C . LEU B 1 27 ? 11.969 14.805 9.25 1 95.88 27 LEU B C 1
ATOM 1763 O O . LEU B 1 27 ? 11.93 15.898 9.828 1 95.88 27 LEU B O 1
ATOM 1767 N N . ASP B 1 28 ? 12.758 14.516 8.234 1 94.88 28 ASP B N 1
ATOM 1768 C CA . ASP B 1 28 ? 13.617 15.562 7.695 1 94.88 28 ASP B CA 1
ATOM 1769 C C . ASP B 1 28 ? 12.797 16.719 7.145 1 94.88 28 ASP B C 1
ATOM 1771 O O . ASP B 1 28 ? 13.164 17.891 7.324 1 94.88 28 ASP B O 1
ATOM 1775 N N . ILE B 1 29 ? 11.781 16.438 6.477 1 96.19 29 ILE B N 1
ATOM 1776 C CA . ILE B 1 29 ? 10.898 17.453 5.938 1 96.19 29 ILE B CA 1
ATOM 1777 C C . ILE B 1 29 ? 10.289 18.266 7.082 1 96.19 29 ILE B C 1
ATOM 1779 O O . ILE B 1 29 ? 10.297 19.5 7.055 1 96.19 29 ILE B O 1
ATOM 1783 N N . CYS B 1 30 ? 9.836 17.594 8.086 1 95.44 30 CYS B N 1
ATOM 1784 C CA . CYS B 1 30 ? 9.25 18.281 9.234 1 95.44 30 CYS B CA 1
ATOM 1785 C C . CYS B 1 30 ? 10.242 19.25 9.859 1 95.44 30 CYS B C 1
ATOM 1787 O O . CYS B 1 30 ? 9.875 20.359 10.242 1 95.44 30 CYS B O 1
ATOM 1789 N N . ASP B 1 31 ? 11.461 18.891 9.938 1 94.25 31 ASP B N 1
ATOM 1790 C CA . ASP B 1 31 ? 12.492 19.719 10.562 1 94.25 31 ASP B CA 1
ATOM 1791 C C . ASP B 1 31 ? 12.742 21 9.773 1 94.25 31 ASP B C 1
ATOM 1793 O O . ASP B 1 31 ? 13.195 22 10.328 1 94.25 31 ASP B O 1
ATOM 1797 N N . LYS B 1 32 ? 12.406 20.969 8.57 1 94.44 32 LYS B N 1
ATOM 1798 C CA . LYS B 1 32 ? 12.727 22.094 7.688 1 94.44 32 LYS B CA 1
ATOM 1799 C C . LYS B 1 32 ? 11.539 23.047 7.559 1 94.44 32 LYS B C 1
ATOM 1801 O O . LYS B 1 32 ? 11.703 24.188 7.113 1 94.44 32 LYS B O 1
ATOM 1806 N N . VAL B 1 33 ? 10.43 22.625 7.918 1 94.81 33 VAL B N 1
ATOM 1807 C CA . VAL B 1 33 ? 9.195 23.375 7.738 1 94.81 33 VAL B CA 1
ATOM 1808 C C . VAL B 1 33 ? 9.289 24.719 8.469 1 94.81 33 VAL B C 1
ATOM 1810 O O . VAL B 1 33 ? 8.875 25.75 7.945 1 94.81 33 VAL B O 1
ATOM 1813 N N . GLY B 1 34 ? 9.883 24.719 9.711 1 93 34 GLY B N 1
ATOM 1814 C CA . GLY B 1 34 ? 9.914 25.906 10.555 1 93 34 GLY B CA 1
ATOM 1815 C C . GLY B 1 34 ? 11.117 26.781 10.305 1 93 34 GLY B C 1
ATOM 1816 O O . GLY B 1 34 ? 11.305 27.797 10.984 1 93 34 GLY B O 1
ATOM 1817 N N . GLN B 1 35 ? 11.852 26.469 9.281 1 92.88 35 GLN B N 1
ATOM 1818 C CA . GLN B 1 35 ? 13.102 27.203 9.055 1 92.88 35 GLN B CA 1
ATOM 1819 C C . GLN B 1 35 ? 12.852 28.531 8.359 1 92.88 35 GLN B C 1
ATOM 1821 O O . GLN B 1 35 ? 13.703 29.422 8.367 1 92.88 35 GLN B O 1
ATOM 1826 N N . SER B 1 36 ? 11.695 28.641 7.707 1 92.06 36 SER B N 1
ATOM 1827 C CA . SER B 1 36 ? 11.297 29.891 7.074 1 92.06 36 SER B CA 1
ATOM 1828 C C . SER B 1 36 ? 9.906 30.328 7.535 1 92.06 36 SER B C 1
ATOM 1830 O O . SER B 1 36 ? 9.102 29.5 7.953 1 92.06 36 SER B O 1
ATOM 1832 N N . ARG B 1 37 ? 9.727 31.609 7.41 1 92.31 37 ARG B N 1
ATOM 1833 C CA . ARG B 1 37 ? 8.461 32.188 7.852 1 92.31 37 ARG B CA 1
ATOM 1834 C C . ARG B 1 37 ? 7.293 31.609 7.047 1 92.31 37 ARG B C 1
ATOM 1836 O O . ARG B 1 37 ? 6.215 31.375 7.59 1 92.31 37 ARG B O 1
ATOM 1843 N N . THR B 1 38 ? 7.539 31.438 5.723 1 94.44 38 THR B N 1
ATOM 1844 C CA . THR B 1 38 ? 6.465 30.953 4.867 1 94.44 38 THR B CA 1
ATOM 1845 C C . THR B 1 38 ? 6.535 29.438 4.727 1 94.44 38 THR B C 1
ATOM 1847 O O . THR B 1 38 ? 5.758 28.844 3.977 1 94.44 38 THR B O 1
ATOM 1850 N N . GLY B 1 39 ? 7.457 28.812 5.469 1 94.5 39 GLY B N 1
ATOM 1851 C CA . GLY B 1 39 ? 7.711 27.391 5.371 1 94.5 39 GLY B CA 1
ATOM 1852 C C . GLY B 1 39 ? 6.477 26.547 5.621 1 94.5 39 GLY B C 1
ATOM 1853 O O . GLY B 1 39 ? 6.102 25.719 4.785 1 94.5 39 GLY B O 1
ATOM 1854 N N . PRO B 1 40 ? 5.855 26.781 6.727 1 96.38 40 PRO B N 1
ATOM 1855 C CA . PRO B 1 40 ? 4.672 25.984 7.055 1 96.38 40 PRO B CA 1
ATOM 1856 C C . PRO B 1 40 ? 3.572 26.094 6.004 1 96.38 40 PRO B C 1
ATOM 1858 O O . PRO B 1 40 ? 3.014 25.078 5.578 1 96.38 40 PRO B O 1
ATOM 1861 N N . LYS B 1 41 ? 3.365 27.25 5.5 1 96.25 41 LYS B N 1
ATOM 1862 C CA . LYS B 1 41 ? 2.328 27.484 4.5 1 96.25 41 LYS B CA 1
ATOM 1863 C C . LYS B 1 41 ? 2.691 26.812 3.174 1 96.25 41 LYS B C 1
ATOM 1865 O O . LYS B 1 41 ? 1.856 26.156 2.559 1 96.25 41 LYS B O 1
ATOM 1870 N N . ASP B 1 42 ? 3.9 27.016 2.764 1 95.25 42 ASP B N 1
ATOM 1871 C CA . ASP B 1 42 ? 4.363 26.438 1.506 1 95.25 42 ASP B CA 1
ATOM 1872 C C . ASP B 1 42 ? 4.363 24.906 1.568 1 95.25 42 ASP B C 1
ATOM 1874 O O . ASP B 1 42 ? 4.008 24.25 0.593 1 95.25 42 ASP B O 1
ATOM 1878 N N . CYS B 1 43 ? 4.797 24.422 2.672 1 95.12 43 CYS B N 1
ATOM 1879 C CA . CYS B 1 43 ? 4.816 22.969 2.859 1 95.12 43 CYS B CA 1
ATOM 1880 C C . CYS B 1 43 ? 3.408 22.391 2.775 1 95.12 43 CYS B C 1
ATOM 1882 O O . CYS B 1 43 ? 3.18 21.406 2.08 1 95.12 43 CYS B O 1
ATOM 1884 N N . LEU B 1 44 ? 2.496 23.031 3.428 1 97 44 LEU B N 1
ATOM 1885 C CA . LEU B 1 44 ? 1.116 22.562 3.402 1 97 44 LEU B CA 1
ATOM 1886 C C . LEU B 1 44 ? 0.563 22.578 1.98 1 97 44 LEU B C 1
ATOM 1888 O O . LEU B 1 44 ? -0.078 21.625 1.548 1 97 44 LEU B O 1
ATOM 1892 N N . ARG B 1 45 ? 0.842 23.578 1.255 1 96.25 45 ARG B N 1
ATOM 1893 C CA . ARG B 1 45 ? 0.376 23.688 -0.124 1 96.25 45 ARG B CA 1
ATOM 1894 C C . ARG B 1 45 ? 0.913 22.547 -0.977 1 96.25 45 ARG B C 1
ATOM 1896 O O . ARG B 1 45 ? 0.169 21.938 -1.749 1 96.25 45 ARG B O 1
ATOM 1903 N N . SER B 1 46 ? 2.168 22.281 -0.777 1 96.88 46 SER B N 1
ATOM 1904 C CA . SER B 1 46 ? 2.801 21.203 -1.532 1 96.88 46 SER B CA 1
ATOM 1905 C C . SER B 1 46 ? 2.23 19.844 -1.142 1 96.88 46 SER B C 1
ATOM 1907 O O . SER B 1 46 ? 1.984 19 -2.002 1 96.88 46 SER B O 1
ATOM 1909 N N . ILE B 1 47 ? 1.99 19.672 0.107 1 97.69 47 ILE B N 1
ATOM 1910 C CA . ILE B 1 47 ? 1.411 18.422 0.589 1 97.69 47 ILE B CA 1
ATOM 1911 C C . ILE B 1 47 ? 0.015 18.234 -0.003 1 97.69 47 ILE B C 1
ATOM 1913 O O . ILE B 1 47 ? -0.315 17.156 -0.506 1 97.69 47 ILE B O 1
ATOM 1917 N N . MET B 1 48 ? -0.727 19.281 0.009 1 98.06 48 MET B N 1
ATOM 1918 C CA . MET B 1 48 ? -2.105 19.156 -0.458 1 98.06 48 MET B CA 1
ATOM 1919 C C . MET B 1 48 ? -2.154 18.922 -1.964 1 98.06 48 MET B C 1
ATOM 1921 O O . MET B 1 48 ? -3.057 18.25 -2.463 1 98.06 48 MET B O 1
ATOM 1925 N N . ARG B 1 49 ? -1.183 19.453 -2.646 1 97 49 ARG B N 1
ATOM 1926 C CA . ARG B 1 49 ? -1.076 19.141 -4.07 1 97 49 ARG B CA 1
ATOM 1927 C C . ARG B 1 49 ? -0.929 17.641 -4.289 1 97 49 ARG B C 1
ATOM 1929 O O . ARG B 1 49 ? -1.531 17.078 -5.211 1 97 49 ARG B O 1
ATOM 1936 N N . ARG B 1 50 ? -0.161 17.031 -3.445 1 98 50 ARG B N 1
ATOM 1937 C CA . ARG B 1 50 ? 0.067 15.594 -3.562 1 98 50 ARG B CA 1
ATOM 1938 C C . ARG B 1 50 ? -1.142 14.805 -3.068 1 98 50 ARG B C 1
ATOM 1940 O O . ARG B 1 50 ? -1.43 13.719 -3.574 1 98 50 ARG B O 1
ATOM 1947 N N . VAL B 1 51 ? -1.85 15.352 -2.121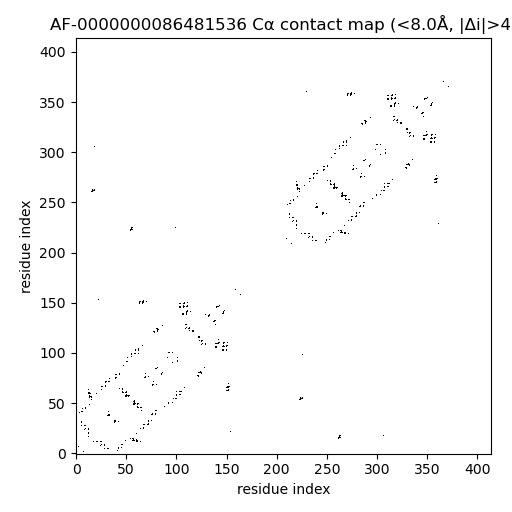 1 98.31 51 VAL B N 1
ATOM 1948 C CA . VAL B 1 51 ? -3.057 14.703 -1.621 1 98.31 51 VAL B CA 1
ATOM 1949 C C . VAL B 1 51 ? -4.105 14.633 -2.729 1 98.31 51 VAL B C 1
ATOM 1951 O O . VAL B 1 51 ? -4.879 13.672 -2.803 1 98.31 51 VAL B O 1
ATOM 1954 N N . ASN B 1 52 ? -4.031 15.586 -3.582 1 97.88 52 ASN B N 1
ATOM 1955 C CA . ASN B 1 52 ? -5 15.664 -4.668 1 97.88 52 ASN B CA 1
ATOM 1956 C C . ASN B 1 52 ? -4.535 14.883 -5.891 1 97.88 52 ASN B C 1
ATOM 1958 O O . ASN B 1 52 ? -5.176 14.93 -6.945 1 97.88 52 ASN B O 1
ATOM 1962 N N . HIS B 1 53 ? -3.51 14.156 -5.766 1 97.5 53 HIS B N 1
ATOM 1963 C CA . HIS B 1 53 ? -2.994 13.359 -6.871 1 97.5 53 HIS B CA 1
ATOM 1964 C C . HIS B 1 53 ? -3.965 12.25 -7.25 1 97.5 53 HIS B C 1
ATOM 1966 O O . HIS B 1 53 ? -4.652 11.695 -6.383 1 97.5 53 HIS B O 1
ATOM 1972 N N . LYS B 1 54 ? -3.992 11.867 -8.453 1 96.88 54 LYS B N 1
ATOM 1973 C CA . LYS B 1 54 ? -4.914 10.859 -8.969 1 96.88 54 LYS B CA 1
ATOM 1974 C C . LYS B 1 54 ? -4.586 9.477 -8.406 1 96.88 54 LYS B C 1
ATOM 1976 O O . LYS B 1 54 ? -5.484 8.656 -8.195 1 96.88 54 LYS B O 1
ATOM 1981 N N . ASP B 1 55 ? -3.334 9.273 -8.234 1 97.38 55 ASP B N 1
ATOM 1982 C CA . ASP B 1 55 ? -2.902 7.996 -7.664 1 97.38 55 ASP B CA 1
ATOM 1983 C C . ASP B 1 55 ? -3.121 7.965 -6.152 1 97.38 55 ASP B C 1
ATOM 1985 O O . ASP B 1 55 ? -2.502 8.734 -5.418 1 97.38 55 ASP B O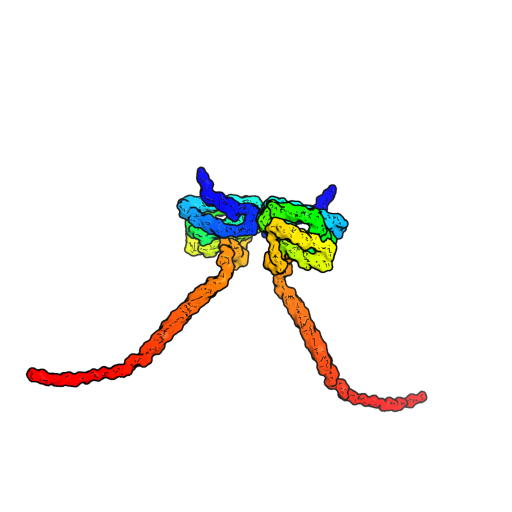 1
ATOM 1989 N N . PRO B 1 56 ? -3.98 7.051 -5.723 1 98.12 56 PRO B N 1
ATOM 1990 C CA . PRO B 1 56 ? -4.305 7.039 -4.293 1 98.12 56 PRO B CA 1
ATOM 1991 C C . PRO B 1 56 ? -3.098 6.727 -3.416 1 98.12 56 PRO B C 1
ATOM 1993 O O . PRO B 1 56 ? -3.051 7.137 -2.252 1 98.12 56 PRO B O 1
ATOM 1996 N N . HIS B 1 57 ? -2.111 6.078 -3.941 1 98.06 57 HIS B N 1
ATOM 1997 C CA . HIS B 1 57 ? -0.938 5.75 -3.141 1 98.06 57 HIS B CA 1
ATOM 1998 C C . HIS B 1 57 ? -0.09 6.988 -2.873 1 98.06 57 HIS B C 1
ATOM 2000 O O . HIS B 1 57 ? 0.472 7.137 -1.785 1 98.06 57 HIS B O 1
ATOM 2006 N N . VAL B 1 58 ? -0.053 7.797 -3.84 1 98.44 58 VAL B N 1
ATOM 2007 C CA . VAL B 1 58 ? 0.597 9.094 -3.652 1 98.44 58 VAL B CA 1
ATOM 2008 C C . VAL B 1 58 ? -0.174 9.914 -2.623 1 98.44 58 VAL B C 1
ATOM 2010 O O . VAL B 1 58 ? 0.414 10.453 -1.682 1 98.44 58 VAL B O 1
ATOM 2013 N N . ALA B 1 59 ? -1.452 9.953 -2.82 1 98.5 59 ALA B N 1
ATOM 2014 C CA . ALA B 1 59 ? -2.307 10.734 -1.932 1 98.5 59 ALA B CA 1
ATOM 2015 C C . ALA B 1 59 ? -2.227 10.219 -0.498 1 98.5 59 ALA B C 1
ATOM 2017 O O . ALA B 1 59 ? -2.141 11.008 0.448 1 98.5 59 ALA B O 1
ATOM 2018 N N . MET B 1 60 ? -2.164 8.945 -0.371 1 98.44 60 MET B N 1
ATOM 2019 C CA . MET B 1 60 ? -2.088 8.32 0.95 1 98.44 60 MET B CA 1
ATOM 2020 C C . MET B 1 60 ? -0.772 8.672 1.638 1 98.44 60 MET B C 1
ATOM 2022 O O . MET B 1 60 ? -0.752 8.969 2.834 1 98.44 60 MET B O 1
ATOM 2026 N N . GLN B 1 61 ? 0.264 8.602 0.891 1 97.88 61 GLN B N 1
ATOM 2027 C CA . GLN B 1 61 ? 1.576 8.953 1.423 1 97.88 61 GLN B CA 1
ATOM 2028 C C . GLN B 1 61 ? 1.633 10.43 1.812 1 97.88 61 GLN B C 1
ATOM 2030 O O . GLN B 1 61 ? 2.248 10.789 2.818 1 97.88 61 GLN B O 1
ATOM 2035 N N . ALA B 1 62 ? 0.976 11.242 1.041 1 98.25 62 ALA B N 1
ATOM 2036 C CA . ALA B 1 62 ? 0.925 12.68 1.328 1 98.25 62 ALA B CA 1
ATOM 2037 C C . ALA B 1 62 ? 0.163 12.953 2.621 1 98.25 62 ALA B C 1
ATOM 2039 O O . ALA B 1 62 ? 0.55 13.82 3.404 1 98.25 62 ALA B O 1
ATOM 2040 N N . LEU B 1 63 ? -0.833 12.188 2.875 1 98.31 63 LEU B N 1
ATOM 2041 C CA . LEU B 1 63 ? -1.588 12.328 4.113 1 98.31 63 LEU B CA 1
ATOM 2042 C C . LEU B 1 63 ? -0.749 11.898 5.312 1 98.31 63 LEU B C 1
ATOM 2044 O O . LEU B 1 63 ? -0.83 12.508 6.383 1 98.31 63 LEU B O 1
ATOM 2048 N N . THR B 1 64 ? 0.047 10.883 5.094 1 98 64 THR B N 1
ATOM 2049 C CA . THR B 1 64 ? 0.963 10.477 6.152 1 98 64 THR B CA 1
ATOM 2050 C C . THR B 1 64 ? 1.941 11.602 6.484 1 98 64 THR B C 1
ATOM 2052 O O . THR B 1 64 ? 2.174 11.906 7.656 1 98 64 THR B O 1
ATOM 2055 N N . LEU B 1 65 ? 2.404 12.211 5.477 1 97.69 65 LEU B N 1
ATOM 2056 C CA . LEU B 1 65 ? 3.305 13.344 5.648 1 97.69 65 LEU B CA 1
ATOM 2057 C C . LEU B 1 65 ? 2.588 14.508 6.324 1 97.69 65 LEU B C 1
ATOM 2059 O O . LEU B 1 65 ? 3.143 15.156 7.215 1 97.69 65 LEU B O 1
ATOM 2063 N N . LEU B 1 66 ? 1.383 14.758 5.926 1 98.06 66 LEU B N 1
ATOM 2064 C CA . LEU B 1 66 ? 0.571 15.805 6.547 1 98.06 66 LEU B CA 1
ATOM 2065 C C . LEU B 1 66 ? 0.409 15.555 8.039 1 98.06 66 LEU B C 1
ATOM 2067 O O . LEU B 1 66 ? 0.637 16.453 8.852 1 98.06 66 LEU B O 1
ATOM 2071 N N . GLY B 1 67 ? 0.045 14.344 8.383 1 97.94 67 GLY B N 1
ATOM 2072 C CA . GLY B 1 67 ? -0.079 13.984 9.789 1 97.94 67 GLY B CA 1
ATOM 2073 C C . GLY B 1 67 ? 1.211 14.164 10.562 1 97.94 67 GLY B C 1
ATOM 2074 O O . GLY B 1 67 ? 1.196 14.648 11.695 1 97.94 67 GLY B O 1
ATOM 2075 N N . ALA B 1 68 ? 2.326 13.773 9.945 1 97.06 68 ALA B N 1
ATOM 2076 C CA . ALA B 1 68 ? 3.629 13.914 10.586 1 97.06 68 ALA B CA 1
ATOM 2077 C C . ALA B 1 68 ? 3.945 15.383 10.859 1 97.06 68 ALA B C 1
ATOM 2079 O O . ALA B 1 68 ? 4.441 15.734 11.938 1 97.06 68 ALA B O 1
ATOM 2080 N N . CYS B 1 69 ? 3.672 16.203 9.906 1 96.88 69 CYS B N 1
ATOM 2081 C CA . CYS B 1 69 ? 3.934 17.625 10.086 1 96.88 69 CYS B CA 1
ATOM 2082 C C . CYS B 1 69 ? 3.072 18.219 11.203 1 96.88 69 CYS B C 1
ATOM 2084 O O . CYS B 1 69 ? 3.559 18.984 12.023 1 96.88 69 CYS B O 1
ATOM 2086 N N . VAL B 1 70 ? 1.815 17.812 11.266 1 97.94 70 VAL B N 1
ATOM 2087 C CA . VAL B 1 70 ? 0.93 18.312 12.312 1 97.94 70 VAL B CA 1
ATOM 2088 C C . VAL B 1 70 ? 1.446 17.875 13.68 1 97.94 70 VAL B C 1
ATOM 2090 O O . VAL B 1 70 ? 1.445 18.672 14.633 1 97.94 70 VAL B O 1
ATOM 2093 N N . SER B 1 71 ? 2.012 16.719 13.727 1 96.75 71 SER B N 1
ATOM 2094 C CA . SER B 1 71 ? 2.459 16.156 14.992 1 96.75 71 SER B CA 1
ATOM 2095 C C . SER B 1 71 ? 3.811 16.734 15.406 1 96.75 71 SER B C 1
ATOM 2097 O O . SER B 1 71 ? 4.129 16.781 16.594 1 96.75 71 SER B O 1
ATOM 2099 N N . ASN B 1 72 ? 4.531 17.25 14.445 1 95.25 72 ASN B N 1
ATOM 2100 C CA . ASN B 1 72 ? 5.934 17.516 14.758 1 95.25 72 ASN B CA 1
ATOM 2101 C C . ASN B 1 72 ? 6.281 18.984 14.594 1 95.25 72 ASN B C 1
ATOM 2103 O O . ASN B 1 72 ? 7.324 19.438 15.07 1 95.25 72 ASN B O 1
ATOM 2107 N N . CYS B 1 73 ? 5.461 19.766 13.977 1 95.94 73 CYS B N 1
ATOM 2108 C CA . CYS B 1 73 ? 5.895 21.109 13.609 1 95.94 73 CYS B CA 1
ATOM 2109 C C . CYS B 1 73 ? 5.301 22.156 14.547 1 95.94 73 CYS B C 1
ATOM 2111 O O . CYS B 1 73 ? 5.621 23.344 14.445 1 95.94 73 CYS B O 1
ATOM 2113 N N . GLY B 1 74 ? 4.34 21.75 15.359 1 96.69 74 GLY B N 1
ATOM 2114 C CA . GLY B 1 74 ? 3.816 22.641 16.391 1 96.69 74 GLY B CA 1
ATOM 2115 C C . GLY B 1 74 ? 2.811 23.656 15.844 1 96.69 74 GLY B C 1
ATOM 2116 O O . GLY B 1 74 ? 2.205 23.422 14.797 1 96.69 74 GLY B O 1
ATOM 2117 N N . LYS B 1 75 ? 2.619 24.781 16.547 1 97.62 75 LYS B N 1
ATOM 2118 C CA . LYS B 1 75 ? 1.522 25.719 16.344 1 97.62 75 LYS B CA 1
ATOM 2119 C C . LYS B 1 75 ? 1.67 26.453 15.008 1 97.62 75 LYS B C 1
ATOM 2121 O O . LYS B 1 75 ? 0.674 26.766 14.352 1 97.62 75 LYS B O 1
ATOM 2126 N N . ILE B 1 76 ? 2.922 26.688 14.555 1 96.62 76 ILE B N 1
ATOM 2127 C CA . ILE B 1 76 ? 3.133 27.406 13.305 1 96.62 76 ILE B CA 1
ATOM 2128 C C . ILE B 1 76 ? 2.5 26.641 12.148 1 96.62 76 ILE B C 1
ATOM 2130 O O . ILE B 1 76 ? 2.01 27.234 11.188 1 96.62 76 ILE B O 1
ATOM 2134 N N . PHE B 1 77 ? 2.514 25.391 12.273 1 97.56 77 PHE B N 1
ATOM 2135 C CA . PHE B 1 77 ? 1.917 24.562 11.242 1 97.56 77 PHE B CA 1
ATOM 2136 C C . PHE B 1 77 ? 0.435 24.344 11.516 1 97.56 77 PHE B C 1
ATOM 2138 O O . PHE B 1 77 ? -0.373 24.297 10.586 1 97.56 77 PHE B O 1
ATOM 2145 N N . HIS B 1 78 ? 0.083 24.234 12.758 1 98.5 78 HIS B N 1
ATOM 2146 C CA . HIS B 1 78 ? -1.313 24.062 13.141 1 98.5 78 HIS B CA 1
ATOM 2147 C C . HIS B 1 78 ? -2.178 25.203 12.625 1 98.5 78 HIS B C 1
ATOM 2149 O O . HIS B 1 78 ? -3.301 24.984 12.164 1 98.5 78 HIS B O 1
ATOM 2155 N N . LEU B 1 79 ? -1.604 26.328 12.695 1 98.38 79 LEU B N 1
ATOM 2156 C CA . LEU B 1 79 ? -2.344 27.5 12.242 1 98.38 79 LEU B CA 1
ATOM 2157 C C . LEU B 1 79 ? -2.621 27.406 10.742 1 98.38 79 LEU B C 1
ATOM 2159 O O . LEU B 1 79 ? -3.67 27.859 10.273 1 98.38 79 LEU B O 1
ATOM 2163 N N . GLU B 1 80 ? -1.688 26.781 9.984 1 97.62 80 GLU B N 1
ATOM 2164 C CA . GLU B 1 80 ? -1.897 26.625 8.547 1 97.62 80 GLU B CA 1
ATOM 2165 C C . GLU B 1 80 ? -2.988 25.594 8.273 1 97.62 80 GLU B C 1
ATOM 2167 O O . GLU B 1 80 ? -3.771 25.75 7.332 1 97.62 80 GLU B O 1
ATOM 2172 N N . VAL B 1 81 ? -3.041 24.578 9.047 1 98.38 81 VAL B N 1
ATOM 2173 C CA . VAL B 1 81 ? -4.055 23.531 8.922 1 98.38 81 VAL B CA 1
ATOM 2174 C C . VAL B 1 81 ? -5.418 24.078 9.336 1 98.38 81 VAL B C 1
ATOM 2176 O O . VAL B 1 81 ? -6.449 23.672 8.805 1 98.38 81 VAL B O 1
ATOM 2179 N N . CYS B 1 82 ? -5.355 25.062 10.203 1 98.06 82 CYS B N 1
ATOM 2180 C CA . CYS B 1 82 ? -6.574 25.734 10.633 1 98.06 82 CYS B CA 1
ATOM 2181 C C . CYS B 1 82 ? -6.793 27.016 9.836 1 98.06 82 CYS B C 1
ATOM 2183 O O . CYS B 1 82 ? -6.781 28.109 10.391 1 98.06 82 CYS B O 1
ATOM 2185 N N . SER B 1 83 ? -6.902 26.906 8.594 1 97.62 83 SER B N 1
ATOM 2186 C CA . SER B 1 83 ? -7.07 28.031 7.688 1 97.62 83 SER B CA 1
ATOM 2187 C C . SER B 1 83 ? -8.195 27.781 6.688 1 97.62 83 SER B C 1
ATOM 2189 O O . SER B 1 83 ? -8.602 26.625 6.488 1 97.62 83 SER B O 1
ATOM 2191 N N . ARG B 1 84 ? -8.68 28.859 6.055 1 96.5 84 ARG B N 1
ATOM 2192 C CA . ARG B 1 84 ? -9.711 28.734 5.027 1 96.5 84 ARG B CA 1
ATOM 2193 C C . ARG B 1 84 ? -9.172 28 3.809 1 96.5 84 ARG B C 1
ATOM 2195 O O . ARG B 1 84 ? -9.898 27.219 3.18 1 96.5 84 ARG B O 1
ATOM 2202 N N . ASP B 1 85 ? -7.941 28.203 3.51 1 97.19 85 ASP B N 1
ATOM 2203 C CA . ASP B 1 85 ? -7.316 27.531 2.375 1 97.19 85 ASP B CA 1
ATOM 2204 C C . ASP B 1 85 ? -7.328 26.016 2.566 1 97.19 85 ASP B C 1
ATOM 2206 O O . ASP B 1 85 ? -7.684 25.266 1.648 1 97.19 85 ASP B O 1
ATOM 2210 N N . PHE B 1 86 ? -6.977 25.641 3.736 1 98.25 86 PHE B N 1
ATOM 2211 C CA . PHE B 1 86 ? -6.988 24.203 4.023 1 98.25 86 PHE B CA 1
ATOM 2212 C C . PHE B 1 86 ? -8.406 23.656 3.971 1 98.25 86 PHE B C 1
ATOM 2214 O O . PHE B 1 86 ? -8.633 22.562 3.436 1 98.25 86 PHE B O 1
ATOM 2221 N N . ALA B 1 87 ? -9.328 24.406 4.48 1 97.75 87 ALA B N 1
ATOM 2222 C CA . ALA B 1 87 ? -10.727 24 4.465 1 97.75 87 ALA B CA 1
ATOM 2223 C C . ALA B 1 87 ? -11.211 23.75 3.039 1 97.75 87 ALA B C 1
ATOM 2225 O O . ALA B 1 87 ? -11.914 22.766 2.777 1 97.75 87 ALA B O 1
ATOM 2226 N N . SER B 1 88 ? -10.805 24.609 2.174 1 97.62 88 SER B N 1
ATOM 2227 C CA . SER B 1 88 ? -11.18 24.453 0.772 1 97.62 88 SER B CA 1
ATOM 2228 C C . SER B 1 88 ? -10.578 23.188 0.168 1 97.62 88 SER B C 1
ATOM 2230 O O . SER B 1 88 ? -11.25 22.469 -0.574 1 97.62 88 SER B O 1
ATOM 2232 N N . GLU B 1 89 ? -9.352 22.922 0.49 1 98 89 GLU B N 1
ATOM 2233 C CA . GLU B 1 89 ? -8.68 21.734 -0.01 1 98 89 GLU B CA 1
ATOM 2234 C C . GLU B 1 89 ? -9.344 20.469 0.522 1 98 89 GLU B C 1
ATOM 2236 O O . GLU B 1 89 ? -9.531 19.5 -0.219 1 98 89 GLU B O 1
ATOM 2241 N N . VAL B 1 90 ? -9.711 20.516 1.779 1 98.56 90 VAL B N 1
ATOM 2242 C CA . VAL B 1 90 ? -10.375 19.375 2.404 1 98.56 90 VAL B CA 1
ATOM 2243 C C . VAL B 1 90 ? -11.688 19.078 1.68 1 98.56 90 VAL B C 1
ATOM 2245 O O . VAL B 1 90 ? -11.969 17.938 1.338 1 98.56 90 VAL B O 1
ATOM 2248 N N . SER B 1 91 ? -12.383 20.109 1.42 1 97.69 91 SER B N 1
ATOM 2249 C CA . SER B 1 91 ? -13.641 19.938 0.709 1 97.69 91 SER B CA 1
ATOM 2250 C C . SER B 1 91 ? -13.43 19.328 -0.667 1 97.69 91 SER B C 1
ATOM 2252 O O . SER B 1 91 ? -14.172 18.422 -1.074 1 97.69 91 SER B O 1
ATOM 2254 N N . ASN B 1 92 ? -12.469 19.766 -1.347 1 97.81 92 ASN B N 1
ATOM 2255 C CA . ASN B 1 92 ? -12.148 19.234 -2.666 1 97.81 92 ASN B CA 1
ATOM 2256 C C . ASN B 1 92 ? -11.805 17.734 -2.605 1 97.81 92 ASN B C 1
ATOM 2258 O O . ASN B 1 92 ? -12.297 16.953 -3.416 1 97.81 92 ASN B O 1
ATOM 2262 N N . VAL B 1 93 ? -11.008 17.359 -1.66 1 98.5 93 VAL B N 1
ATOM 2263 C CA . VAL B 1 93 ? -10.578 15.969 -1.506 1 98.5 93 VAL B CA 1
ATOM 2264 C C . VAL B 1 93 ? -11.781 15.094 -1.165 1 98.5 93 VAL B C 1
ATOM 2266 O O . VAL B 1 93 ? -11.953 14.016 -1.742 1 98.5 93 VAL B O 1
ATOM 2269 N N . LEU B 1 94 ? -12.617 15.523 -0.263 1 98.25 94 LEU B N 1
ATOM 2270 C CA . LEU B 1 94 ? -13.75 14.727 0.197 1 98.25 94 LEU B CA 1
ATOM 2271 C C . LEU B 1 94 ? -14.805 14.586 -0.898 1 98.25 94 LEU B C 1
ATOM 2273 O O . LEU B 1 94 ? -15.547 13.609 -0.932 1 98.25 94 LEU B O 1
ATOM 2277 N N . ASN B 1 95 ? -14.805 15.508 -1.858 1 96.62 95 ASN B N 1
ATOM 2278 C CA . ASN B 1 95 ? -15.781 15.5 -2.941 1 96.62 95 ASN B CA 1
ATOM 2279 C C . ASN B 1 95 ? -15.32 14.625 -4.105 1 96.62 95 ASN B C 1
ATOM 2281 O O . ASN B 1 95 ? -16.141 13.953 -4.742 1 96.62 95 ASN B O 1
ATOM 2285 N N . LYS B 1 96 ? -14.078 14.57 -4.371 1 96.44 96 LYS B N 1
ATOM 2286 C CA . LYS B 1 96 ? -13.648 13.977 -5.633 1 96.44 96 LYS B CA 1
ATOM 2287 C C . LYS B 1 96 ? -12.57 12.914 -5.398 1 96.44 96 LYS B C 1
ATOM 2289 O O . LYS B 1 96 ? -12.148 12.234 -6.336 1 96.44 96 LYS B O 1
ATOM 2294 N N . GLY B 1 97 ? -12.141 12.805 -4.152 1 96.75 97 GLY B N 1
ATOM 2295 C CA . GLY B 1 97 ? -10.992 11.961 -3.877 1 96.75 97 GLY B CA 1
ATOM 2296 C C . GLY B 1 97 ? -11.344 10.492 -3.758 1 96.75 97 GLY B C 1
ATOM 2297 O O . GLY B 1 97 ? -12.523 10.141 -3.682 1 96.75 97 GLY B O 1
ATOM 2298 N N . HIS B 1 98 ? -10.328 9.68 -3.844 1 97.81 98 HIS B N 1
ATOM 2299 C CA . HIS B 1 98 ? -10.461 8.25 -3.611 1 97.81 98 HIS B CA 1
ATOM 2300 C C . HIS B 1 98 ? -11.016 7.961 -2.221 1 97.81 98 HIS B C 1
ATOM 2302 O O . HIS B 1 98 ? -10.625 8.609 -1.248 1 97.81 98 HIS B O 1
ATOM 2308 N N . PRO B 1 99 ? -11.938 7.027 -2.059 1 97.38 99 PRO B N 1
ATOM 2309 C CA . PRO B 1 99 ? -12.617 6.758 -0.787 1 97.38 99 PRO B CA 1
ATOM 2310 C C . PRO B 1 99 ? -11.641 6.508 0.358 1 97.38 99 PRO B C 1
ATOM 2312 O O . PRO B 1 99 ? -11.82 7.035 1.459 1 97.38 99 PRO B O 1
ATOM 2315 N N . LYS B 1 100 ? -10.586 5.789 0.105 1 97.5 100 LYS B N 1
ATOM 2316 C CA . LYS B 1 100 ? -9.633 5.477 1.168 1 97.5 100 LYS B CA 1
ATOM 2317 C C . LYS B 1 100 ? -8.836 6.711 1.574 1 97.5 100 LYS B C 1
ATOM 2319 O O . LYS B 1 100 ? -8.477 6.867 2.744 1 97.5 100 LYS B O 1
ATOM 2324 N N . VAL B 1 101 ? -8.586 7.512 0.623 1 98.38 101 VAL B N 1
ATOM 2325 C CA . VAL B 1 101 ? -7.91 8.773 0.895 1 98.38 101 VAL B CA 1
ATOM 2326 C C . VAL B 1 101 ? -8.812 9.672 1.741 1 98.38 101 VAL B C 1
ATOM 2328 O O . VAL B 1 101 ? -8.359 10.266 2.721 1 98.38 101 VAL B O 1
ATOM 2331 N N . CYS B 1 102 ? -10.062 9.742 1.371 1 98.44 102 CYS B N 1
ATOM 2332 C CA . CYS B 1 102 ? -11.039 10.523 2.127 1 98.44 102 CYS B CA 1
ATOM 2333 C C . CYS B 1 102 ? -11.133 10.023 3.564 1 98.44 102 CYS B C 1
ATOM 2335 O O . CYS B 1 102 ? -11.148 10.82 4.504 1 98.44 102 CYS B O 1
ATOM 2337 N N . GLU B 1 103 ? -11.148 8.773 3.713 1 97.88 103 GLU B N 1
ATOM 2338 C CA . GLU B 1 103 ? -11.242 8.156 5.035 1 97.88 103 GLU B CA 1
ATOM 2339 C C . GLU B 1 103 ? -10.047 8.531 5.906 1 97.88 103 GLU B C 1
ATOM 2341 O O . GLU B 1 103 ? -10.219 8.891 7.074 1 97.88 103 GLU B O 1
ATOM 2346 N N . LYS B 1 104 ? -8.891 8.414 5.371 1 97.75 104 LYS B N 1
ATOM 2347 C CA . LYS B 1 104 ? -7.691 8.742 6.133 1 97.75 104 LYS B CA 1
ATOM 2348 C C . LYS B 1 104 ? -7.664 10.219 6.512 1 97.75 104 LYS B C 1
ATOM 2350 O O . LYS B 1 104 ? -7.297 10.57 7.637 1 97.75 104 LYS B O 1
ATOM 2355 N N . LEU B 1 105 ? -8.086 11.062 5.582 1 98.44 105 LEU B N 1
ATOM 2356 C CA . LEU B 1 105 ? -8.125 12.492 5.875 1 98.44 105 LEU B CA 1
ATOM 2357 C C . LEU B 1 105 ? -9.117 12.781 6.996 1 98.44 105 LEU B C 1
ATOM 2359 O O . LEU B 1 105 ? -8.805 13.531 7.926 1 98.44 105 LEU B O 1
ATOM 2363 N N . LYS B 1 106 ? -10.25 12.234 6.906 1 98.31 106 LYS B N 1
ATOM 2364 C CA . LYS B 1 106 ? -11.258 12.406 7.949 1 98.31 106 LYS B CA 1
ATOM 2365 C C . LYS B 1 106 ? -10.734 11.953 9.305 1 98.31 106 LYS B C 1
ATOM 2367 O O . LYS B 1 106 ? -10.945 12.625 10.312 1 98.31 106 LYS B O 1
ATOM 2372 N N . ALA B 1 107 ? -10.086 10.867 9.336 1 97.88 107 ALA B N 1
ATOM 2373 C CA . ALA B 1 107 ? -9.523 10.336 10.578 1 97.88 107 ALA B CA 1
ATOM 2374 C C . ALA B 1 107 ? -8.484 11.289 11.156 1 97.88 107 ALA B C 1
ATOM 2376 O O . ALA B 1 107 ? -8.461 11.531 12.367 1 97.88 107 ALA B O 1
ATOM 2377 N N . LEU B 1 108 ? -7.652 11.805 10.328 1 97.88 108 LEU B N 1
ATOM 2378 C CA . LEU B 1 108 ? -6.645 12.766 10.766 1 97.88 108 LEU B CA 1
ATOM 2379 C C . LEU B 1 108 ? -7.301 14 11.367 1 97.88 108 LEU B C 1
ATOM 2381 O O . LEU B 1 108 ? -6.91 14.453 12.445 1 97.88 108 LEU B O 1
ATOM 2385 N N . MET B 1 109 ? -8.328 14.5 10.648 1 98.25 109 MET B N 1
ATOM 2386 C CA . MET B 1 109 ? -9.016 15.703 11.102 1 98.25 109 MET B CA 1
ATOM 2387 C C . MET B 1 109 ? -9.641 15.492 12.477 1 98.25 109 MET B C 1
ATOM 2389 O O . MET B 1 109 ? -9.562 16.359 13.344 1 98.25 109 MET B O 1
ATOM 2393 N N . VAL B 1 110 ? -10.164 14.305 12.68 1 97.69 110 VAL B N 1
ATOM 2394 C CA . VAL B 1 110 ? -10.789 13.984 13.961 1 97.69 110 VAL B CA 1
ATOM 2395 C C . VAL B 1 110 ? -9.727 13.961 15.055 1 97.69 110 VAL B C 1
ATOM 2397 O O . VAL B 1 110 ? -9.938 14.484 16.156 1 97.69 110 VAL B O 1
ATOM 2400 N N . GLU B 1 111 ? -8.625 13.398 14.773 1 96.56 111 GLU B N 1
ATOM 2401 C CA . GLU B 1 111 ? -7.531 13.367 15.742 1 96.56 111 GLU B CA 1
ATOM 2402 C C . GLU B 1 111 ? -7.062 14.773 16.094 1 96.56 111 GLU B C 1
ATOM 2404 O O . GLU B 1 111 ? -6.75 15.055 17.25 1 96.56 111 GLU B O 1
ATOM 2409 N N . TRP B 1 112 ? -7.047 15.586 15.164 1 97.75 112 TRP B N 1
ATOM 2410 C CA . TRP B 1 112 ? -6.562 16.953 15.375 1 97.75 112 TRP B CA 1
ATOM 2411 C C . TRP B 1 112 ? -7.531 17.734 16.25 1 97.75 112 TRP B C 1
ATOM 2413 O O . TRP B 1 112 ? -7.117 18.641 16.984 1 97.75 112 TRP B O 1
ATOM 2423 N N . THR B 1 113 ? -8.844 17.469 16.141 1 96.56 113 THR B N 1
ATOM 2424 C CA . THR B 1 113 ? -9.797 18.141 17.016 1 96.56 113 THR B CA 1
ATOM 2425 C C . THR B 1 113 ? -9.445 17.891 18.484 1 96.56 113 THR B C 1
ATOM 2427 O O . THR B 1 113 ? -9.594 18.781 19.328 1 96.56 113 THR B O 1
ATOM 2430 N N . ASP B 1 114 ? -9.031 16.688 18.719 1 94.62 114 ASP B N 1
ATOM 2431 C CA . ASP B 1 114 ? -8.641 16.359 20.078 1 94.62 114 ASP B CA 1
ATOM 2432 C C . ASP B 1 114 ? -7.316 17.031 20.453 1 94.62 114 ASP B C 1
ATOM 2434 O O . ASP B 1 114 ? -7.168 17.562 21.547 1 94.62 114 ASP B O 1
ATOM 2438 N N . GLU B 1 115 ? -6.414 17.031 19.578 1 94.44 115 GLU B N 1
ATOM 2439 C CA . GLU B 1 115 ? -5.09 17.594 19.812 1 94.44 115 GLU B CA 1
ATOM 2440 C C . GLU B 1 115 ? -5.16 19.109 19.984 1 94.44 115 GLU B C 1
ATOM 2442 O O . GLU B 1 115 ? -4.379 19.688 20.75 1 94.44 115 GLU B O 1
ATOM 2447 N N . PHE B 1 116 ? -6.133 19.75 19.328 1 97.19 116 PHE B N 1
ATOM 2448 C CA . PHE B 1 116 ? -6.191 21.203 19.281 1 97.19 116 PHE B CA 1
ATOM 2449 C C . PHE B 1 116 ? -7.238 21.734 20.25 1 97.19 116 PHE B C 1
ATOM 2451 O O . PHE B 1 116 ? -7.48 22.938 20.312 1 97.19 116 PHE B O 1
ATOM 2458 N N . LYS B 1 117 ? -7.91 20.938 21.016 1 95.38 117 LYS B N 1
ATOM 2459 C CA . LYS B 1 117 ? -9.117 21.25 21.766 1 95.38 117 LYS B CA 1
ATOM 2460 C C . LYS B 1 117 ? -8.859 22.359 22.781 1 95.38 117 LYS B C 1
ATOM 2462 O O . LYS B 1 117 ? -9.773 23.125 23.125 1 95.38 117 LYS B O 1
ATOM 2467 N N . ASN B 1 118 ? -7.586 22.5 23.203 1 96.44 118 ASN B N 1
ATOM 2468 C CA . ASN B 1 118 ? -7.297 23.438 24.281 1 96.44 118 ASN B CA 1
ATOM 2469 C C . ASN B 1 118 ? -6.805 24.781 23.75 1 96.44 118 ASN B C 1
ATOM 2471 O O . ASN B 1 118 ? -6.469 25.672 24.516 1 96.44 118 ASN B O 1
ATOM 2475 N N . ASP B 1 119 ? -6.742 24.984 22.5 1 96.81 119 ASP B N 1
ATOM 2476 C CA . ASP B 1 119 ? -6.285 26.219 21.891 1 96.81 119 ASP B CA 1
ATOM 2477 C C . ASP B 1 119 ? -7.371 26.828 21 1 96.81 119 ASP B C 1
ATOM 2479 O O . ASP B 1 119 ? -7.617 26.359 19.891 1 96.81 119 ASP B O 1
ATOM 2483 N N . PRO B 1 120 ? -7.977 27.859 21.469 1 96.5 120 PRO B N 1
ATOM 2484 C CA . PRO B 1 120 ? -9.07 28.484 20.719 1 96.5 120 PRO B CA 1
ATOM 2485 C C . PRO B 1 120 ? -8.641 28.938 19.312 1 96.5 120 PRO B C 1
ATOM 2487 O O . PRO B 1 120 ? -9.469 29 18.406 1 96.5 120 PRO B O 1
ATOM 2490 N N . GLN B 1 121 ? -7.316 29.281 19.141 1 97.06 121 GLN B N 1
ATOM 2491 C CA . GLN B 1 121 ? -6.828 29.719 17.828 1 97.06 121 GLN B CA 1
ATOM 2492 C C . GLN B 1 121 ? -6.891 28.578 16.812 1 97.06 121 GLN B C 1
ATOM 2494 O O . GLN B 1 121 ? -6.785 28.812 15.609 1 97.06 121 GLN B O 1
ATOM 2499 N N . LEU B 1 122 ? -7.066 27.438 17.328 1 98.25 122 LEU B N 1
ATOM 2500 C CA . LEU B 1 122 ? -7.047 26.25 16.469 1 98.25 122 LEU B CA 1
ATOM 2501 C C . LEU B 1 122 ? -8.414 25.594 16.422 1 98.25 122 LEU B C 1
ATOM 2503 O O . LEU B 1 122 ? -8.516 24.375 16.188 1 98.25 122 LEU B O 1
ATOM 2507 N N . SER B 1 123 ? -9.453 26.281 16.531 1 97.25 123 SER B N 1
ATOM 2508 C CA . SER B 1 123 ? -10.812 25.766 16.656 1 97.25 123 SER B CA 1
ATOM 2509 C C . SER B 1 123 ? -11.422 25.484 15.289 1 97.25 123 SER B C 1
ATOM 2511 O O . SER B 1 123 ? -12.461 24.828 15.188 1 97.25 123 SER B O 1
ATOM 2513 N N . LEU B 1 124 ? -10.789 25.953 14.242 1 97.75 124 LEU B N 1
ATOM 2514 C CA . LEU B 1 124 ? -11.391 25.906 12.914 1 97.75 124 LEU B CA 1
ATOM 2515 C C . LEU B 1 124 ? -11.602 24.469 12.461 1 97.75 124 LEU B C 1
ATOM 2517 O O . LEU B 1 124 ? -12.57 24.172 11.758 1 97.75 124 LEU B O 1
ATOM 2521 N N . ILE B 1 125 ? -10.727 23.5 12.836 1 97.75 125 ILE B N 1
ATOM 2522 C CA . ILE B 1 125 ? -10.844 22.109 12.422 1 97.75 125 ILE B CA 1
ATOM 2523 C C . ILE B 1 125 ? -12.148 21.531 12.938 1 97.75 125 ILE B C 1
ATOM 2525 O O . ILE B 1 125 ? -12.875 20.859 12.203 1 97.75 125 ILE B O 1
ATOM 2529 N N . SER B 1 126 ? -12.406 21.812 14.211 1 96.94 126 SER B N 1
ATOM 2530 C CA . SER B 1 126 ? -13.664 21.359 14.797 1 96.94 126 SER B CA 1
ATOM 2531 C C . SER B 1 126 ? -14.859 21.953 14.062 1 96.94 126 SER B C 1
ATOM 2533 O O . SER B 1 126 ? -15.844 21.25 13.805 1 96.94 126 SER B O 1
ATOM 2535 N N . ALA B 1 127 ? -14.789 23.188 13.773 1 97.5 127 ALA B N 1
ATOM 2536 C CA . ALA B 1 127 ? -15.859 23.859 13.039 1 97.5 127 ALA B CA 1
ATOM 2537 C C . ALA B 1 127 ? -16.047 23.25 11.648 1 97.5 127 ALA B C 1
ATOM 2539 O O . ALA B 1 127 ? -17.172 23.094 11.18 1 97.5 127 ALA B O 1
ATOM 2540 N N . MET B 1 128 ? -14.914 22.906 10.992 1 97.5 128 MET B N 1
ATOM 2541 C CA . MET B 1 128 ? -14.953 22.297 9.672 1 97.5 128 MET B CA 1
ATOM 2542 C C . MET B 1 128 ? -15.672 20.953 9.719 1 97.5 128 MET B C 1
ATOM 2544 O O . MET B 1 128 ? -16.516 20.656 8.867 1 97.5 128 MET B O 1
ATOM 2548 N N . ILE B 1 129 ? -15.367 20.172 10.688 1 97.75 129 ILE B N 1
ATOM 2549 C CA . ILE B 1 129 ? -15.953 18.844 10.836 1 97.75 129 ILE B CA 1
ATOM 2550 C C . ILE B 1 129 ? -17.453 18.969 11.055 1 97.75 129 ILE B C 1
ATOM 2552 O O . ILE B 1 129 ? -18.25 18.234 10.453 1 97.75 129 ILE B O 1
ATOM 2556 N N . LYS B 1 130 ? -17.844 19.906 11.875 1 97.62 130 LYS B N 1
ATOM 2557 C CA . LYS B 1 130 ? -19.266 20.141 12.125 1 97.62 130 LYS B CA 1
ATOM 2558 C C . LYS B 1 130 ? -20 20.5 10.836 1 97.62 130 LYS B C 1
ATOM 2560 O O . LYS B 1 130 ? -21.062 19.938 10.547 1 97.62 130 LYS B O 1
ATOM 2565 N N . ASN B 1 131 ? -19.422 21.438 10.117 1 97.88 131 ASN B N 1
ATOM 2566 C CA . ASN B 1 131 ? -20.016 21.859 8.852 1 97.88 131 ASN B CA 1
ATOM 2567 C C . ASN B 1 131 ? -20.141 20.703 7.867 1 97.88 131 ASN B C 1
ATOM 2569 O O . ASN B 1 131 ? -21.172 20.547 7.207 1 97.88 131 ASN B O 1
ATOM 2573 N N . LEU B 1 132 ? -19.094 19.875 7.766 1 98.25 132 LEU B N 1
ATOM 2574 C CA . LEU B 1 132 ? -19.078 18.734 6.852 1 98.25 132 LEU B CA 1
ATOM 2575 C C . LEU B 1 132 ? -20.094 17.672 7.281 1 98.25 132 LEU B C 1
ATOM 2577 O O . LEU B 1 132 ? -20.75 17.062 6.438 1 98.25 132 LEU B O 1
ATOM 2581 N N . LYS B 1 133 ? -20.203 17.484 8.586 1 97.81 133 LYS B N 1
ATOM 2582 C CA . LYS B 1 133 ? -21.203 16.562 9.094 1 97.81 133 LYS B CA 1
ATOM 2583 C C . LYS B 1 133 ? -22.609 17.031 8.727 1 97.81 133 LYS B C 1
ATOM 2585 O O . LYS B 1 133 ? -23.469 16.219 8.375 1 97.81 133 LYS B O 1
ATOM 2590 N N . GLU B 1 134 ? -22.828 18.266 8.82 1 97.88 134 GLU B N 1
ATOM 2591 C CA . GLU B 1 134 ? -24.109 18.828 8.438 1 97.88 134 GLU B CA 1
ATOM 2592 C C . GLU B 1 134 ? -24.391 18.625 6.953 1 97.88 134 GLU B C 1
ATOM 2594 O O . GLU B 1 134 ? -25.547 18.531 6.539 1 97.88 134 GLU B O 1
ATOM 2599 N N . GLN B 1 135 ? -23.422 18.484 6.129 1 97.25 135 GLN B N 1
ATOM 2600 C CA . GLN B 1 135 ? -23.547 18.266 4.695 1 97.25 135 GLN B CA 1
ATOM 2601 C C . GLN B 1 135 ? -23.641 16.766 4.383 1 97.25 135 GLN B C 1
ATOM 2603 O O . GLN B 1 135 ? -23.641 16.375 3.217 1 97.25 135 GLN B O 1
ATOM 2608 N N . GLY B 1 136 ? -23.516 16 5.383 1 97.31 136 GLY B N 1
ATOM 2609 C CA . GLY B 1 136 ? -23.766 14.578 5.203 1 97.31 136 GLY B CA 1
ATOM 2610 C C . GLY B 1 136 ? -22.484 13.75 5.227 1 97.31 136 GLY B C 1
ATOM 2611 O O . GLY B 1 136 ? -22.516 12.547 4.965 1 97.31 136 GLY B O 1
ATOM 2612 N N . VAL B 1 137 ? -21.391 14.391 5.484 1 98 137 VAL B N 1
ATOM 2613 C CA . VAL B 1 137 ? -20.125 13.664 5.547 1 98 137 VAL B CA 1
ATOM 2614 C C . VAL B 1 137 ? -20.016 12.938 6.887 1 98 137 VAL B C 1
ATOM 2616 O O . VAL B 1 137 ? -20.297 13.523 7.941 1 98 137 VAL B O 1
ATOM 2619 N N . THR B 1 138 ? -19.609 11.68 6.859 1 97.69 138 THR B N 1
ATOM 2620 C CA . THR B 1 138 ? -19.438 10.891 8.07 1 97.69 138 THR B CA 1
ATOM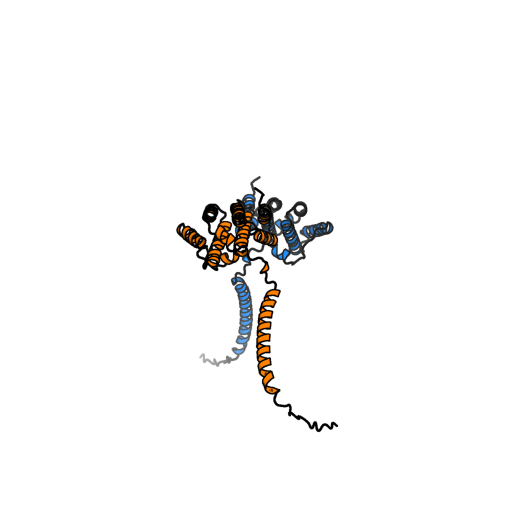 2621 C C . THR B 1 138 ? -17.984 10.883 8.516 1 97.69 138 THR B C 1
ATOM 2623 O O . THR B 1 138 ? -17.078 10.812 7.688 1 97.69 138 THR B O 1
ATOM 2626 N N . PHE B 1 139 ? -17.812 11.008 9.789 1 97.81 139 PHE B N 1
ATOM 2627 C CA . PHE B 1 139 ? -16.484 10.977 10.383 1 97.81 139 PHE B CA 1
ATOM 2628 C C . PHE B 1 139 ? -16.375 9.852 11.406 1 97.81 139 PHE B C 1
ATOM 2630 O O . PHE B 1 139 ? -17.359 9.484 12.047 1 97.81 139 PHE B O 1
ATOM 2637 N N . PRO B 1 140 ? -15.195 9.273 11.5 1 96.44 140 PRO B N 1
ATOM 2638 C CA . PRO B 1 140 ? -15.008 8.305 12.586 1 96.44 140 PRO B CA 1
ATOM 2639 C C . PRO B 1 140 ? -15.047 8.945 13.969 1 96.44 140 PRO B C 1
ATOM 2641 O O . PRO B 1 140 ? -14.93 10.172 14.086 1 96.44 140 PRO B O 1
ATOM 2644 N N . ALA B 1 141 ? -15.234 8.125 14.945 1 92.38 141 ALA B N 1
ATOM 2645 C CA . ALA B 1 141 ? -15.273 8.617 16.312 1 92.38 141 ALA B CA 1
ATOM 2646 C C . ALA B 1 141 ? -13.875 8.945 16.828 1 92.38 141 ALA B C 1
ATOM 2648 O O . ALA B 1 141 ? -12.898 8.328 16.391 1 92.38 141 ALA B O 1
ATOM 2649 N N . VAL B 1 142 ? -13.844 9.891 17.703 1 88.94 142 VAL B N 1
ATOM 2650 C CA . VAL B 1 142 ? -12.57 10.203 18.359 1 88.94 142 VAL B CA 1
ATOM 2651 C C . VAL B 1 142 ? -12.07 8.977 19.109 1 88.94 142 VAL B C 1
ATOM 2653 O O . VAL B 1 142 ? -12.828 8.328 19.828 1 88.94 142 VAL B O 1
ATOM 2656 N N . GLY B 1 143 ? -10.859 8.586 18.875 1 85.44 143 GLY B N 1
ATOM 2657 C CA . GLY B 1 143 ? -10.297 7.434 19.562 1 85.44 143 GLY B CA 1
ATOM 2658 C C . GLY B 1 143 ? -10.578 6.117 18.859 1 85.44 143 GLY B C 1
ATOM 2659 O O . GLY B 1 143 ? -10.188 5.055 19.344 1 85.44 143 GLY B O 1
ATOM 2660 N N . SER B 1 144 ? -11.234 6.16 17.828 1 87.75 144 SER B N 1
ATOM 2661 C CA . SER B 1 144 ? -11.484 4.938 17.078 1 87.75 144 SER B CA 1
ATOM 2662 C C . SER B 1 144 ? -10.195 4.363 16.516 1 87.75 144 SER B C 1
ATOM 2664 O O . SER B 1 144 ? -9.188 5.07 16.406 1 87.75 144 SER B O 1
ATOM 2666 N N . GLN B 1 145 ? -10.273 3.078 16.188 1 86.38 145 GLN B N 1
ATOM 2667 C CA . GLN B 1 145 ? -9.117 2.418 15.594 1 86.38 145 GLN B CA 1
ATOM 2668 C C . GLN B 1 145 ? -8.695 3.115 14.305 1 86.38 145 GLN B C 1
ATOM 2670 O O . GLN B 1 145 ? -7.504 3.287 14.047 1 86.38 145 GLN B O 1
ATOM 2675 N N . ALA B 1 146 ? -9.633 3.533 13.617 1 85.25 146 ALA B N 1
ATOM 2676 C CA . ALA B 1 146 ? -9.352 4.219 12.359 1 85.25 146 ALA B CA 1
ATOM 2677 C C . ALA B 1 146 ? -8.609 5.531 12.602 1 85.25 146 ALA B C 1
ATOM 2679 O O . ALA B 1 146 ? -7.645 5.844 11.898 1 85.25 146 ALA B O 1
ATOM 2680 N N . ALA B 1 147 ? -9.039 6.219 13.609 1 85.06 147 ALA B N 1
ATOM 2681 C CA . ALA B 1 147 ? -8.391 7.488 13.945 1 85.06 147 ALA B CA 1
ATOM 2682 C C . ALA B 1 147 ? -6.98 7.258 14.469 1 85.06 147 ALA B C 1
ATOM 2684 O O . ALA B 1 147 ? -6.051 7.992 14.117 1 85.06 147 ALA B O 1
ATOM 2685 N N . GLU B 1 148 ? -6.863 6.176 15.164 1 83.25 148 GLU B N 1
ATOM 2686 C CA . GLU B 1 148 ? -5.559 5.879 15.758 1 83.25 148 GLU B CA 1
ATOM 2687 C C . GLU B 1 148 ? -4.555 5.445 14.688 1 83.25 148 GLU B C 1
ATOM 2689 O O . GLU B 1 148 ? -3.375 5.789 14.766 1 83.25 148 GLU B O 1
ATOM 2694 N N . GLN B 1 149 ? -5.066 4.848 13.727 1 84.75 149 GLN B N 1
ATOM 2695 C CA . GLN B 1 149 ? -4.211 4.34 12.656 1 84.75 149 GLN B CA 1
ATOM 2696 C C . GLN B 1 149 ? -3.758 5.469 11.734 1 84.75 149 GLN B C 1
ATOM 2698 O O . GLN B 1 149 ? -2.74 5.344 11.055 1 84.75 149 GLN B O 1
ATOM 2703 N N . ALA B 1 150 ? -4.508 6.473 11.734 1 83.81 150 ALA B N 1
ATOM 2704 C CA . ALA B 1 150 ? -4.195 7.586 10.844 1 83.81 150 ALA B CA 1
ATOM 2705 C C . ALA B 1 150 ? -3.043 8.422 11.391 1 83.81 150 ALA B C 1
ATOM 2707 O O . ALA B 1 150 ? -2.357 9.117 10.633 1 83.81 150 ALA B O 1
ATOM 2708 N N . LYS B 1 151 ? -2.885 8.227 12.695 1 74.06 151 LYS B N 1
ATOM 2709 C CA . LYS B 1 151 ? -1.789 8.969 13.312 1 74.06 151 LYS B CA 1
ATOM 2710 C C . LYS B 1 151 ? -0.437 8.484 12.797 1 74.06 151 LYS B C 1
ATOM 2712 O O . LYS B 1 151 ? -0.209 7.277 12.688 1 74.06 151 LYS B O 1
ATOM 2717 N N . ALA B 1 152 ? 0.324 9.312 12.164 1 66.44 152 ALA B N 1
ATOM 2718 C CA . ALA B 1 152 ? 1.633 9.023 11.586 1 66.44 152 ALA B CA 1
ATOM 2719 C C . ALA B 1 152 ? 2.584 8.461 12.641 1 66.44 152 ALA B C 1
ATOM 2721 O O . ALA B 1 152 ? 2.916 9.148 13.609 1 66.44 152 ALA B O 1
ATOM 2722 N N . SER B 1 153 ? 2.301 7.312 13.289 1 58.16 153 SER B N 1
ATOM 2723 C CA . SER B 1 153 ? 3.287 6.914 14.281 1 58.16 153 SER B CA 1
ATOM 2724 C C . SER B 1 153 ? 4.508 6.277 13.633 1 58.16 153 SER B C 1
ATOM 2726 O O . SER B 1 153 ? 4.375 5.391 12.781 1 58.16 153 SER B O 1
ATOM 2728 N N . PRO B 1 154 ? 5.613 6.965 13.656 1 51.81 154 PRO B N 1
ATOM 2729 C CA . PRO B 1 154 ? 6.809 6.242 13.219 1 51.81 154 PRO B CA 1
ATOM 2730 C C . PRO B 1 154 ? 6.797 4.773 13.641 1 51.81 154 PRO B C 1
ATOM 2732 O O . PRO B 1 154 ? 6.207 4.422 14.664 1 51.81 154 PRO B O 1
ATOM 2735 N N . ALA B 1 155 ? 6.754 3.885 12.766 1 44.03 155 ALA B N 1
ATOM 2736 C CA . ALA B 1 155 ? 7.09 2.545 13.242 1 44.03 155 ALA B CA 1
ATOM 2737 C C . ALA B 1 155 ? 8.016 2.611 14.453 1 44.03 155 ALA B C 1
ATOM 2739 O O . ALA B 1 155 ? 8.484 1.579 14.945 1 44.03 155 ALA B O 1
ATOM 2740 N N . LEU B 1 156 ? 8.703 3.633 14.664 1 43.09 156 LEU B N 1
ATOM 2741 C CA . LEU B 1 156 ? 9.523 3.574 15.867 1 43.09 156 LEU B CA 1
ATOM 2742 C C . LEU B 1 156 ? 8.68 3.234 17.094 1 43.09 156 LEU B C 1
ATOM 2744 O O . LEU B 1 156 ? 9.188 3.211 18.203 1 43.09 156 LEU B O 1
ATOM 2748 N N . ALA B 1 157 ? 7.484 3.385 17.016 1 36.03 157 ALA B N 1
ATOM 2749 C CA . ALA B 1 157 ? 6.848 2.699 18.141 1 36.03 157 ALA B CA 1
ATOM 2750 C C . ALA B 1 157 ? 6.941 1.185 17.984 1 36.03 157 ALA B C 1
ATOM 2752 O O . ALA B 1 157 ? 6.074 0.449 18.453 1 36.03 157 ALA B O 1
ATOM 2753 N N . ALA B 1 158 ? 7.328 0.723 16.906 1 36.25 158 ALA B N 1
ATOM 2754 C CA . ALA B 1 158 ? 7.57 -0.708 17.062 1 36.25 158 ALA B CA 1
ATOM 2755 C C . ALA B 1 158 ? 8.195 -1.004 18.422 1 36.25 158 ALA B C 1
ATOM 2757 O O . ALA B 1 158 ? 9 -0.218 18.938 1 36.25 158 ALA B O 1
ATOM 2758 N N . LYS B 1 159 ? 7.566 -1.772 19.172 1 37.25 159 LYS B N 1
ATOM 2759 C CA . LYS B 1 159 ? 7.984 -2.199 20.5 1 37.25 159 LYS B CA 1
ATOM 2760 C C . LYS B 1 159 ? 9.5 -2.346 20.578 1 37.25 159 LYS B C 1
ATOM 2762 O O . LYS B 1 159 ? 10.062 -3.314 20.062 1 37.25 159 LYS B O 1
ATOM 2767 N N . ASP B 1 160 ? 10.227 -1.509 20.078 1 33.78 160 ASP B N 1
ATOM 2768 C CA . ASP B 1 160 ? 11.531 -1.895 20.594 1 33.78 160 ASP B CA 1
ATOM 2769 C C . ASP B 1 160 ? 11.438 -2.377 22.031 1 33.78 160 ASP B C 1
ATOM 2771 O O . ASP B 1 160 ? 10.859 -1.698 22.891 1 33.78 160 ASP B O 1
ATOM 2775 N N . PRO B 1 161 ? 11.438 -3.727 22.172 1 35.69 161 PRO B N 1
ATOM 2776 C CA . PRO B 1 161 ? 11.414 -4.277 23.531 1 35.69 161 PRO B CA 1
ATOM 2777 C C . PRO B 1 161 ? 12.172 -3.41 24.531 1 35.69 161 PRO B C 1
ATOM 2779 O O . PRO B 1 161 ? 12.219 -3.736 25.719 1 35.69 161 PRO B O 1
ATOM 2782 N N . GLY B 1 162 ? 13.094 -2.625 24 1 32.66 162 GLY B N 1
ATOM 2783 C CA . GLY B 1 162 ? 13.938 -1.993 25 1 32.66 162 GLY B CA 1
ATOM 2784 C C . GLY B 1 162 ? 13.234 -0.884 25.766 1 32.66 162 GLY B C 1
ATOM 2785 O O . GLY B 1 162 ? 13.773 -0.348 26.734 1 32.66 162 GLY B O 1
ATOM 2786 N N . THR B 1 163 ? 12.344 -0.191 25.109 1 34.5 163 THR B N 1
ATOM 2787 C CA . THR B 1 163 ? 11.82 0.928 25.875 1 34.5 163 THR B CA 1
ATOM 2788 C C . THR B 1 163 ? 10.766 0.45 26.875 1 34.5 163 THR B C 1
ATOM 2790 O O . THR B 1 163 ? 10.375 1.188 27.781 1 34.5 163 THR B O 1
ATOM 2793 N N . ALA B 1 164 ? 10.148 -0.607 26.5 1 37.19 164 ALA B N 1
ATOM 2794 C CA . ALA B 1 164 ? 9.406 -1.178 27.625 1 37.19 164 ALA B CA 1
ATOM 2795 C C . ALA B 1 164 ? 10.328 -1.47 28.797 1 37.19 164 ALA B C 1
ATOM 2797 O O . ALA B 1 164 ? 9.867 -1.675 29.922 1 37.19 164 ALA B O 1
ATOM 2798 N N . ALA B 1 165 ? 11.578 -1.786 28.375 1 35.5 165 ALA B N 1
ATOM 2799 C CA . ALA B 1 165 ? 12.516 -2.039 29.453 1 35.5 165 ALA B CA 1
ATOM 2800 C C . ALA B 1 165 ? 12.852 -0.75 30.203 1 35.5 165 ALA B C 1
ATOM 2802 O O . ALA B 1 165 ? 13.289 -0.787 31.359 1 35.5 165 ALA B O 1
ATOM 2803 N N . ASN B 1 166 ? 12.664 0.338 29.453 1 36.16 166 ASN B N 1
ATOM 2804 C CA . ASN B 1 166 ? 13.117 1.544 30.141 1 36.16 166 ASN B CA 1
ATOM 2805 C C . ASN B 1 166 ? 12.039 2.098 31.078 1 36.16 166 ASN B C 1
ATOM 2807 O O . ASN B 1 166 ? 12.352 2.773 32.062 1 36.16 166 ASN B O 1
ATOM 2811 N N . LYS B 1 167 ? 10.859 1.961 30.641 1 42.5 167 LYS B N 1
ATOM 2812 C CA . LYS B 1 167 ? 9.836 2.369 31.594 1 42.5 167 LYS B CA 1
ATOM 2813 C C . LYS B 1 167 ? 9.82 1.445 32.812 1 42.5 167 LYS B C 1
ATOM 2815 O O . LYS B 1 167 ? 9.609 1.896 33.938 1 42.5 167 LYS B O 1
ATOM 2820 N N . LYS B 1 168 ? 10.086 0.121 32.531 1 43.06 168 LYS B N 1
ATOM 2821 C CA . LYS B 1 168 ? 10.203 -0.831 33.625 1 43.06 168 LYS B CA 1
ATOM 2822 C C . LYS B 1 168 ? 11.438 -0.535 34.469 1 43.06 168 LYS B C 1
ATOM 2824 O O . LYS B 1 168 ? 11.406 -0.674 35.688 1 43.06 168 LYS B O 1
ATOM 2829 N N . GLU B 1 169 ? 12.398 -0.074 33.781 1 46.66 169 GLU B N 1
ATOM 2830 C CA . GLU B 1 169 ? 13.594 0.323 34.531 1 46.66 169 GLU B CA 1
ATOM 2831 C C . GLU B 1 169 ? 13.352 1.613 35.312 1 46.66 169 GLU B C 1
ATOM 2833 O O . GLU B 1 169 ? 13.859 1.78 36.438 1 46.66 169 GLU B O 1
ATOM 2838 N N . GLU B 1 170 ? 12.562 2.473 34.719 1 46.41 170 GLU B N 1
ATOM 2839 C CA . GLU B 1 170 ? 12.242 3.682 35.469 1 46.41 170 GLU B CA 1
ATOM 2840 C C . GLU B 1 170 ? 11.289 3.381 36.625 1 46.41 170 GLU B C 1
ATOM 2842 O O . GLU B 1 170 ? 11.406 3.961 37.688 1 46.41 170 GLU B O 1
ATOM 2847 N N . GLU B 1 171 ? 10.422 2.41 36.312 1 48.06 171 GLU B N 1
ATOM 2848 C CA . GLU B 1 171 ? 9.57 2.006 37.438 1 48.06 171 GLU B CA 1
ATOM 2849 C C . GLU B 1 171 ? 10.359 1.215 38.469 1 48.06 171 GLU B C 1
ATOM 2851 O O . GLU B 1 171 ? 10.117 1.343 39.688 1 48.06 171 GLU B O 1
ATOM 2856 N N . ASP B 1 172 ? 11.305 0.44 37.969 1 49.97 172 ASP B N 1
ATOM 2857 C CA . ASP B 1 172 ? 12.141 -0.311 38.906 1 49.97 172 ASP B CA 1
ATOM 2858 C C . ASP B 1 172 ? 13.094 0.617 39.656 1 49.97 172 ASP B C 1
ATOM 2860 O O . ASP B 1 172 ? 13.406 0.378 40.812 1 49.97 172 ASP B O 1
ATOM 2864 N N . LEU B 1 173 ? 13.516 1.687 38.875 1 48.09 173 LEU B N 1
ATOM 2865 C CA . LEU B 1 173 ? 14.398 2.637 39.531 1 48.09 173 LEU B CA 1
ATOM 2866 C C . LEU B 1 173 ? 13.633 3.445 40.594 1 48.09 173 LEU B C 1
ATOM 2868 O O . LEU B 1 173 ? 14.156 3.729 41.656 1 48.09 173 LEU B O 1
ATOM 2872 N N . ALA B 1 174 ? 12.344 3.787 40.281 1 53.5 174 ALA B N 1
ATOM 2873 C CA . ALA B 1 174 ? 11.523 4.512 41.25 1 53.5 174 ALA B CA 1
ATOM 2874 C C . ALA B 1 174 ? 11.227 3.65 42.469 1 53.5 174 ALA B C 1
ATOM 2876 O O . ALA B 1 174 ? 11.281 4.133 43.594 1 53.5 174 ALA B O 1
ATOM 2877 N N . LYS B 1 175 ? 10.969 2.332 42.125 1 52.38 175 LYS B N 1
ATOM 2878 C CA . LYS B 1 175 ? 10.719 1.421 43.25 1 52.38 175 LYS B CA 1
ATOM 2879 C C . LYS B 1 175 ? 11.977 1.197 44.062 1 52.38 175 LYS B C 1
ATOM 2881 O O . LYS B 1 175 ? 11.914 1.067 45.312 1 52.38 175 LYS B O 1
ATOM 2886 N N . ALA B 1 176 ? 13.109 1.182 43.375 1 56.25 176 ALA B N 1
ATOM 2887 C CA . ALA B 1 176 ? 14.383 0.988 44.062 1 56.25 176 ALA B CA 1
ATOM 2888 C C . ALA B 1 176 ? 14.711 2.186 44.969 1 56.25 176 ALA B C 1
ATOM 2890 O O . ALA B 1 176 ? 15.195 2.018 46.094 1 56.25 176 ALA B O 1
ATOM 2891 N N . ILE B 1 177 ? 14.383 3.4 44.438 1 51.59 177 ILE B N 1
ATOM 2892 C CA . ILE B 1 177 ? 14.602 4.629 45.188 1 51.59 177 ILE B CA 1
ATOM 2893 C C . ILE B 1 177 ? 13.68 4.656 46.406 1 51.59 177 ILE B C 1
ATOM 2895 O O . ILE B 1 177 ? 14.102 5.008 47.5 1 51.59 177 ILE B O 1
ATOM 2899 N N . GLU B 1 178 ? 12.406 4.215 46.031 1 54.25 178 GLU B N 1
ATOM 2900 C CA . GLU B 1 178 ? 11.445 4.18 47.125 1 54.25 178 GLU B CA 1
ATOM 2901 C C . GLU B 1 178 ? 11.859 3.174 48.188 1 54.25 178 GLU B C 1
ATOM 2903 O O . GLU B 1 178 ? 11.766 3.455 49.406 1 54.25 178 GLU B O 1
ATOM 2908 N N . LEU B 1 179 ? 12.344 2.055 47.656 1 54.69 179 LEU B N 1
ATOM 2909 C CA . LEU B 1 179 ? 12.773 1.017 48.594 1 54.69 179 LEU B CA 1
ATOM 2910 C C . LEU B 1 179 ? 14.039 1.435 49.312 1 54.69 179 LEU B C 1
ATOM 2912 O O . LEU B 1 179 ? 14.188 1.177 50.531 1 54.69 179 LEU B O 1
ATOM 2916 N N . SER B 1 180 ? 14.969 2.152 48.531 1 54.56 180 SER B N 1
ATOM 2917 C CA . SER B 1 180 ? 16.219 2.611 49.125 1 54.56 180 SER B CA 1
ATOM 2918 C C . SER B 1 180 ? 15.984 3.707 50.156 1 54.56 180 SER B C 1
ATOM 2920 O O . SER B 1 180 ? 16.625 3.721 51.188 1 54.56 180 SER B O 1
ATOM 2922 N N . LEU B 1 181 ? 15.039 4.605 49.75 1 51.88 181 LEU B N 1
ATOM 2923 C CA . LEU B 1 181 ? 14.664 5.684 50.656 1 51.88 181 LEU B CA 1
ATOM 2924 C C . LEU B 1 181 ? 14 5.129 51.938 1 51.88 181 LEU B C 1
ATOM 2926 O O . LEU B 1 181 ? 14.227 5.633 53.031 1 51.88 181 LEU B O 1
ATOM 2930 N N . LYS B 1 182 ? 13.227 4.02 51.719 1 50.06 182 LYS B N 1
ATOM 2931 C CA . LYS B 1 182 ? 12.578 3.365 52.844 1 50.06 182 LYS B CA 1
ATOM 2932 C C . LYS B 1 182 ? 13.602 2.646 53.719 1 50.06 182 LYS B C 1
ATOM 2934 O O . LYS B 1 182 ? 13.508 2.672 54.938 1 50.06 182 LYS B O 1
ATOM 2939 N N . GLU B 1 183 ? 14.562 2.018 52.969 1 50.62 183 GLU B N 1
ATOM 2940 C CA . GLU B 1 183 ? 15.562 1.275 53.75 1 50.62 183 GLU B CA 1
ATOM 2941 C C . GLU B 1 183 ? 16.484 2.219 54.5 1 50.62 183 GLU B C 1
ATOM 2943 O O . GLU B 1 183 ? 16.953 1.888 55.594 1 50.62 183 GLU B O 1
ATOM 2948 N N . GLN B 1 184 ? 16.828 3.379 53.844 1 45.84 184 GLN B N 1
ATOM 2949 C CA . GLN B 1 184 ? 17.688 4.344 54.5 1 45.84 184 GLN B CA 1
ATOM 2950 C C . GLN B 1 184 ? 17.031 4.93 55.75 1 45.84 184 GLN B C 1
ATOM 2952 O O . GLN B 1 184 ? 17.703 5.211 56.75 1 45.84 184 GLN B O 1
ATOM 2957 N N . ARG B 1 185 ? 15.703 5.109 55.688 1 44.56 185 ARG B N 1
ATOM 2958 C CA . ARG B 1 185 ? 15.031 5.582 56.906 1 44.56 185 ARG B CA 1
ATOM 2959 C C . ARG B 1 185 ? 15.078 4.531 58 1 44.56 185 ARG B C 1
ATOM 2961 O O . ARG B 1 185 ? 15.18 4.867 59.188 1 44.56 185 ARG B O 1
ATOM 2968 N N . GLN B 1 186 ? 14.984 3.256 57.531 1 42.84 186 GLN B N 1
ATOM 2969 C CA . GLN B 1 186 ? 14.945 2.227 58.594 1 42.84 186 GLN B CA 1
ATOM 2970 C C . GLN B 1 186 ? 16.328 2.018 59.188 1 42.84 186 GLN B C 1
ATOM 2972 O O . GLN B 1 186 ? 16.453 1.574 60.344 1 42.84 186 GLN B O 1
ATOM 2977 N N . GLN B 1 187 ? 17.375 2.189 58.406 1 41.28 187 GLN B N 1
ATOM 2978 C CA . GLN B 1 187 ? 18.672 1.845 58.969 1 41.28 187 GLN B CA 1
ATOM 2979 C C . GLN B 1 187 ? 19.172 2.938 59.906 1 41.28 187 GLN B C 1
ATOM 2981 O O . GLN B 1 187 ? 20.141 2.744 60.656 1 41.28 187 GLN B O 1
ATOM 2986 N N . SER B 1 188 ? 18.734 4.168 59.75 1 40.97 188 SER B N 1
ATOM 2987 C CA . SER B 1 188 ? 19.312 5.219 60.594 1 40.97 188 SER B CA 1
ATOM 2988 C C . SER B 1 188 ? 18.984 5.004 62.062 1 40.97 188 SER B C 1
ATOM 2990 O O . SER B 1 188 ? 19.625 5.586 62.938 1 40.97 188 SER B O 1
ATOM 2992 N N . THR B 1 189 ? 17.922 4.352 62.344 1 37.94 189 THR B N 1
ATOM 2993 C CA . THR B 1 189 ? 17.578 4.383 63.781 1 37.94 189 THR B CA 1
ATOM 2994 C C . THR B 1 189 ? 18.609 3.605 64.562 1 37.94 189 THR B C 1
ATOM 2996 O O . THR B 1 189 ? 18.766 3.85 65.812 1 37.94 189 THR B O 1
ATOM 2999 N N . THR B 1 190 ? 19.031 2.5 64.125 1 36.44 190 THR B N 1
ATOM 3000 C CA . THR B 1 190 ? 19.562 1.604 65.125 1 36.44 190 THR B CA 1
ATOM 3001 C C . THR B 1 190 ? 20.969 2.018 65.562 1 36.44 190 THR B C 1
ATOM 3003 O O . THR B 1 190 ? 21.562 1.441 66.5 1 36.44 190 THR B O 1
ATOM 3006 N N . LEU B 1 191 ? 21.688 2.719 64.688 1 34.62 191 LEU B N 1
ATOM 3007 C CA . LEU B 1 191 ? 23.109 2.602 64.938 1 34.62 191 LEU B CA 1
ATOM 3008 C C . LEU B 1 191 ? 23.531 3.531 66.062 1 34.62 191 LEU B C 1
ATOM 3010 O O . LEU B 1 191 ? 24.672 3.477 66.562 1 34.62 191 LEU B O 1
ATOM 3014 N N . SER B 1 192 ? 22.875 4.598 66.312 1 35.75 192 SER B N 1
ATOM 3015 C CA . SER B 1 192 ? 23.609 5.699 66.875 1 35.75 192 SER B CA 1
ATOM 3016 C C . SER B 1 192 ? 24.016 5.371 68.312 1 35.75 192 SER B C 1
ATOM 3018 O O . SER B 1 192 ? 24.484 6.242 69.062 1 35.75 192 SER B O 1
ATOM 3020 N N . THR B 1 193 ? 23.438 4.465 68.938 1 35.56 193 THR B N 1
ATOM 3021 C CA . THR B 1 193 ? 23.5 4.688 70.438 1 35.56 193 THR B CA 1
ATOM 3022 C C . THR B 1 193 ? 24.922 4.48 70.938 1 35.56 193 THR B C 1
ATOM 3024 O O . THR B 1 193 ? 25.188 4.633 72.125 1 35.56 193 THR B O 1
ATOM 3027 N N . LEU B 1 194 ? 25.812 3.85 70.188 1 30.25 194 LEU B N 1
ATOM 3028 C CA . LEU B 1 194 ? 26.719 3.107 71.062 1 30.25 194 LEU B CA 1
ATOM 3029 C C . LEU B 1 194 ? 27.844 4.008 71.562 1 30.25 194 LEU B C 1
ATOM 3031 O O . LEU B 1 194 ? 28.609 3.604 72.438 1 30.25 194 LEU B O 1
ATOM 3035 N N . TYR B 1 195 ? 28.312 5.035 70.875 1 32.09 195 TYR B N 1
ATOM 3036 C CA . TYR B 1 195 ? 29.719 5.281 71.125 1 32.09 195 TYR B CA 1
ATOM 3037 C C . TYR B 1 195 ? 29.922 6.09 72.375 1 32.09 195 TYR B C 1
ATOM 3039 O O . TYR B 1 195 ? 29.266 7.121 72.625 1 32.09 195 TYR B O 1
ATOM 3047 N N . PRO B 1 196 ? 30.344 5.559 73.562 1 37.56 196 PRO B N 1
ATOM 3048 C CA . PRO B 1 196 ? 30.688 6.137 74.812 1 37.56 196 PRO B CA 1
ATOM 3049 C C . PRO B 1 196 ? 31.766 7.207 74.75 1 37.56 196 PRO B C 1
ATOM 3051 O O . PRO B 1 196 ? 32.688 7.094 73.938 1 37.56 196 PRO B O 1
ATOM 3054 N N . SER B 1 197 ? 31.438 8.539 74.75 1 31.48 197 SER B N 1
ATOM 3055 C CA . SER B 1 197 ? 32.281 9.727 74.688 1 31.48 197 SER B CA 1
ATOM 3056 C C . SER B 1 197 ? 33.375 9.672 75.75 1 31.48 197 SER B C 1
ATOM 3058 O O . SER B 1 197 ? 33.094 9.758 76.938 1 31.48 197 SER B O 1
ATOM 3060 N N . THR B 1 198 ? 34.406 8.945 75.688 1 29.23 198 THR B N 1
ATOM 3061 C CA . THR B 1 198 ? 35.531 8.781 76.562 1 29.23 198 THR B CA 1
ATOM 3062 C C . THR B 1 198 ? 36.375 10.062 76.625 1 29.23 198 THR B C 1
ATOM 3064 O O . THR B 1 198 ? 37.406 10.109 77.312 1 29.23 198 THR B O 1
ATOM 3067 N N . SER B 1 199 ? 35.844 11.336 76.5 1 30.78 199 SER B N 1
ATOM 3068 C CA . SER B 1 199 ? 36.906 12.344 76.375 1 30.78 199 SER B CA 1
ATOM 3069 C C . SER B 1 199 ? 37.875 12.32 77.5 1 30.78 199 SER B C 1
ATOM 3071 O O . SER B 1 199 ? 37.438 12.391 78.688 1 30.78 199 SER B O 1
ATOM 3073 N N . ASN B 1 200 ? 39.094 11.797 77.312 1 26.98 200 ASN B N 1
ATOM 3074 C CA . ASN B 1 200 ? 40.344 11.547 78 1 26.98 200 ASN B CA 1
ATOM 3075 C C . ASN B 1 200 ? 40.906 12.82 78.625 1 26.98 200 ASN B C 1
ATOM 3077 O O . ASN B 1 200 ? 40.531 13.93 78.25 1 26.98 200 ASN B O 1
ATOM 3081 N N . LEU B 1 201 ? 42.188 12.734 79.312 1 31.16 201 LEU B N 1
ATOM 3082 C CA . LEU B 1 201 ? 43.062 13.031 80.438 1 31.16 201 LEU B CA 1
ATOM 3083 C C . LEU B 1 201 ? 43.969 14.227 80.062 1 31.16 201 LEU B C 1
ATOM 3085 O O . LEU B 1 201 ? 44.844 14.578 80.875 1 31.16 201 LEU B O 1
ATOM 3089 N N . LEU B 1 202 ? 43.75 15.07 79.062 1 28.52 202 LEU B N 1
ATOM 3090 C CA . LEU B 1 202 ? 45.031 15.672 78.688 1 28.52 202 LEU B CA 1
ATOM 3091 C C . LEU B 1 202 ? 45.531 16.578 79.812 1 28.52 202 LEU B C 1
ATOM 3093 O O . LEU B 1 202 ? 44.875 17.562 80.188 1 28.52 202 LEU B O 1
ATOM 3097 N N . THR B 1 203 ? 46.25 16.047 80.75 1 31.55 203 THR B N 1
ATOM 3098 C CA . THR B 1 203 ? 47.031 16.625 81.875 1 31.55 203 THR B CA 1
ATOM 3099 C C . THR B 1 203 ? 48.156 17.516 81.312 1 31.55 203 THR B C 1
ATOM 3101 O O . THR B 1 203 ? 48.969 18.016 82.062 1 31.55 203 THR B O 1
ATOM 3104 N N . ASN B 1 204 ? 48.281 17.891 80.062 1 25.84 204 ASN B N 1
ATOM 3105 C CA . ASN B 1 204 ? 49.625 18.25 79.688 1 25.84 204 ASN B CA 1
ATOM 3106 C C . ASN B 1 204 ? 50.188 19.344 80.562 1 25.84 204 ASN B C 1
ATOM 3108 O O . ASN B 1 204 ? 49.438 20.188 81.062 1 25.84 204 ASN B O 1
ATOM 3112 N N . HIS B 1 205 ? 51.594 19.375 80.562 1 29.8 205 HIS B N 1
ATOM 3113 C CA . HIS B 1 205 ? 52.906 19.609 81.125 1 29.8 205 HIS B CA 1
ATOM 3114 C C . HIS B 1 205 ? 53.188 21.094 81.312 1 29.8 205 HIS B C 1
ATOM 3116 O O . HIS B 1 205 ? 53.75 21.531 82.312 1 29.8 205 HIS B O 1
ATOM 3122 N N . GLN B 1 206 ? 53.062 22 80.188 1 26.5 206 GLN B N 1
ATOM 3123 C CA . GLN B 1 206 ? 54.312 22.672 79.812 1 26.5 206 GLN B CA 1
ATOM 3124 C C . GLN B 1 206 ? 54.656 23.781 80.812 1 26.5 206 GLN B C 1
ATOM 3126 O O . GLN B 1 206 ? 53.75 24.516 81.312 1 26.5 206 GLN B O 1
ATOM 3131 N N . HIS B 1 207 ? 56.125 24.25 80.75 1 29.91 207 HIS B N 1
ATOM 3132 C CA . HIS B 1 207 ? 57.094 25.266 81.188 1 29.91 207 HIS B CA 1
ATOM 3133 C C . HIS B 1 207 ? 56.531 26.672 81 1 29.91 207 HIS B C 1
ATOM 3135 O O . HIS B 1 207 ? 55.969 26.953 79.938 1 29.91 207 HIS B O 1
#

Secondary structure (DSSP, 8-state):
----HHHHHHHHHT-TT-SS--HHHHHHHHHHHTTSTTHHHHHHHHHHHHHT-SSHHHHHHHHHHHHHHHHHS-HHHHHHHSSHHHHHHHHHHHHHS-HHHHHHHHHHHHHHHHHTTT-GGGTHHHHHHHHHHHTT---PPTT-HHHHHHS---GGGS--TTHHHHHHHHHHHHHHHHHHHHHHHHHTTTGGG--------------/----HHHHHHHHHT-TT-SS--HHHHHHHHHHHTTSTTHHHHHHHHHHHHHT-SSHHHHHHHHHHHHHHHHHS-HHHHHHHSSHHHHHHHHHHHHHS-HHHHHHHHHHHHHHHHHTTT-GGGTHHHHHHHHHHHTT---PPTT-HHHHHHS---GGGS--TTHHHHHHHHHHHHHHHHHHHHHHHHHTTTGGG--------------

Nearest PDB structures (foldseek):
  3ldz-assembly4_D  TM=9.901E-01  e=3.832E-16  Homo sapiens
  1dvp-assembly1_A-2  TM=9.118E-01  e=1.105E-07  Drosophila melanogaster
  3zyq-assembly1_A  TM=8.864E-01  e=8.745E-08  Homo sapiens
  1lf8-assembly1_A  TM=8.828E-01  e=4.925E-07  Homo sapiens
  1jpl-assembly1_A  TM=8.969E-01  e=1.090E-06  Homo sapiens

Organism: Nannospalax galili (NCBI:txid1026970)

Radius of gyration: 35.77 Å; Cα contacts (8 Å, |Δi|>4): 360; chains: 2; bounding box: 113×118×111 Å

InterPro domains:
  IPR002014 VHS domain [PF00790] (8-136)
  IPR002014 VHS domain [PS50179] (13-140)
  IPR002014 VHS domain [SM00288] (6-136)
  IPR003903 Ubiquitin interacting motif [PF02809] (169-184)
  IPR003903 Ubiquitin interacting motif [PS50330] (168-187)
  IPR008942 ENTH/VHS [G3DSA:1.25.40.90] (4-149)
  IPR008942 ENTH/VHS [SSF48464] (5-140)
  IPR050670 Signal Transducing Adapter Molecule [PTHR45929] (5-206)

Solvent-accessible surface area (backbone atoms only — not comparable to full-atom values): 23229 Å² total; per-residue (Å²): 128,74,74,50,83,51,47,65,53,48,48,62,55,26,32,69,74,56,90,64,84,50,59,70,56,46,52,51,48,36,68,50,28,76,74,40,92,60,25,34,55,52,49,49,53,55,38,49,55,36,42,65,39,86,47,44,64,20,14,43,36,21,47,39,47,51,40,40,31,58,74,67,46,46,66,72,32,40,46,46,64,35,36,71,68,40,51,52,52,51,51,52,37,66,72,72,45,54,68,69,48,34,50,43,50,41,15,40,52,42,49,44,37,66,74,30,65,87,38,78,85,39,43,50,52,49,53,49,51,53,54,39,41,74,74,67,49,85,68,69,56,81,82,31,70,64,26,56,64,37,48,54,61,62,68,77,66,48,73,51,70,59,55,63,46,44,54,48,42,49,49,48,48,51,48,47,48,51,49,48,55,51,48,54,61,59,60,62,67,71,65,72,74,67,82,78,84,78,86,77,77,88,69,79,74,90,124,128,73,71,50,83,52,47,62,51,48,49,62,55,26,31,69,73,56,90,64,83,48,59,70,57,46,52,52,48,35,68,51,28,75,74,40,92,61,23,35,55,52,50,51,53,53,38,50,55,36,42,66,38,88,47,44,64,20,13,43,36,20,48,38,46,50,39,40,33,56,74,66,46,44,65,73,32,41,45,46,64,36,33,70,68,40,51,52,51,50,52,51,37,65,71,71,44,52,69,69,48,34,50,45,51,42,15,41,52,43,48,43,39,66,74,30,64,86,38,79,85,38,43,50,50,50,52,49,52,52,55,40,40,74,74,67,49,85,67,70,56,81,83,31,71,65,26,57,64,35,47,53,61,61,68,76,68,48,73,52,70,60,55,63,46,44,53,48,44,48,50,48,47,50,47,46,48,51,48,46,54,50,47,53,61,60,57,62,68,72,64,70,78,67,78,77,83,67,87,80,75,87,71,82,84,86,136

pLDDT: mean 79.65, std 25.7, range [25.84, 98.56]

Foldseek 3Di:
DPCQVLLVLLCVQLPPPDPDGDVVSLVVSLVCQPVDLCSLVVNVVSLLVQLPDQDNSSNLSSLLSVLSNPVRNPDSNLLNCLDPVVLVSLVVCCVDNDPVSNQLNLLSLLQVCVVCVVPPSNCSSVVSNVVVVVVPDDHDHRPDPSSVVSRSDPCVVVCPVVVVVVVVVVVVVVVVVVVVVVVVVVVVPPDPPDDDPPPDDCPDDDD/DPCQVLLVLLCVQLPPPDPDGDVVSLVVSLVCQPVDLCSLQVNVVSLLVQLPDQDNSSNLSSLLSVLSNPVRNPDSNLLNCLDPVVLVSLVVCCVDNDPVSNQLNLLSLLQVCVVCVVPPSNCSSVVSNVVVVVVPDDHDDRPDPSSVVSRSDPCVVVCPVVVVVVVVVVVVVVVVCVVVVVVVVVVVPPDPPDDDPCPDDCPDDDD

Sequence (414 aa):
AGLCPTAEALEKATSEMNTAEDWGLILDICDKVGQSRTGPKDCLRSIMRRVNHKDPHVAMQALTLLGACVSNCGKIFHLEVCSRDFASEVSNVLNKGHPKVCEKLKALMVEWTDEFKNDPQLSLISAMIKNLKEQGVTFPAVGSQAAEQAKASPALAAKDPGTAANKKEEEDLAKAIELSLKEQRQQSTTLSTLYPSTSNLLTNHQHAGLCPTAEALEKATSEMNTAEDWGLILDICDKVGQSRTGPKDCLRSIMRRVNHKDPHVAMQALTLLGACVSNCGKIFHLEVCSRDFASEVSNVLNKGHPKVCEKLKALMVEWTDEFKNDPQLSLISAMIKNLKEQGVTFPAVGSQAAEQAKASPALAAKDPGTAANKKEEEDLAKAIELSLKEQRQQSTTLSTLYPSTSNLLTNHQH